Protein AF-A0A0F9BYH4-F1 (afdb_monomer)

Radius of gyration: 40.85 Å; Cα contacts (8 Å, |Δi|>4): 485; chains: 1; bounding box: 99×63×122 Å

Organism: NCBI:txid412755

Nearest PDB structures (foldseek):
  5xg2-assembly1_A  TM=4.219E-01  e=2.566E-02  Pyrococcus yayanosii CH1
  6djl-assembly1_C  TM=3.793E-01  e=4.440E-02  Homo sapiens
  6h2x-assembly1_A  TM=2.097E-01  e=2.419E-01  Escherichia coli K-12
  6suf-assembly1_E  TM=1.592E-01  e=2.672E-01  Photorhabdus luminescens
  5ayh-assembly1_A  TM=1.930E-01  e=8.841E-01  Mus musculus

InterPro domains:
  IPR027417 P-loop containing nucleoside triphosphate hydrolase [G3DSA:3.40.50.300] (85-338)
  IPR027417 P-loop containing nucleoside triphosphate hydrolase [SSF52540] (85-480)
  IPR038729 Rad50/SbcC-type AAA domain [PF13476] (89-306)

Secondary structure (DSSP, 8-state):
-EEEETTEEEEPP-------SSHHHHT-GGGPPEE--S-SSTTHHHHHHHHHHTHHHHEE-GGGPPPPPSSEEEEEEEEE-TTTSS-SEEEEEPPSS-------TTSSHHHHHHHHHHHTTTTTTHHHHS-HHHHHHHHHHHHHHSTTEEEEEEEE-TTS-EEEEEEE--SS-S---EEEETTSPBP--S-HHHHSSS------TTHHHHHHH-HHHHHHHHHTT-HHHHHHHHHHHHHHHHHHHHHHHHHHHHHHHHHHHHGGGTTTTTHHHHHHHHHHT--TTTHHHHHHHHHHHHHHHHHHHHHHHHHHHHHHHHHT-S--TTTTHHHHHSS-HHHHHHHHHS--TT--HHHHHHHHHHHHHHHHHHHHHHHHHHHHHHHHHHHHHHHHHHHHHHHHTTSTTSTTHHHHHHHHHHHHHHHHHHHHHHHHHHHHHHHHHHHHHHHHHHHHHHHHHHHHHHHHHHHHHHHHHHTTS-TT--------TT---HHHHHHHHHHHHTTT-S-HHHHHHHHHHH--HHHHHHHHHHGGG-

pLDDT: mean 80.67, std 9.91, range [27.75, 97.0]

Structure (mmCIF, N/CA/C/O backbone):
data_AF-A0A0F9BYH4-F1
#
_entry.id   AF-A0A0F9BYH4-F1
#
loop_
_atom_site.group_PDB
_atom_site.id
_atom_site.type_symbol
_atom_site.label_atom_id
_atom_site.label_alt_id
_atom_site.label_comp_id
_atom_site.label_asym_id
_atom_site.label_entity_id
_atom_site.label_seq_id
_atom_site.pdbx_PDB_ins_code
_atom_site.Cartn_x
_atom_site.Cartn_y
_atom_site.Cartn_z
_atom_site.occupancy
_atom_site.B_iso_or_equiv
_atom_site.auth_seq_id
_atom_site.auth_comp_id
_atom_site.auth_asym_id
_atom_site.auth_atom_id
_atom_site.pdbx_PDB_model_num
ATOM 1 N N . ARG A 1 1 ? -38.132 -12.814 37.134 1.00 60.59 1 ARG A N 1
ATOM 2 C CA . ARG A 1 1 ? -39.350 -13.074 36.309 1.00 60.59 1 ARG A CA 1
ATOM 3 C C . ARG A 1 1 ? -40.306 -11.882 36.427 1.00 60.59 1 ARG A C 1
ATOM 5 O O . ARG A 1 1 ? -40.169 -11.132 37.389 1.00 60.59 1 ARG A O 1
ATOM 12 N N . TRP A 1 2 ? -41.211 -11.673 35.466 1.00 63.59 2 TRP A N 1
ATOM 13 C CA . TRP A 1 2 ? -42.260 -10.646 35.563 1.00 63.59 2 TRP A CA 1
ATOM 14 C C . TRP A 1 2 ? -43.468 -11.210 36.307 1.00 63.59 2 TRP A C 1
ATOM 16 O O . TRP A 1 2 ? -43.873 -12.335 36.027 1.00 63.59 2 TRP A O 1
ATOM 26 N N . ILE A 1 3 ? -44.015 -10.442 37.243 1.00 66.12 3 ILE A N 1
ATOM 27 C CA . ILE A 1 3 ? -45.304 -10.725 37.873 1.00 66.12 3 ILE A CA 1
ATOM 28 C C . ILE A 1 3 ? -46.186 -9.501 37.644 1.00 66.12 3 ILE A C 1
ATOM 30 O O . ILE A 1 3 ? -45.742 -8.370 37.851 1.00 66.12 3 ILE A O 1
ATOM 34 N N . ASP A 1 4 ? -47.407 -9.721 37.165 1.00 55.25 4 ASP A N 1
ATOM 35 C CA . ASP A 1 4 ? -48.396 -8.656 37.056 1.00 55.25 4 ASP A CA 1
ATOM 36 C C . ASP A 1 4 ? -48.993 -8.390 38.438 1.00 55.25 4 ASP A C 1
ATOM 38 O O . ASP A 1 4 ? -49.612 -9.260 39.052 1.00 55.25 4 ASP A O 1
ATOM 42 N N . THR A 1 5 ? -48.761 -7.183 38.943 1.00 61.06 5 THR A N 1
ATOM 43 C CA . THR A 1 5 ? -49.375 -6.697 40.174 1.00 61.06 5 THR A CA 1
ATOM 44 C C . THR A 1 5 ? -50.268 -5.515 39.826 1.00 61.06 5 THR A C 1
ATOM 46 O O . THR A 1 5 ? -49.790 -4.383 39.712 1.00 61.06 5 THR A O 1
ATOM 49 N N . GLY A 1 6 ? -51.562 -5.787 39.638 1.00 59.19 6 GLY A N 1
ATOM 50 C CA . GLY A 1 6 ? -52.592 -4.761 39.466 1.00 59.19 6 GLY A CA 1
ATOM 51 C C . GLY A 1 6 ? -52.468 -3.935 38.182 1.00 59.19 6 GLY A C 1
ATOM 52 O O . GLY A 1 6 ? -52.666 -2.724 38.233 1.00 59.19 6 GLY A O 1
ATOM 53 N N . GLY A 1 7 ? -52.108 -4.553 37.052 1.00 67.56 7 GLY A N 1
ATOM 54 C CA . GLY A 1 7 ? -51.998 -3.879 35.752 1.00 67.56 7 GLY A CA 1
ATOM 55 C C . GLY A 1 7 ? -50.637 -3.227 35.499 1.00 67.56 7 GLY A C 1
ATOM 56 O O . GLY A 1 7 ? -50.453 -2.545 34.492 1.00 67.56 7 GLY A O 1
ATOM 57 N N . SER A 1 8 ? -49.668 -3.441 36.395 1.00 55.75 8 SER A N 1
ATOM 58 C CA . SER A 1 8 ? -48.268 -3.081 36.178 1.00 55.75 8 SER A CA 1
ATOM 59 C C . SER A 1 8 ? -47.401 -4.328 36.308 1.00 55.75 8 SER A C 1
ATOM 61 O O . SER A 1 8 ? -47.298 -4.930 37.381 1.00 55.75 8 SER A O 1
ATOM 63 N N . ALA A 1 9 ? -46.764 -4.720 35.204 1.00 66.38 9 ALA A N 1
ATOM 64 C CA . ALA A 1 9 ? -45.762 -5.771 35.222 1.00 66.38 9 ALA A CA 1
ATOM 65 C C . ALA A 1 9 ? -44.570 -5.286 36.058 1.00 66.38 9 ALA A C 1
ATOM 67 O O . ALA A 1 9 ? -43.921 -4.296 35.716 1.00 66.38 9 ALA A O 1
ATOM 68 N N . ARG A 1 10 ? -44.276 -5.975 37.163 1.00 64.88 10 ARG A N 1
ATOM 69 C CA . ARG A 1 10 ? -43.102 -5.710 37.998 1.00 64.88 10 ARG A CA 1
ATOM 70 C C . ARG A 1 10 ? -42.142 -6.884 37.917 1.00 64.88 10 ARG A C 1
ATOM 72 O O . ARG A 1 10 ? -42.539 -8.049 37.978 1.00 64.88 10 ARG A O 1
ATOM 79 N N . ARG A 1 11 ? -40.855 -6.586 37.760 1.00 69.06 11 ARG A N 1
ATOM 80 C CA . ARG A 1 11 ? -39.811 -7.610 37.752 1.00 69.06 11 ARG A CA 1
ATOM 81 C C . ARG A 1 11 ? -39.408 -7.913 39.188 1.00 69.06 11 ARG A C 1
ATOM 83 O O . ARG A 1 11 ? -39.025 -7.008 39.920 1.00 69.06 11 ARG A O 1
ATOM 90 N N . ILE A 1 12 ? -39.476 -9.182 39.574 1.00 82.00 12 ILE A N 1
ATOM 91 C CA . ILE A 1 12 ? -39.042 -9.633 40.900 1.00 82.00 12 ILE A CA 1
ATOM 92 C C . ILE A 1 12 ? -37.635 -10.235 40.786 1.00 82.00 12 ILE A C 1
ATOM 94 O O . ILE A 1 12 ? -37.401 -11.018 39.848 1.00 82.00 12 ILE A O 1
ATOM 98 N N . PRO A 1 13 ? -36.701 -9.886 41.696 1.00 84.69 13 PRO A N 1
ATOM 99 C CA . PRO A 1 13 ? -35.419 -10.568 41.806 1.00 84.69 13 PRO A CA 1
ATOM 100 C C . PRO A 1 13 ? -35.631 -12.054 42.092 1.00 84.69 13 PRO A C 1
ATOM 102 O O . PRO A 1 13 ? -36.359 -12.430 43.005 1.00 84.69 13 PRO A O 1
ATOM 105 N N . THR A 1 14 ? -34.992 -12.905 41.299 1.00 85.44 14 THR A N 1
ATOM 106 C CA . THR A 1 14 ? -35.067 -14.363 41.433 1.00 85.44 14 THR A CA 1
ATOM 107 C C . THR A 1 14 ? -33.658 -14.922 41.485 1.00 85.44 14 THR A C 1
ATOM 109 O O . THR A 1 14 ? -32.818 -14.479 40.708 1.00 85.44 14 THR A O 1
ATOM 112 N N . VAL A 1 15 ? -33.424 -15.899 42.354 1.00 85.50 15 VAL A N 1
ATOM 113 C CA . VAL A 1 15 ? -32.170 -16.656 42.458 1.00 85.50 15 VAL A CA 1
ATOM 114 C C . VAL A 1 15 ? -32.471 -18.141 42.252 1.00 85.50 15 VAL A C 1
ATOM 116 O O . VAL A 1 15 ? -33.601 -18.573 42.492 1.00 85.50 15 VAL A O 1
ATOM 119 N N . LEU A 1 16 ? -31.497 -18.911 41.771 1.00 84.19 16 LEU A N 1
ATOM 120 C CA . LEU A 1 16 ? -31.605 -20.369 41.721 1.00 84.19 16 LEU A CA 1
ATOM 121 C C . LEU A 1 16 ? -31.587 -20.916 43.148 1.00 84.19 16 LEU A C 1
ATOM 123 O O . LEU A 1 16 ? -30.785 -20.484 43.974 1.00 84.19 16 LEU A O 1
ATOM 127 N N . GLY A 1 17 ? -32.489 -21.853 43.431 1.00 79.88 17 GLY A N 1
ATOM 128 C CA . GLY A 1 17 ? -32.418 -22.636 44.656 1.00 79.88 17 GLY A CA 1
ATOM 129 C C . GLY A 1 17 ? -31.258 -23.623 44.564 1.00 79.88 17 GLY A C 1
ATOM 130 O O . GLY A 1 17 ? -31.084 -24.268 43.530 1.00 79.88 17 GLY A O 1
ATOM 131 N N . LEU A 1 18 ? -30.490 -23.739 45.642 1.00 75.06 18 LEU A N 1
ATOM 132 C CA . LEU A 1 18 ? -29.467 -24.762 45.810 1.00 75.06 18 LEU A CA 1
ATOM 133 C C . LEU A 1 18 ? -29.865 -25.613 47.019 1.00 75.06 18 LEU A C 1
ATOM 135 O O . LEU A 1 18 ? -29.768 -25.150 48.151 1.00 75.06 18 LEU A O 1
ATOM 139 N N . ASP A 1 19 ? -30.341 -26.827 46.761 1.00 77.75 19 ASP A N 1
ATOM 140 C CA . ASP A 1 19 ? -30.568 -27.857 47.780 1.00 77.75 19 ASP A CA 1
ATOM 141 C C . ASP A 1 19 ? -29.516 -28.949 47.563 1.00 77.75 19 ASP A C 1
ATOM 143 O O . ASP A 1 19 ? -29.720 -29.899 46.808 1.00 77.75 19 ASP A O 1
ATOM 147 N N . ALA A 1 20 ? -28.313 -28.690 48.075 1.00 78.69 20 ALA A N 1
ATOM 148 C CA . ALA A 1 20 ? -27.160 -29.570 47.923 1.00 78.69 20 ALA A CA 1
ATOM 149 C C . ALA A 1 20 ? -27.187 -30.649 49.015 1.00 78.69 20 ALA A C 1
ATOM 151 O O . ALA A 1 20 ? -27.279 -30.322 50.200 1.00 78.69 20 ALA A O 1
ATOM 152 N N . HIS A 1 21 ? -27.070 -31.923 48.634 1.00 82.44 21 HIS A N 1
ATOM 153 C CA . HIS A 1 21 ? -27.019 -33.044 49.584 1.00 82.44 21 HIS A CA 1
ATOM 154 C C . HIS A 1 21 ? -25.600 -33.603 49.765 1.00 82.44 21 HIS A C 1
ATOM 156 O O . HIS A 1 21 ? -25.363 -34.400 50.675 1.00 82.44 21 HIS A O 1
ATOM 162 N N . CYS A 1 22 ? -24.646 -33.153 48.946 1.00 84.00 22 CYS A N 1
ATOM 163 C CA . CYS A 1 22 ? -23.218 -33.414 49.101 1.00 84.00 22 CYS A CA 1
ATOM 164 C C . CYS A 1 22 ? -22.360 -32.202 48.681 1.00 84.00 22 CYS A C 1
ATOM 166 O O . CYS A 1 22 ? -22.868 -31.190 48.196 1.00 84.00 22 CYS A O 1
ATOM 168 N N . VAL A 1 23 ? -21.043 -32.273 48.902 1.00 81.69 23 VAL A N 1
ATOM 169 C CA . VAL A 1 23 ? -20.109 -31.166 48.602 1.00 81.69 23 VAL A CA 1
ATOM 170 C C . VAL A 1 23 ? -19.963 -30.963 47.093 1.00 81.69 23 VAL A C 1
ATOM 172 O O . VAL A 1 23 ? -19.801 -29.838 46.623 1.00 81.69 23 VAL A O 1
ATOM 175 N N . GLU A 1 24 ? -20.072 -32.041 46.328 1.00 80.62 24 GLU A N 1
ATOM 176 C CA . GLU A 1 24 ? -20.009 -32.037 44.871 1.00 80.62 24 GLU A CA 1
ATOM 177 C C . GLU A 1 24 ? -21.178 -31.244 44.259 1.00 80.62 24 GLU A C 1
ATOM 179 O O . GLU A 1 24 ? -20.991 -30.558 43.254 1.00 80.62 24 GLU A O 1
ATOM 184 N N . ASP A 1 25 ? -22.354 -31.244 44.903 1.00 77.00 25 ASP A N 1
ATOM 185 C CA . ASP A 1 25 ? -23.516 -30.449 44.481 1.00 77.00 25 ASP A CA 1
ATOM 186 C C . ASP A 1 25 ? -23.292 -28.936 44.640 1.00 77.00 25 ASP A C 1
ATOM 188 O O . ASP A 1 25 ? -23.893 -28.140 43.919 1.00 77.00 25 ASP A O 1
ATOM 192 N N . TYR A 1 26 ? -22.414 -28.519 45.559 1.00 75.69 26 TYR A N 1
ATOM 193 C CA . TYR A 1 26 ? -22.130 -27.103 45.818 1.00 75.69 26 TYR A CA 1
ATOM 194 C C . TYR A 1 26 ? -21.381 -26.427 44.659 1.00 75.69 26 TYR A C 1
ATOM 196 O O . TYR A 1 26 ? -21.497 -25.220 44.465 1.00 75.69 26 TYR A O 1
ATOM 204 N N . HIS A 1 27 ? -20.611 -27.195 43.883 1.00 70.38 27 HIS A N 1
ATOM 205 C CA . HIS A 1 27 ? -19.768 -26.678 42.802 1.00 70.38 27 HIS A CA 1
ATOM 206 C C . HIS A 1 27 ? -20.399 -26.788 41.407 1.00 70.38 27 HIS A C 1
ATOM 208 O O . HIS A 1 27 ? -19.711 -26.566 40.413 1.00 70.38 27 HIS A O 1
ATOM 214 N N . GLN A 1 28 ? -21.692 -27.112 41.314 1.00 75.50 28 GLN A N 1
ATOM 215 C CA . GLN A 1 28 ? -22.392 -27.265 40.038 1.00 75.50 28 GLN A CA 1
ATOM 216 C C . GLN A 1 28 ? -22.555 -25.907 39.315 1.00 75.50 28 GLN A C 1
ATOM 218 O O . GLN A 1 28 ? -23.325 -25.045 39.764 1.00 75.50 28 GLN A O 1
ATOM 223 N N . PRO A 1 29 ? -21.841 -25.670 38.193 1.00 73.19 29 PRO A N 1
ATOM 224 C CA . PRO A 1 29 ? -21.842 -24.372 37.515 1.00 73.19 29 PRO A CA 1
ATOM 225 C C . PRO A 1 29 ? -23.208 -24.026 36.904 1.00 73.19 29 PRO A C 1
ATOM 227 O O . PRO A 1 29 ? -23.553 -22.851 36.798 1.00 73.19 29 PRO A O 1
ATOM 230 N N . ASP A 1 30 ? -24.022 -25.028 36.574 1.00 77.06 30 ASP A N 1
ATOM 231 C CA . ASP A 1 30 ? -25.401 -24.904 36.089 1.00 77.06 30 ASP A CA 1
ATOM 232 C C . ASP A 1 30 ? -26.400 -24.479 37.183 1.00 77.06 30 ASP A C 1
ATOM 234 O O . ASP A 1 30 ? -27.493 -23.999 36.871 1.00 77.06 30 ASP A O 1
ATOM 238 N N . ARG A 1 31 ? -26.015 -24.567 38.464 1.00 77.94 31 ARG A N 1
ATOM 239 C CA . ARG A 1 31 ? -26.832 -24.166 39.625 1.00 77.94 31 ARG A CA 1
ATOM 240 C C . ARG A 1 31 ? -26.356 -22.882 40.305 1.00 77.94 31 ARG A C 1
ATOM 242 O O . ARG A 1 31 ? -26.754 -22.581 41.428 1.00 77.94 31 ARG A O 1
ATOM 249 N N . THR A 1 32 ? -25.539 -22.086 39.620 1.00 83.94 32 THR A N 1
ATOM 250 C CA . THR A 1 32 ? -24.973 -20.849 40.176 1.00 83.94 32 THR A CA 1
ATOM 251 C C . THR A 1 32 ? -25.753 -19.612 39.729 1.00 83.94 32 THR A C 1
ATOM 253 O O . THR A 1 32 ? -25.958 -19.386 38.541 1.00 83.94 32 THR A O 1
ATOM 256 N N . THR A 1 33 ? -26.159 -18.753 40.670 1.00 87.00 33 THR A N 1
ATOM 257 C CA . THR A 1 33 ? -26.683 -17.414 40.334 1.00 87.00 33 THR A CA 1
ATOM 258 C C . THR A 1 33 ? -25.563 -16.388 40.403 1.00 87.00 33 THR A C 1
ATOM 260 O O . THR A 1 33 ? -24.938 -16.220 41.447 1.00 87.00 33 THR A O 1
ATOM 263 N N . LEU A 1 34 ? -25.336 -15.658 39.314 1.00 87.50 34 LEU A N 1
ATOM 264 C CA . LEU A 1 34 ? -24.314 -14.618 39.249 1.00 87.50 34 LEU A CA 1
ATOM 265 C C . LEU A 1 34 ? -24.937 -13.256 39.555 1.00 87.50 34 LEU A C 1
ATOM 267 O O . LEU A 1 34 ? -25.880 -12.824 38.885 1.00 87.50 34 LEU A O 1
ATOM 271 N N . ILE A 1 35 ? -24.397 -12.577 40.570 1.00 88.25 35 ILE A N 1
ATOM 272 C CA . ILE A 1 35 ? -24.896 -11.285 41.052 1.00 88.25 35 ILE A CA 1
ATOM 273 C C . ILE A 1 35 ? -23.806 -10.221 40.893 1.00 88.25 35 ILE A C 1
ATOM 275 O O . ILE A 1 35 ? -22.755 -10.280 41.529 1.00 88.25 35 ILE A O 1
ATOM 279 N N . LYS A 1 36 ? -24.068 -9.204 40.066 1.00 86.75 36 LYS A N 1
ATOM 280 C CA . LYS A 1 36 ? -23.171 -8.060 39.867 1.00 86.75 36 LYS A CA 1
ATOM 281 C C . LYS A 1 36 ? -23.356 -7.023 40.976 1.00 86.75 36 LYS A C 1
ATOM 283 O O . LYS A 1 36 ? -24.280 -6.202 40.948 1.00 86.75 36 LYS A O 1
ATOM 288 N N . MET A 1 37 ? -22.435 -7.030 41.933 1.00 85.69 37 MET A N 1
ATOM 289 C CA . MET A 1 37 ? -22.463 -6.158 43.109 1.00 85.69 37 MET A CA 1
ATOM 290 C C . MET A 1 37 ? -21.592 -4.912 42.924 1.00 85.69 37 MET A C 1
ATOM 292 O O . MET A 1 37 ? -20.497 -4.989 42.376 1.00 85.69 37 MET A O 1
ATOM 296 N N . THR A 1 38 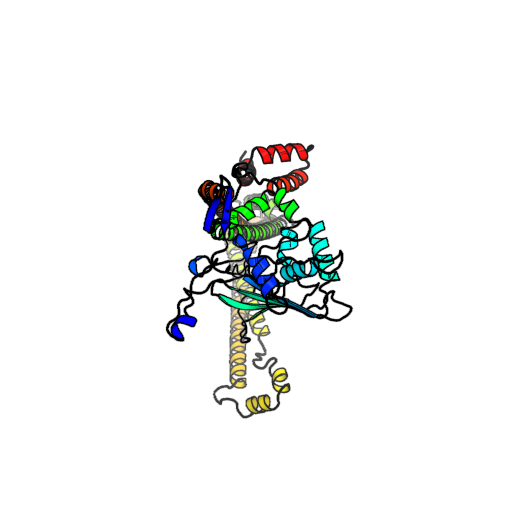? -22.071 -3.760 43.406 1.00 78.00 38 THR A N 1
ATOM 297 C CA . THR A 1 38 ? -21.299 -2.500 43.382 1.00 78.00 38 THR A CA 1
ATOM 298 C C . THR A 1 38 ? -20.167 -2.514 44.415 1.00 78.00 38 THR A C 1
ATOM 300 O O . THR A 1 38 ? -19.074 -2.037 44.137 1.00 78.00 38 THR A O 1
ATOM 303 N N . PHE A 1 39 ? -20.419 -3.103 45.589 1.00 78.69 39 PHE A N 1
ATOM 304 C CA . PHE A 1 39 ? -19.480 -3.153 46.714 1.00 78.69 39 PHE A CA 1
ATOM 305 C C . PHE A 1 39 ? -19.361 -4.591 47.242 1.00 78.69 39 PHE A C 1
ATOM 307 O O . PHE A 1 39 ? -19.993 -4.935 48.239 1.00 78.69 39 PHE A O 1
ATOM 314 N N . PRO A 1 40 ? -18.601 -5.469 46.565 1.00 71.56 40 PRO A N 1
ATOM 315 C CA . PRO A 1 40 ? -18.551 -6.891 46.907 1.00 71.56 40 PRO A CA 1
ATOM 316 C C . PRO A 1 40 ? -17.808 -7.207 48.212 1.00 71.56 40 PRO A C 1
ATOM 318 O O . PRO A 1 40 ? -18.008 -8.286 48.754 1.00 71.56 40 PRO A O 1
ATOM 321 N N . LYS A 1 41 ? -16.964 -6.296 48.718 1.00 75.12 41 LYS A N 1
ATOM 322 C CA . LYS A 1 41 ? -16.139 -6.530 49.914 1.00 75.12 41 LYS A CA 1
ATOM 323 C C . LYS A 1 41 ? -16.717 -5.845 51.151 1.00 75.12 41 LYS A C 1
ATOM 325 O O . LYS A 1 41 ? -17.334 -6.491 51.989 1.00 75.12 41 LYS A O 1
ATOM 330 N N . ASP A 1 42 ? -16.589 -4.527 51.226 1.00 79.00 42 ASP A N 1
ATOM 331 C CA . ASP A 1 42 ? -16.750 -3.804 52.498 1.00 79.00 42 ASP A CA 1
ATOM 332 C C . ASP A 1 42 ? -18.223 -3.542 52.865 1.00 79.00 42 ASP A C 1
ATOM 334 O O . ASP A 1 42 ? -18.550 -3.260 54.015 1.00 79.00 42 ASP A O 1
ATOM 338 N N . ARG A 1 43 ? -19.130 -3.637 51.881 1.00 81.94 43 ARG A N 1
ATOM 339 C CA . ARG A 1 43 ? -20.579 -3.413 52.030 1.00 81.94 43 ARG A CA 1
ATOM 340 C C . ARG A 1 43 ? -21.386 -4.444 51.244 1.00 81.94 43 ARG A C 1
ATOM 342 O O . ARG A 1 43 ? -22.313 -4.099 50.512 1.00 81.94 43 ARG A O 1
ATOM 349 N N . ALA A 1 44 ? -21.021 -5.718 51.388 1.00 84.44 44 ALA A N 1
ATOM 350 C CA . ALA A 1 44 ? -21.606 -6.810 50.613 1.00 84.44 44 ALA A CA 1
ATOM 351 C C . ALA A 1 44 ? -23.145 -6.862 50.713 1.00 84.44 44 ALA A C 1
ATOM 353 O O . ALA A 1 44 ? -23.818 -6.986 49.695 1.00 84.44 44 ALA A O 1
ATOM 354 N N . LEU A 1 45 ? -23.726 -6.684 51.904 1.00 87.31 45 LEU A N 1
ATOM 355 C CA . LEU A 1 45 ? -25.188 -6.681 52.066 1.00 87.31 45 LEU A CA 1
ATOM 356 C C . LEU A 1 45 ? -25.867 -5.523 51.318 1.00 87.31 45 LEU A C 1
ATOM 358 O O . LEU A 1 45 ? -26.874 -5.745 50.645 1.00 87.31 45 LEU A O 1
ATOM 362 N N . ASP A 1 46 ? -25.299 -4.314 51.370 1.00 87.56 46 ASP A N 1
ATOM 363 C CA . ASP A 1 46 ? -25.806 -3.169 50.603 1.00 87.56 46 ASP A CA 1
ATOM 364 C C . ASP A 1 46 ? -25.661 -3.421 49.094 1.00 87.56 46 ASP A C 1
ATOM 366 O O . ASP A 1 46 ? -26.587 -3.179 48.325 1.00 87.56 46 ASP A O 1
ATOM 370 N N . GLY A 1 47 ? -24.537 -4.006 48.669 1.00 87.56 47 GLY A N 1
ATOM 371 C CA . GLY A 1 47 ? -24.305 -4.394 47.279 1.00 87.56 47 GLY A CA 1
ATOM 372 C C . GLY A 1 47 ? -25.293 -5.446 46.762 1.00 87.56 47 GLY A C 1
ATOM 373 O O . GLY A 1 47 ? -25.701 -5.368 45.602 1.00 87.56 47 GLY A O 1
ATOM 374 N N . ILE A 1 48 ? -25.700 -6.405 47.603 1.00 89.06 48 ILE A N 1
ATOM 375 C CA . ILE A 1 48 ? -26.753 -7.381 47.283 1.00 89.06 48 ILE A CA 1
ATOM 376 C C . ILE A 1 48 ? -28.100 -6.667 47.198 1.00 89.06 48 ILE A C 1
ATOM 378 O O . ILE A 1 48 ? -28.833 -6.870 46.233 1.00 89.06 48 ILE A O 1
ATOM 382 N N . ARG A 1 49 ? -28.425 -5.800 48.164 1.00 88.25 49 ARG A N 1
ATOM 383 C CA . ARG A 1 49 ? -29.674 -5.025 48.168 1.00 88.25 49 ARG A CA 1
ATOM 384 C C . ARG A 1 49 ? -29.824 -4.190 46.893 1.00 88.25 49 ARG A C 1
ATOM 386 O O . ARG A 1 49 ? -30.878 -4.242 46.261 1.00 88.25 49 ARG A O 1
ATOM 393 N N . ASP A 1 50 ? -28.768 -3.494 46.484 1.00 87.44 50 ASP A N 1
ATOM 394 C CA . ASP A 1 50 ? -28.726 -2.739 45.228 1.00 87.44 50 ASP A CA 1
ATOM 395 C C . ASP A 1 50 ? -28.901 -3.657 44.012 1.00 87.44 50 ASP A C 1
ATOM 397 O O . ASP A 1 50 ? -29.624 -3.331 43.069 1.00 87.44 50 ASP A O 1
ATOM 401 N N . ALA A 1 51 ? -28.263 -4.831 44.027 1.00 88.75 51 ALA A N 1
ATOM 402 C CA . ALA A 1 51 ? -28.394 -5.802 42.948 1.00 88.75 51 ALA A CA 1
ATOM 403 C C . ALA A 1 51 ? -29.812 -6.368 42.814 1.00 88.75 51 ALA A C 1
ATOM 405 O O . ALA A 1 51 ? -30.295 -6.535 41.695 1.00 88.75 51 ALA A O 1
ATOM 406 N N . LEU A 1 52 ? -30.498 -6.607 43.932 1.00 87.38 52 LEU A N 1
ATOM 407 C CA . LEU A 1 52 ? -31.889 -7.061 43.955 1.00 87.38 52 LEU A CA 1
ATOM 408 C C . LEU A 1 52 ? -32.860 -5.962 43.494 1.00 87.38 52 LEU A C 1
ATOM 410 O O . LEU A 1 52 ? -33.849 -6.276 42.832 1.00 87.38 52 LEU A O 1
ATOM 414 N N . ALA A 1 53 ? -32.571 -4.689 43.789 1.00 87.00 53 ALA A N 1
ATOM 415 C CA . ALA A 1 53 ? -33.366 -3.552 43.316 1.00 87.00 53 ALA A CA 1
ATOM 416 C C . ALA A 1 53 ? -33.314 -3.392 41.783 1.00 87.00 53 ALA A C 1
ATOM 418 O O . ALA A 1 53 ? -34.315 -3.025 41.169 1.00 87.00 53 ALA A O 1
ATOM 419 N N . PHE A 1 54 ? -32.178 -3.733 41.165 1.00 85.44 54 PHE A N 1
ATOM 420 C CA . PHE A 1 54 ? -31.963 -3.711 39.711 1.00 85.44 54 PHE A CA 1
ATOM 421 C C . PHE A 1 54 ? -31.663 -5.113 39.165 1.00 85.44 54 PHE A C 1
ATOM 423 O O . PHE A 1 54 ? -30.678 -5.357 38.459 1.00 85.44 54 PHE A O 1
ATOM 430 N N . ALA A 1 55 ? -32.530 -6.066 39.516 1.00 83.56 55 ALA A N 1
ATOM 431 C CA . ALA A 1 55 ? -32.372 -7.478 39.173 1.00 83.56 55 ALA A CA 1
ATOM 432 C C . ALA A 1 55 ? -32.263 -7.746 37.663 1.00 83.56 55 ALA A C 1
ATOM 434 O O . ALA A 1 55 ? -31.724 -8.766 37.239 1.00 83.56 55 ALA A O 1
ATOM 435 N N . ASP A 1 56 ? -32.787 -6.843 36.838 1.00 78.69 56 ASP A N 1
ATOM 436 C CA . ASP A 1 56 ? -32.759 -6.932 35.386 1.00 78.69 56 ASP A CA 1
ATOM 437 C C . ASP A 1 56 ? -31.382 -6.842 34.756 1.00 78.69 56 ASP A C 1
ATOM 439 O O . ASP A 1 56 ? -31.102 -7.516 33.759 1.00 78.69 56 ASP A O 1
ATOM 443 N N . THR A 1 57 ? -30.526 -6.034 35.352 1.00 81.00 57 THR A N 1
ATOM 444 C CA . THR A 1 57 ? -29.187 -5.738 34.856 1.00 81.00 57 THR A CA 1
ATOM 445 C C . THR A 1 57 ? -28.108 -6.434 35.675 1.00 81.00 57 THR A C 1
ATOM 447 O O . THR A 1 57 ? -26.991 -6.590 35.183 1.00 81.00 57 THR A O 1
ATOM 450 N N . ARG A 1 58 ? -28.428 -6.881 36.898 1.00 86.81 58 ARG A N 1
ATOM 451 C CA . ARG A 1 58 ? -27.433 -7.374 37.862 1.00 86.81 58 ARG A CA 1
ATOM 452 C C . ARG A 1 58 ? -27.538 -8.846 38.233 1.00 86.81 58 ARG A C 1
ATOM 454 O O . ARG A 1 58 ? -26.571 -9.355 38.786 1.00 86.81 58 ARG A O 1
ATOM 461 N N . ILE A 1 59 ? -28.642 -9.528 37.929 1.00 87.69 59 ILE A N 1
ATOM 462 C CA . ILE A 1 59 ? -28.784 -10.968 38.187 1.00 87.69 59 ILE A CA 1
ATOM 463 C C . ILE A 1 59 ? -28.785 -11.722 36.857 1.00 87.69 59 ILE A C 1
ATOM 465 O O . ILE A 1 59 ? -29.536 -11.382 35.933 1.00 87.69 59 ILE A O 1
ATOM 469 N N . ARG A 1 60 ? -27.921 -12.733 36.751 1.00 86.44 60 ARG A N 1
ATOM 470 C CA . ARG A 1 60 ? -27.809 -13.625 35.593 1.00 86.44 60 ARG A CA 1
ATOM 471 C C . ARG A 1 60 ? -27.748 -15.077 36.046 1.00 86.44 60 ARG A C 1
ATOM 473 O O . ARG A 1 60 ? -27.213 -15.390 37.108 1.00 86.44 60 ARG A O 1
ATOM 480 N N . PHE A 1 61 ? -28.300 -15.943 35.212 1.00 86.75 61 PHE A N 1
ATOM 481 C CA . PHE A 1 61 ? -28.209 -17.391 35.347 1.00 86.75 61 PHE A CA 1
ATOM 482 C C . PHE A 1 61 ? -27.202 -17.927 34.328 1.00 86.75 61 PHE A C 1
ATOM 484 O O . PHE A 1 61 ? -26.926 -17.223 33.354 1.00 86.75 61 PHE A O 1
ATOM 491 N N . PRO A 1 62 ? -26.674 -19.149 34.502 1.00 82.12 62 PRO A N 1
ATOM 492 C CA . PRO A 1 62 ? -25.639 -19.690 33.622 1.00 82.12 62 PRO A CA 1
ATOM 493 C C . PRO A 1 62 ? -26.084 -19.718 32.154 1.00 82.12 62 PRO A C 1
ATOM 495 O O . PRO A 1 62 ? -25.331 -19.324 31.271 1.00 82.12 62 PRO A O 1
ATOM 498 N N . ASN A 1 63 ? -27.356 -20.051 31.912 1.00 79.69 63 ASN A N 1
ATOM 499 C CA . ASN A 1 63 ? -27.955 -20.093 30.573 1.00 79.69 63 ASN A CA 1
ATOM 500 C C . ASN A 1 63 ? -28.271 -18.703 29.984 1.00 79.69 63 ASN A C 1
ATOM 502 O O . ASN A 1 63 ? -28.527 -18.593 28.790 1.00 79.69 63 ASN A O 1
ATOM 506 N N . ASP A 1 64 ? -28.256 -17.654 30.813 1.00 77.12 64 ASP A N 1
ATOM 507 C CA . ASP A 1 64 ? -28.590 -16.274 30.434 1.00 77.12 64 ASP A CA 1
ATOM 508 C C . ASP A 1 64 ? -27.339 -15.381 30.330 1.00 77.12 64 ASP A C 1
ATOM 510 O O . ASP A 1 64 ? -27.446 -14.161 30.146 1.00 77.12 64 ASP A O 1
ATOM 514 N N . LEU A 1 65 ? -26.144 -15.950 30.514 1.00 76.81 65 LEU A N 1
ATOM 515 C CA . LEU A 1 65 ? -24.899 -15.210 30.376 1.00 76.81 65 LEU A CA 1
ATOM 516 C C . LEU A 1 65 ? -24.657 -14.876 28.903 1.00 76.81 65 LEU A C 1
ATOM 518 O O . LEU A 1 65 ? -24.665 -15.776 28.063 1.00 76.81 65 LEU A O 1
ATOM 522 N N . PRO A 1 66 ? -24.407 -13.600 28.566 1.00 74.56 66 PRO A N 1
ATOM 523 C CA . PRO A 1 66 ? -23.927 -13.282 27.236 1.00 74.56 66 PRO A CA 1
ATOM 524 C C . PRO A 1 66 ? -22.551 -13.924 27.051 1.00 74.56 66 PRO A C 1
ATOM 526 O O . PRO A 1 66 ? -21.704 -13.843 27.944 1.00 74.56 66 PRO A O 1
ATOM 529 N N . SER A 1 67 ? -22.316 -14.532 25.889 1.00 75.25 67 SER A N 1
ATOM 530 C CA . SER A 1 67 ? -20.961 -14.908 25.497 1.00 75.25 67 SER A CA 1
ATOM 531 C C . SER A 1 67 ? -20.083 -13.651 25.499 1.00 75.25 67 SER A C 1
ATOM 533 O O . SER A 1 67 ? -20.533 -12.607 25.006 1.00 75.25 67 SER A O 1
ATOM 535 N N . PRO A 1 68 ? -18.867 -13.710 26.069 1.00 73.69 68 PRO A N 1
ATOM 536 C CA . PRO A 1 68 ? -17.965 -12.572 26.039 1.00 73.69 68 PRO A CA 1
ATOM 537 C C . PRO A 1 68 ? -17.679 -12.195 24.579 1.00 73.69 68 PRO A C 1
ATOM 539 O O . PRO A 1 68 ? -17.553 -13.084 23.731 1.00 73.69 68 PRO A O 1
ATOM 542 N N . PRO A 1 69 ? -17.604 -10.894 24.255 1.00 79.00 69 PRO A N 1
ATOM 543 C CA . PRO A 1 69 ? -17.267 -10.480 22.907 1.00 79.00 69 PRO A CA 1
ATOM 544 C C . PRO A 1 69 ? -15.860 -10.973 22.559 1.00 79.00 69 PRO A C 1
ATOM 546 O O . PRO A 1 69 ? -14.924 -10.865 23.356 1.00 79.00 69 PRO A O 1
ATOM 549 N N . SER A 1 70 ? -15.723 -11.521 21.360 1.00 80.31 70 SER A N 1
ATOM 550 C CA . SER A 1 70 ? -14.450 -11.967 20.815 1.00 80.31 70 SER A CA 1
ATOM 551 C C . SER A 1 70 ? -14.369 -11.535 19.350 1.00 80.31 70 SER A C 1
ATOM 553 O O . SER A 1 70 ? -15.368 -11.682 18.635 1.00 80.31 70 SER A O 1
ATOM 555 N N . PRO A 1 71 ? -13.245 -10.954 18.900 1.00 89.69 71 PRO A N 1
ATOM 556 C CA . PRO A 1 71 ? -12.055 -10.591 19.685 1.00 89.69 71 PRO A CA 1
ATOM 557 C C . PRO A 1 71 ? -12.261 -9.341 20.580 1.00 89.69 71 PRO A C 1
ATOM 559 O O . PRO A 1 71 ? -13.260 -8.627 20.440 1.00 89.69 71 PRO A O 1
ATOM 562 N N . ARG A 1 72 ? -11.346 -9.066 21.532 1.00 91.50 72 ARG A N 1
ATOM 563 C CA . ARG A 1 72 ? -11.472 -7.937 22.492 1.00 91.50 72 ARG A CA 1
ATOM 564 C C . ARG A 1 72 ? -10.154 -7.377 23.043 1.00 91.50 72 ARG A C 1
ATOM 566 O O . ARG A 1 72 ? -9.156 -8.078 23.163 1.00 91.50 72 ARG A O 1
ATOM 573 N N . LEU A 1 73 ? -10.195 -6.118 23.490 1.00 94.06 73 LEU A N 1
ATOM 574 C CA . LEU A 1 73 ? -9.135 -5.484 24.286 1.00 94.06 73 LEU A CA 1
ATOM 575 C C . LEU A 1 73 ? -9.205 -5.950 25.748 1.00 94.06 73 LEU A C 1
ATOM 577 O O . LEU A 1 73 ? -10.248 -5.818 26.386 1.00 94.06 73 LEU A O 1
ATOM 581 N N . VAL A 1 74 ? -8.090 -6.436 26.293 1.00 94.69 74 VAL A N 1
ATOM 582 C CA . VAL A 1 74 ? -7.970 -6.860 27.701 1.00 94.69 74 VAL A CA 1
ATOM 583 C C . VAL A 1 74 ? -7.467 -5.713 28.575 1.00 94.69 74 VAL A C 1
ATOM 585 O O . VAL A 1 74 ? -7.956 -5.495 29.683 1.00 94.69 74 VAL A O 1
ATOM 588 N N . GLY A 1 75 ? -6.502 -4.944 28.080 1.00 95.62 75 GLY A N 1
ATOM 589 C CA . GLY A 1 75 ? -5.919 -3.837 28.827 1.00 95.62 75 GLY A CA 1
ATOM 590 C C . GLY A 1 75 ? -4.827 -3.116 28.053 1.00 95.62 75 GLY A C 1
ATOM 591 O O . GLY A 1 75 ? -4.410 -3.556 26.983 1.00 95.62 75 GLY A O 1
ATOM 592 N N . ILE A 1 76 ? -4.366 -2.007 28.616 1.00 97.00 76 ILE A N 1
ATOM 593 C CA . ILE A 1 76 ? -3.296 -1.175 28.069 1.00 97.00 76 ILE A CA 1
ATOM 594 C C . ILE A 1 76 ? -2.349 -0.749 29.190 1.00 97.00 76 ILE A C 1
ATOM 596 O O . ILE A 1 76 ? -2.774 -0.418 30.298 1.00 97.00 76 ILE A O 1
ATOM 600 N N . VAL A 1 77 ? -1.059 -0.758 28.886 1.00 97.00 77 VAL A N 1
ATOM 601 C CA . VAL A 1 77 ? 0.024 -0.253 29.722 1.00 97.00 77 VAL A CA 1
ATOM 602 C C . VAL A 1 77 ? 0.737 0.832 28.928 1.00 97.00 77 VAL A C 1
ATOM 604 O O . VAL A 1 77 ? 1.109 0.604 27.781 1.00 97.00 77 VAL A O 1
ATOM 607 N N . ILE A 1 78 ? 0.924 2.006 29.519 1.00 96.00 78 ILE A N 1
ATOM 608 C CA . ILE A 1 78 ? 1.730 3.082 28.936 1.00 96.00 78 ILE A CA 1
ATOM 609 C C . ILE A 1 78 ? 2.827 3.411 29.932 1.00 96.00 78 ILE A C 1
ATOM 611 O O . ILE A 1 78 ? 2.537 3.713 31.088 1.00 96.00 78 ILE A O 1
ATOM 615 N N . LYS A 1 79 ? 4.071 3.354 29.468 1.00 95.00 79 LYS A N 1
ATOM 616 C CA . LYS A 1 79 ? 5.253 3.759 30.224 1.00 95.00 79 LYS A CA 1
ATOM 617 C C . LYS A 1 79 ? 5.999 4.814 29.441 1.00 95.00 79 LYS A C 1
ATOM 619 O O . LYS A 1 79 ? 6.200 4.637 28.247 1.00 95.00 79 LYS A O 1
ATOM 624 N N . GLY A 1 80 ? 6.461 5.866 30.089 1.00 89.50 80 GLY A N 1
ATOM 625 C CA . GLY A 1 80 ? 7.352 6.819 29.447 1.00 89.50 80 GLY A CA 1
ATOM 626 C C . GLY A 1 80 ? 8.110 7.667 30.449 1.00 89.50 80 GLY A C 1
ATOM 627 O O . GLY A 1 80 ? 7.986 7.513 31.662 1.00 89.50 80 GLY A O 1
ATOM 628 N N . THR A 1 81 ? 8.933 8.562 29.924 1.00 82.94 81 THR A N 1
ATOM 629 C CA . THR A 1 81 ? 9.834 9.380 30.735 1.00 82.94 81 THR A CA 1
ATOM 630 C C . THR A 1 81 ? 9.094 10.562 31.361 1.00 82.94 81 THR A C 1
ATOM 632 O O . THR A 1 81 ? 8.401 11.315 30.666 1.00 82.94 81 THR A O 1
ATOM 635 N N . GLU A 1 82 ? 9.266 10.760 32.671 1.00 76.81 82 GLU A N 1
ATOM 636 C CA . GLU A 1 82 ? 8.713 11.916 33.382 1.00 76.81 82 GLU A CA 1
ATOM 637 C C . GLU A 1 82 ? 9.091 13.235 32.687 1.00 76.81 82 GLU A C 1
ATOM 639 O O . GLU A 1 82 ? 10.239 13.464 32.306 1.00 76.81 82 GLU A O 1
ATOM 644 N N . GLY A 1 83 ? 8.099 14.108 32.496 1.00 77.00 83 GLY A N 1
ATOM 645 C CA . GLY A 1 83 ? 8.271 15.405 31.835 1.00 77.00 83 GLY A CA 1
ATOM 646 C C . GLY A 1 83 ? 8.260 15.375 30.300 1.00 77.00 83 GLY A C 1
ATOM 647 O O . GLY A 1 83 ? 8.208 16.446 29.699 1.00 77.00 83 GLY A O 1
ATOM 648 N N . GLN A 1 84 ? 8.264 14.197 29.662 1.00 80.56 84 GLN A N 1
ATOM 649 C CA . GLN A 1 84 ? 8.154 14.056 28.199 1.00 80.56 84 GLN A CA 1
ATOM 650 C C . GLN A 1 84 ? 6.813 13.462 27.754 1.00 80.56 84 GLN A C 1
ATOM 652 O O . GLN A 1 84 ? 6.224 13.939 26.785 1.00 80.56 84 GLN A O 1
ATOM 657 N N . THR A 1 85 ? 6.309 12.461 28.477 1.00 85.56 85 THR A N 1
ATOM 658 C CA . THR A 1 85 ? 4.986 11.875 28.231 1.00 85.56 85 THR A CA 1
ATOM 659 C C . THR A 1 85 ? 3.947 12.398 29.222 1.00 85.56 85 THR A C 1
ATOM 661 O O . THR A 1 85 ? 4.272 12.820 30.333 1.00 85.56 85 THR A O 1
ATOM 664 N N . PHE A 1 86 ? 2.671 12.343 28.837 1.00 89.31 86 PHE A N 1
ATOM 665 C CA . PHE A 1 86 ? 1.563 12.657 29.734 1.00 89.31 86 PHE A CA 1
ATOM 666 C C . PHE A 1 86 ? 1.399 11.604 30.845 1.00 89.31 86 PHE A C 1
ATOM 668 O O . PHE A 1 86 ? 1.063 11.956 31.975 1.00 89.31 86 PHE A O 1
ATOM 675 N N . PHE A 1 87 ? 1.627 10.322 30.534 1.00 89.75 87 PHE A N 1
ATOM 676 C CA . PHE A 1 87 ? 1.499 9.216 31.487 1.00 89.75 87 PHE A CA 1
ATOM 677 C C . PHE A 1 87 ? 2.869 8.578 31.754 1.00 89.75 87 PHE A C 1
ATOM 679 O O . PHE A 1 87 ? 3.325 7.807 30.912 1.00 89.75 87 PHE A O 1
ATOM 686 N N . PRO A 1 88 ? 3.525 8.857 32.898 1.00 87.25 88 PRO A N 1
ATOM 687 C CA . PRO A 1 88 ? 4.827 8.258 33.202 1.00 87.25 88 PRO A CA 1
ATOM 688 C C . PRO A 1 88 ? 4.728 6.735 33.383 1.00 87.25 88 PRO A C 1
ATOM 690 O O . PRO A 1 88 ? 5.522 5.989 32.818 1.00 87.25 88 PRO A O 1
ATOM 693 N N . ASP A 1 89 ? 3.708 6.265 34.103 1.00 93.69 89 ASP A N 1
ATOM 694 C CA . ASP A 1 89 ? 3.337 4.852 34.184 1.00 93.69 89 ASP A CA 1
ATOM 695 C C . ASP A 1 89 ? 1.833 4.748 34.469 1.00 93.69 89 ASP A C 1
ATOM 697 O O . ASP A 1 89 ? 1.333 5.284 35.462 1.00 93.69 89 ASP A O 1
ATOM 701 N N . ILE A 1 90 ? 1.087 4.099 33.578 1.00 94.25 90 ILE A N 1
ATOM 702 C CA . ILE A 1 90 ? -0.321 3.775 33.792 1.00 94.25 90 ILE A CA 1
ATOM 703 C C . ILE A 1 90 ? -0.618 2.375 33.269 1.00 94.25 90 ILE A C 1
ATOM 705 O O . ILE A 1 90 ? -0.246 2.003 32.159 1.00 94.25 90 ILE A O 1
ATOM 709 N N . THR A 1 91 ? -1.353 1.609 34.069 1.00 96.00 91 THR A N 1
ATOM 710 C CA . THR A 1 91 ? -1.892 0.303 33.690 1.00 96.00 91 THR A CA 1
ATOM 711 C C . THR A 1 91 ? -3.405 0.333 33.839 1.00 96.00 91 THR A C 1
ATOM 713 O O . THR A 1 91 ? -3.926 0.618 34.918 1.00 96.00 91 THR A O 1
ATOM 716 N N . VAL A 1 92 ? -4.117 0.041 32.752 1.00 94.62 92 VAL A N 1
ATOM 717 C CA . VAL A 1 92 ? -5.580 0.026 32.700 1.00 94.62 92 VAL A CA 1
ATOM 718 C C . VAL A 1 92 ? -6.046 -1.354 32.256 1.00 94.62 92 VAL A C 1
ATOM 720 O O . VAL A 1 92 ? -5.765 -1.782 31.139 1.00 94.62 92 VAL A O 1
ATOM 723 N N . ALA A 1 93 ? -6.790 -2.037 33.122 1.00 94.25 93 ALA A N 1
ATOM 724 C CA . ALA A 1 93 ? -7.526 -3.242 32.761 1.00 94.25 93 ALA A CA 1
ATOM 725 C C . ALA A 1 93 ? -8.922 -2.856 32.256 1.00 94.25 93 ALA A C 1
ATOM 727 O O . ALA A 1 93 ? -9.623 -2.072 32.904 1.00 94.25 93 ALA A O 1
ATOM 728 N N . PHE A 1 94 ? -9.329 -3.404 31.114 1.00 93.06 94 PHE A N 1
ATOM 729 C CA . PHE A 1 94 ? -10.647 -3.162 30.544 1.00 93.06 94 PHE A CA 1
ATOM 730 C C . PHE A 1 94 ? -11.641 -4.239 30.979 1.00 93.06 94 PHE A C 1
ATOM 732 O O . PHE A 1 94 ? -11.337 -5.427 31.052 1.00 93.06 94 PHE A O 1
ATOM 739 N N . SER A 1 95 ? -12.870 -3.814 31.255 1.00 87.62 95 SER A N 1
ATOM 740 C CA . SER A 1 95 ? -14.018 -4.711 31.318 1.00 87.62 95 SER A CA 1
ATOM 741 C C . SER A 1 95 ? -14.375 -5.185 29.909 1.00 87.62 95 SER A C 1
ATOM 743 O O . SER A 1 95 ? -14.276 -4.418 28.956 1.00 87.62 95 SER A O 1
ATOM 745 N N . GLU A 1 96 ? -14.876 -6.412 29.781 1.00 84.50 96 GLU A N 1
ATOM 746 C CA . GLU A 1 96 ? -15.254 -7.004 28.488 1.00 84.50 96 GLU A CA 1
ATOM 747 C C . GLU A 1 96 ? -16.425 -6.288 27.791 1.00 84.50 96 GLU A C 1
ATOM 749 O O . GLU A 1 96 ? -16.666 -6.516 26.613 1.00 84.50 96 GLU A O 1
ATOM 754 N N . ASN A 1 97 ? -17.158 -5.424 28.502 1.00 81.75 97 ASN A N 1
ATOM 755 C CA . ASN A 1 97 ? -18.333 -4.730 27.978 1.00 81.75 97 ASN A CA 1
ATOM 756 C C . ASN A 1 97 ? -18.075 -3.221 27.821 1.00 81.75 97 ASN A C 1
ATOM 758 O O . ASN A 1 97 ? -17.369 -2.778 26.920 1.00 81.75 97 ASN A O 1
ATOM 762 N N . LEU A 1 98 ? -18.675 -2.406 28.694 1.00 85.69 98 LEU A N 1
ATOM 763 C CA . LEU A 1 98 ? -18.596 -0.952 28.637 1.00 85.69 98 LEU A CA 1
ATOM 764 C C . LEU A 1 98 ? -17.529 -0.435 29.603 1.00 85.69 98 LEU A C 1
ATOM 766 O O . LEU A 1 98 ? -17.627 -0.646 30.812 1.00 85.69 98 LEU A O 1
ATOM 770 N N . ASN A 1 99 ? -16.569 0.310 29.060 1.00 89.94 99 ASN A N 1
ATOM 771 C CA . ASN A 1 99 ? -15.567 1.047 29.821 1.00 89.94 99 ASN A CA 1
ATOM 772 C C . ASN A 1 99 ? -15.849 2.548 29.703 1.00 89.94 99 ASN A C 1
ATOM 774 O O . ASN A 1 99 ? -15.988 3.071 28.598 1.00 89.94 99 ASN A O 1
ATOM 778 N N . CYS A 1 100 ? -15.932 3.249 30.836 1.00 92.25 100 CYS A N 1
ATOM 779 C CA . CYS A 1 100 ? -16.151 4.694 30.876 1.00 92.25 100 CYS A CA 1
ATOM 780 C C . CYS A 1 100 ? -14.947 5.385 31.517 1.00 92.25 100 CYS A C 1
ATOM 782 O O . CYS A 1 100 ? -14.686 5.201 32.703 1.00 92.25 100 CYS A O 1
ATOM 784 N N . ILE A 1 101 ? -14.241 6.213 30.745 1.00 91.25 101 ILE A N 1
ATOM 785 C CA . ILE A 1 101 ? -13.093 6.991 31.222 1.00 91.25 101 ILE A CA 1
ATOM 786 C C . ILE A 1 101 ? -13.560 8.425 31.467 1.00 91.25 101 ILE A C 1
ATOM 788 O O . ILE A 1 101 ? -13.876 9.160 30.529 1.00 91.25 101 ILE A O 1
ATOM 792 N N . ILE A 1 102 ? -13.626 8.825 32.736 1.00 91.94 102 ILE A N 1
ATOM 793 C CA . ILE A 1 102 ? -14.198 10.105 33.171 1.00 91.94 102 ILE A CA 1
ATOM 794 C C . ILE A 1 102 ? -13.119 10.924 33.882 1.00 91.94 102 ILE A C 1
ATOM 796 O O . ILE A 1 102 ? -12.299 10.388 34.617 1.00 91.94 102 ILE A O 1
ATOM 800 N N . GLY A 1 103 ? -13.112 12.237 33.659 1.00 91.38 103 GLY A N 1
ATOM 801 C CA . GLY A 1 103 ? -12.165 13.150 34.296 1.00 91.38 103 GLY A CA 1
ATOM 802 C C . GLY A 1 103 ? -12.233 14.563 33.712 1.00 91.38 103 GLY A C 1
ATOM 803 O O . GLY A 1 103 ? -12.837 14.753 32.646 1.00 91.38 103 GLY A O 1
ATOM 804 N N . PRO A 1 104 ? -11.599 15.558 34.356 1.00 93.12 104 PRO A N 1
ATOM 805 C CA . PRO A 1 104 ? -11.614 16.946 33.898 1.00 93.12 104 PRO A CA 1
ATOM 806 C C . PRO A 1 104 ? -10.942 17.115 32.526 1.00 93.12 104 PRO A C 1
ATOM 808 O O . PRO A 1 104 ? -10.269 16.216 32.005 1.00 93.12 104 PRO A O 1
ATOM 811 N N . ARG A 1 105 ? -11.154 18.268 31.881 1.00 88.69 105 ARG A N 1
ATOM 812 C CA . ARG A 1 105 ? -10.454 18.605 30.630 1.00 88.69 105 ARG A CA 1
ATOM 813 C C . ARG A 1 105 ? -8.942 18.598 30.883 1.00 88.69 105 ARG A C 1
ATOM 815 O O . ARG A 1 105 ? -8.495 19.092 31.907 1.00 88.69 105 ARG A O 1
ATOM 822 N N . GLY A 1 106 ? -8.178 18.019 29.958 1.00 85.75 106 GLY A N 1
ATOM 823 C CA . GLY A 1 106 ? -6.724 17.896 30.095 1.00 85.75 106 GLY A CA 1
ATOM 824 C C . GLY A 1 106 ? -6.243 16.693 30.913 1.00 85.75 106 GLY A C 1
ATOM 825 O O . GLY A 1 106 ? -5.047 16.479 30.974 1.00 85.75 106 GLY A O 1
ATOM 826 N N . ALA A 1 107 ? -7.128 15.856 31.467 1.00 89.50 107 ALA A N 1
ATOM 827 C CA . ALA A 1 107 ? -6.739 14.667 32.244 1.00 89.50 107 ALA A CA 1
ATOM 828 C C . ALA A 1 107 ? -6.206 13.471 31.412 1.00 89.50 107 ALA A C 1
ATOM 830 O O . ALA A 1 107 ? -6.224 12.347 31.894 1.00 89.50 107 ALA A O 1
ATOM 831 N N . GLY A 1 108 ? -5.829 13.662 30.141 1.00 88.44 108 GLY A N 1
ATOM 832 C CA . GLY A 1 108 ? -5.268 12.583 29.304 1.00 88.44 108 GLY A CA 1
ATOM 833 C C . GLY A 1 108 ? -6.258 11.548 28.755 1.00 88.44 108 GLY A C 1
ATOM 834 O O . GLY A 1 108 ? -5.846 10.536 28.201 1.00 88.44 108 GLY A O 1
ATOM 835 N N . LYS A 1 109 ? -7.576 11.779 28.850 1.00 92.38 109 LYS A N 1
ATOM 836 C CA . LYS A 1 109 ? -8.595 10.837 28.331 1.00 92.38 109 LYS A CA 1
ATOM 837 C C . LYS A 1 109 ? -8.407 10.513 26.844 1.00 92.38 109 LYS A C 1
ATOM 839 O O . LYS A 1 109 ? -8.443 9.354 26.452 1.00 92.38 109 LYS A O 1
ATOM 844 N N . SER A 1 110 ? -8.199 11.545 26.027 1.00 91.56 110 SER A N 1
ATOM 845 C CA . SER A 1 110 ? -7.963 11.388 24.588 1.00 91.56 110 SER A CA 1
ATOM 846 C C . SER A 1 110 ? -6.601 10.761 24.302 1.00 91.56 110 SER A C 1
ATOM 848 O O . SER A 1 110 ? -6.491 10.009 23.348 1.00 91.56 110 SER A O 1
ATOM 850 N N . THR A 1 111 ? -5.596 10.988 25.154 1.00 92.81 111 THR A N 1
ATOM 851 C CA . THR A 1 111 ? -4.271 10.363 25.026 1.00 92.81 111 THR A CA 1
ATOM 852 C C . THR A 1 111 ? -4.358 8.840 25.061 1.00 92.81 111 THR A C 1
ATOM 854 O O . THR A 1 111 ? -3.685 8.192 24.272 1.00 92.81 111 THR A O 1
ATOM 857 N N . LEU A 1 112 ? -5.231 8.258 25.894 1.00 93.06 112 LEU A N 1
ATOM 858 C CA . LEU A 1 112 ? -5.429 6.803 25.905 1.00 93.06 112 LEU A CA 1
ATOM 859 C C . LEU A 1 112 ? -6.017 6.283 24.582 1.00 93.06 112 LEU A C 1
ATOM 861 O O . LEU A 1 112 ? -5.613 5.233 24.093 1.00 93.06 112 LEU A O 1
ATOM 865 N N . VAL A 1 113 ? -6.960 7.027 23.994 1.00 92.81 113 VAL A N 1
ATOM 866 C CA . VAL A 1 113 ? -7.556 6.683 22.693 1.00 92.81 113 VAL A CA 1
ATOM 867 C C . VAL A 1 113 ? -6.510 6.795 21.587 1.00 92.81 113 VAL A C 1
ATOM 869 O O . VAL A 1 113 ? -6.386 5.890 20.772 1.00 92.81 113 VAL A O 1
ATOM 872 N N . GLU A 1 114 ? -5.709 7.857 21.583 1.00 93.06 114 GLU A N 1
ATOM 873 C CA . GLU A 1 114 ? -4.658 8.027 20.579 1.00 93.06 114 GLU A CA 1
ATOM 874 C C . GLU A 1 114 ? -3.492 7.042 20.749 1.00 93.06 114 GLU A C 1
ATOM 876 O O . GLU A 1 114 ? -2.882 6.652 19.758 1.00 93.06 114 GLU A O 1
ATOM 881 N N . ALA A 1 115 ? -3.222 6.566 21.969 1.00 94.31 115 ALA A N 1
ATOM 882 C CA . ALA A 1 115 ? -2.270 5.482 22.202 1.00 94.31 115 ALA A CA 1
ATOM 883 C C . ALA A 1 115 ? -2.732 4.176 21.534 1.00 94.31 115 ALA A C 1
ATOM 885 O O . ALA A 1 115 ? -1.941 3.506 20.873 1.00 94.31 115 ALA A O 1
ATOM 886 N N . LEU A 1 116 ? -4.027 3.847 21.645 1.00 94.44 116 LEU A N 1
ATOM 887 C CA . LEU A 1 116 ? -4.617 2.722 20.913 1.00 94.44 116 LEU A CA 1
ATOM 888 C C . LEU A 1 116 ? -4.538 2.941 19.397 1.00 94.44 116 LEU A C 1
ATOM 890 O O . LEU A 1 116 ? -4.223 2.003 18.673 1.00 94.44 116 LEU A O 1
ATOM 894 N N . ARG A 1 117 ? -4.775 4.165 18.908 1.00 92.94 117 ARG A N 1
ATOM 895 C CA . ARG A 1 117 ? -4.659 4.474 17.473 1.00 92.94 117 ARG A CA 1
ATOM 896 C C . ARG A 1 117 ? -3.264 4.158 16.941 1.00 92.94 117 ARG A C 1
ATOM 898 O O . ARG A 1 117 ? -3.151 3.485 15.922 1.00 92.94 117 ARG A O 1
ATOM 905 N N . TYR A 1 118 ? -2.235 4.617 17.648 1.00 93.06 118 TYR A N 1
ATOM 906 C CA . TYR A 1 118 ? -0.847 4.424 17.244 1.00 93.06 118 TYR A CA 1
ATOM 907 C C . TYR A 1 118 ? -0.453 2.940 17.230 1.00 93.06 118 TYR A C 1
ATOM 909 O O . TYR A 1 118 ? 0.026 2.445 16.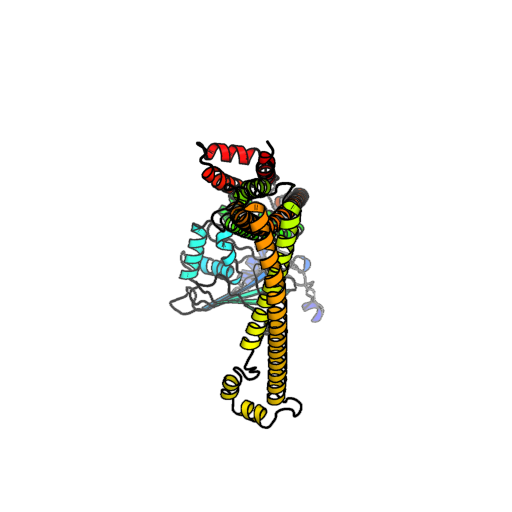214 1.00 93.06 118 TYR A O 1
ATOM 917 N N . VAL A 1 119 ? -0.733 2.198 18.312 1.00 94.62 119 VAL A N 1
ATOM 918 C CA . VAL A 1 119 ? -0.379 0.766 18.413 1.00 94.62 119 VAL A CA 1
ATOM 919 C C . VAL A 1 119 ? -1.052 -0.075 17.330 1.00 94.62 119 VAL A C 1
ATOM 921 O O . VAL A 1 119 ? -0.458 -1.021 16.826 1.00 94.62 119 VAL A O 1
ATOM 924 N N . PHE A 1 120 ? -2.275 0.260 16.931 1.00 92.50 120 PHE A N 1
ATOM 925 C CA . PHE A 1 120 ? -2.974 -0.494 15.890 1.00 92.50 120 PHE A CA 1
ATOM 926 C C . PHE A 1 120 ? -2.631 -0.040 14.463 1.00 92.50 120 PHE A C 1
ATOM 928 O O . PHE A 1 120 ? -3.194 -0.584 13.524 1.00 92.50 120 PHE A O 1
ATOM 935 N N . GLY A 1 121 ? -1.727 0.929 14.279 1.00 89.25 121 GLY A N 1
ATOM 936 C CA . GLY A 1 121 ? -1.231 1.339 12.960 1.00 89.25 121 GLY A CA 1
ATOM 937 C C . GLY A 1 121 ? -2.100 2.314 12.172 1.00 89.25 121 GLY A C 1
ATOM 938 O O . GLY A 1 121 ? -1.628 2.838 11.166 1.00 89.25 121 GLY A O 1
ATOM 939 N N . TYR A 1 122 ? -3.268 2.695 12.699 1.00 88.12 122 TYR A N 1
ATOM 940 C CA . TYR A 1 122 ? -4.197 3.662 12.090 1.00 88.12 122 TYR A CA 1
ATOM 941 C C . TYR A 1 122 ? -3.604 5.056 11.832 1.00 88.12 122 TYR A C 1
ATOM 943 O O . TYR A 1 122 ? -4.272 5.919 11.268 1.00 88.12 122 TYR A O 1
ATOM 951 N N . ASN A 1 123 ? -2.371 5.322 12.268 1.00 88.38 123 ASN A N 1
ATOM 952 C CA . ASN A 1 123 ? -1.652 6.536 11.911 1.00 88.38 123 ASN A CA 1
ATOM 953 C C . ASN A 1 123 ? -1.255 6.585 10.429 1.00 88.38 123 ASN A C 1
ATOM 955 O O . ASN A 1 123 ? -1.196 7.671 9.857 1.00 88.38 123 ASN A O 1
ATOM 959 N N . ARG A 1 124 ? -1.038 5.429 9.794 1.00 83.38 124 ARG A N 1
ATOM 960 C CA . ARG A 1 124 ? -0.632 5.330 8.384 1.00 83.38 124 ARG A CA 1
ATOM 961 C C . ARG A 1 124 ? -1.735 5.759 7.425 1.00 83.38 124 ARG A C 1
ATOM 963 O O . ARG A 1 124 ? -1.452 6.304 6.365 1.00 83.38 124 ARG A O 1
ATOM 970 N N . THR A 1 125 ? -2.984 5.524 7.812 1.00 78.56 125 THR A N 1
ATOM 971 C CA . THR A 1 125 ? -4.186 5.844 7.037 1.00 78.56 125 THR A CA 1
ATOM 972 C C . THR A 1 125 ? -4.819 7.178 7.449 1.00 78.56 125 THR A C 1
ATOM 974 O O . THR A 1 125 ? -5.792 7.608 6.833 1.00 78.56 125 THR A O 1
ATOM 977 N N . LEU A 1 126 ? -4.250 7.899 8.433 1.00 81.94 126 LEU A N 1
ATOM 978 C CA . LEU A 1 126 ? -4.786 9.175 8.941 1.00 81.94 126 LEU A CA 1
ATOM 979 C C . LEU A 1 126 ? -5.034 10.210 7.842 1.00 81.94 126 LEU A C 1
ATOM 981 O O . LEU A 1 126 ? -6.077 10.861 7.852 1.00 81.94 126 LEU A O 1
ATOM 985 N N . ASP A 1 127 ? -4.073 10.388 6.936 1.00 79.19 127 ASP A N 1
ATOM 986 C CA . ASP A 1 127 ? -4.136 11.432 5.907 1.00 79.19 127 ASP A CA 1
ATOM 987 C C . ASP A 1 127 ? -5.094 11.066 4.760 1.00 79.19 127 ASP A C 1
ATOM 989 O O . ASP A 1 127 ? -5.616 11.954 4.081 1.00 79.19 127 ASP A O 1
ATOM 993 N N . ASP A 1 128 ? -5.367 9.771 4.576 1.00 72.00 128 ASP A N 1
ATOM 994 C CA . ASP A 1 128 ? -6.349 9.266 3.615 1.00 72.00 128 ASP A CA 1
ATOM 995 C C . ASP A 1 128 ? -7.771 9.289 4.193 1.00 72.00 128 ASP A C 1
ATOM 997 O O . ASP A 1 128 ? -8.745 9.544 3.475 1.00 72.00 128 ASP A O 1
ATOM 1001 N N . GLU A 1 129 ? -7.905 9.023 5.496 1.00 71.38 129 GLU A N 1
ATOM 1002 C CA . GLU A 1 129 ? -9.195 8.904 6.165 1.00 71.38 129 GLU A CA 1
ATOM 1003 C C . GLU A 1 129 ? -9.726 10.233 6.699 1.00 71.38 129 GLU A C 1
ATOM 1005 O O . GLU A 1 129 ? -10.939 10.450 6.646 1.00 71.38 129 GLU A O 1
ATOM 1010 N N . LEU A 1 130 ? -8.874 11.121 7.222 1.00 75.25 130 LEU A N 1
ATOM 1011 C CA . LEU A 1 130 ? -9.276 12.360 7.894 1.00 75.25 130 LEU A CA 1
ATOM 1012 C C . LEU A 1 130 ? -9.009 13.616 7.058 1.00 75.25 130 LEU A C 1
ATOM 1014 O O . LEU A 1 130 ? -8.153 13.661 6.183 1.00 75.25 130 LEU A O 1
ATOM 1018 N N . ASP A 1 131 ? -9.746 14.686 7.372 1.00 80.50 131 ASP A N 1
ATOM 1019 C CA . ASP A 1 131 ? -9.413 16.014 6.859 1.00 80.50 131 ASP A CA 1
ATOM 1020 C C . ASP A 1 131 ? -7.988 16.414 7.306 1.00 80.50 131 ASP A C 1
ATOM 1022 O O . ASP A 1 131 ? -7.646 16.175 8.473 1.00 80.50 131 ASP A O 1
ATOM 1026 N N . PRO A 1 132 ? -7.174 17.055 6.442 1.00 83.81 132 PRO A N 1
ATOM 1027 C CA . PRO A 1 132 ? -5.797 17.422 6.768 1.00 83.81 132 PRO A CA 1
ATOM 1028 C C . PRO A 1 132 ? -5.640 18.226 8.064 1.00 83.81 132 PRO A C 1
ATOM 1030 O O . PRO A 1 132 ? -4.646 18.065 8.777 1.00 83.81 132 PRO A O 1
ATOM 1033 N N . GLU A 1 133 ? -6.606 19.082 8.422 1.00 85.19 133 GLU A N 1
ATOM 1034 C CA . GLU A 1 133 ? -6.544 19.800 9.697 1.00 85.19 133 GLU A CA 1
ATOM 1035 C C . GLU A 1 133 ? -6.725 18.871 10.897 1.00 85.19 133 GLU A C 1
ATOM 1037 O O . GLU A 1 133 ? -6.065 19.048 11.924 1.00 85.19 133 GLU A O 1
ATOM 1042 N N . LEU A 1 134 ? -7.630 17.899 10.793 1.00 84.44 134 LEU A N 1
ATOM 1043 C CA . LEU A 1 134 ? -7.904 16.948 11.866 1.00 84.44 134 LEU A CA 1
ATOM 1044 C C . LEU A 1 134 ? -6.759 15.950 12.014 1.00 84.44 134 LEU A C 1
ATOM 1046 O O . LEU A 1 134 ? -6.306 15.745 13.139 1.00 84.44 134 LEU A O 1
ATOM 1050 N N . ALA A 1 135 ? -6.225 15.433 10.905 1.00 88.25 135 ALA A N 1
ATOM 1051 C CA . ALA A 1 135 ? -5.030 14.591 10.903 1.00 88.25 135 ALA A CA 1
ATOM 1052 C C . ALA A 1 135 ? -3.849 15.305 11.583 1.00 88.25 135 ALA A C 1
ATOM 1054 O O . ALA A 1 135 ? -3.227 14.771 12.505 1.00 88.25 135 ALA A O 1
ATOM 1055 N N . LYS A 1 136 ? -3.608 16.578 11.235 1.00 89.19 136 LYS A N 1
ATOM 1056 C CA . LYS A 1 136 ? -2.575 17.401 11.882 1.00 89.19 136 LYS A CA 1
ATOM 1057 C C . LYS A 1 136 ? -2.823 17.582 13.381 1.00 89.19 136 LYS A C 1
ATOM 1059 O O . LYS A 1 136 ? -1.873 17.541 14.163 1.00 89.19 136 LYS A O 1
ATOM 1064 N N . ARG A 1 137 ? -4.077 17.779 13.804 1.00 88.50 137 ARG A N 1
ATOM 1065 C CA . ARG A 1 137 ? -4.431 17.890 15.231 1.00 88.50 137 ARG A CA 1
ATOM 1066 C C . ARG A 1 137 ? -4.171 16.583 15.976 1.00 88.50 137 ARG A C 1
ATOM 1068 O O . ARG A 1 137 ? -3.575 16.642 17.050 1.00 88.50 137 ARG A O 1
ATOM 1075 N N . VAL A 1 138 ? -4.543 15.436 15.407 1.00 90.19 138 VAL A N 1
ATOM 1076 C CA . VAL A 1 138 ? -4.268 14.108 15.981 1.00 90.19 138 VAL A CA 1
ATOM 1077 C C . VAL A 1 138 ? -2.762 13.897 16.151 1.00 90.19 138 VAL A C 1
ATOM 1079 O O . VAL A 1 138 ? -2.309 13.692 17.277 1.00 90.19 138 VAL A O 1
ATOM 1082 N N . ARG A 1 139 ? -1.972 14.086 15.084 1.00 91.44 139 ARG A N 1
ATOM 1083 C CA . ARG A 1 139 ? -0.500 13.991 15.132 1.00 91.44 139 ARG A CA 1
ATOM 1084 C C . ARG A 1 139 ? 0.100 14.956 16.169 1.00 91.44 139 ARG A C 1
ATOM 1086 O O . ARG A 1 139 ? 1.000 14.593 16.922 1.00 91.44 139 ARG A O 1
ATOM 1093 N N . SER A 1 140 ? -0.422 16.184 16.271 1.00 91.06 140 SER A N 1
ATOM 1094 C CA . SER A 1 140 ? 0.046 17.160 17.269 1.00 91.06 140 SER A CA 1
ATOM 1095 C C . SER A 1 140 ? -0.263 16.747 18.713 1.00 91.06 140 SER A C 1
ATOM 1097 O O . SER A 1 140 ? 0.562 16.966 19.599 1.00 91.06 140 SER A O 1
ATOM 1099 N N . LEU A 1 141 ? -1.421 16.122 18.952 1.00 90.88 141 LEU A N 1
ATOM 1100 C CA . LEU A 1 141 ? -1.819 15.621 20.265 1.00 90.88 141 LEU A CA 1
ATOM 1101 C C . LEU A 1 141 ? -0.953 14.430 20.679 1.00 90.88 141 LEU A C 1
ATOM 1103 O O . LEU A 1 141 ? -0.480 14.386 21.814 1.00 90.88 141 LEU A O 1
ATOM 1107 N N . GLN A 1 142 ? -0.719 13.495 19.760 1.00 92.94 142 GLN A N 1
ATOM 1108 C CA . GLN A 1 142 ? 0.163 12.352 19.979 1.00 92.94 142 GLN A CA 1
ATOM 1109 C C . GLN A 1 142 ? 1.585 12.820 20.293 1.00 92.94 142 GLN A C 1
ATOM 1111 O O . GLN A 1 142 ? 2.114 12.479 21.346 1.00 92.94 142 GLN A O 1
ATOM 1116 N N . LYS A 1 143 ? 2.145 13.729 19.485 1.00 92.44 143 LYS A N 1
ATOM 1117 C CA . LYS A 1 143 ? 3.465 14.323 19.741 1.00 92.44 143 LYS A CA 1
ATOM 1118 C C . LYS A 1 143 ? 3.556 14.998 21.110 1.00 92.44 143 LYS A C 1
ATOM 1120 O O . LYS A 1 143 ? 4.582 14.908 21.767 1.00 92.44 143 LYS A O 1
ATOM 1125 N N . ALA A 1 144 ? 2.502 15.681 21.550 1.00 90.44 144 ALA A N 1
ATOM 1126 C CA . ALA A 1 144 ? 2.507 16.375 22.834 1.00 90.44 144 ALA A CA 1
ATOM 1127 C C . ALA A 1 144 ? 2.310 15.449 24.048 1.00 90.44 144 ALA A C 1
ATOM 1129 O O . ALA A 1 144 ? 2.598 15.867 25.165 1.00 90.44 144 ALA A O 1
ATOM 1130 N N . THR A 1 145 ? 1.767 14.238 23.867 1.00 91.50 145 THR A N 1
ATOM 1131 C CA . THR A 1 145 ? 1.320 13.398 24.997 1.00 91.50 145 THR A CA 1
ATOM 1132 C C . THR A 1 145 ? 1.940 12.006 25.048 1.00 91.50 145 THR A C 1
ATOM 1134 O O . THR A 1 145 ? 2.016 11.429 26.131 1.00 91.50 145 THR A O 1
ATOM 1137 N N . LEU A 1 146 ? 2.419 11.481 23.922 1.00 92.69 146 LEU A N 1
ATOM 1138 C CA . LEU A 1 146 ? 3.001 10.145 23.787 1.00 92.69 146 LEU A CA 1
ATOM 1139 C C . LEU A 1 146 ? 4.511 10.176 23.513 1.00 92.69 146 LEU A C 1
ATOM 1141 O O . LEU A 1 146 ? 5.108 9.117 23.383 1.00 92.69 146 LEU A O 1
ATOM 1145 N N . GLN A 1 147 ? 5.152 11.349 23.449 1.00 90.88 147 GLN A N 1
ATOM 1146 C CA . GLN A 1 147 ? 6.594 11.438 23.196 1.00 90.88 147 GLN A CA 1
ATOM 1147 C C . GLN A 1 147 ? 7.393 10.581 24.190 1.00 90.88 147 GLN A C 1
ATOM 1149 O O . GLN A 1 147 ? 7.280 10.766 25.402 1.00 90.88 147 GLN A O 1
ATOM 1154 N N . GLY A 1 148 ? 8.202 9.653 23.666 1.00 86.94 148 GLY A N 1
ATOM 1155 C CA . GLY A 1 148 ? 9.016 8.748 24.481 1.00 86.94 148 GLY A CA 1
ATOM 1156 C C . GLY A 1 148 ? 8.211 7.712 25.274 1.00 86.94 148 GLY A C 1
ATOM 1157 O O . GLY A 1 148 ? 8.735 7.154 26.235 1.00 86.94 148 GLY A O 1
ATOM 1158 N N . ALA A 1 149 ? 6.943 7.476 24.917 1.00 93.12 149 ALA A N 1
ATOM 1159 C CA . ALA A 1 149 ? 6.109 6.466 25.549 1.00 93.12 149 ALA A CA 1
ATOM 1160 C C . ALA A 1 149 ? 6.207 5.120 24.819 1.00 93.12 149 ALA A C 1
ATOM 1162 O O . ALA A 1 149 ? 6.029 5.043 23.604 1.00 93.12 149 ALA A O 1
ATOM 1163 N N . THR A 1 150 ? 6.408 4.051 25.580 1.00 95.31 150 THR A N 1
ATOM 1164 C CA . THR A 1 150 ? 6.173 2.670 25.163 1.00 95.31 150 THR A CA 1
ATOM 1165 C C . THR A 1 150 ? 4.769 2.261 25.584 1.00 95.31 150 THR A C 1
ATOM 1167 O O . THR A 1 150 ? 4.410 2.285 26.765 1.00 95.31 150 THR A O 1
ATOM 1170 N N . ILE A 1 151 ? 3.963 1.889 24.599 1.00 96.12 151 ILE A N 1
ATOM 1171 C CA . ILE A 1 151 ? 2.568 1.508 24.755 1.00 96.12 151 ILE A CA 1
ATOM 1172 C C . ILE A 1 151 ? 2.473 0.009 24.503 1.00 96.12 151 ILE A C 1
ATOM 1174 O O . ILE A 1 151 ? 2.902 -0.475 23.460 1.00 96.12 151 ILE A O 1
ATOM 1178 N N . ARG A 1 152 ? 1.881 -0.725 25.443 1.00 96.50 152 ARG A N 1
ATOM 1179 C CA . ARG A 1 152 ? 1.618 -2.158 25.328 1.00 96.50 152 ARG A CA 1
ATOM 1180 C C . ARG A 1 152 ? 0.136 -2.428 25.506 1.00 96.50 152 ARG A C 1
ATOM 1182 O O . ARG A 1 152 ? -0.445 -2.066 26.525 1.00 96.50 152 ARG A O 1
ATOM 1189 N N . VAL A 1 153 ? -0.476 -3.087 24.537 1.00 96.88 153 VAL A N 1
ATOM 1190 C CA . VAL A 1 153 ? -1.888 -3.463 24.547 1.00 96.88 153 VAL A CA 1
ATOM 1191 C C . VAL A 1 153 ? -1.994 -4.978 24.592 1.00 96.88 153 VAL A C 1
ATOM 1193 O O . VAL A 1 153 ? -1.386 -5.670 23.783 1.00 96.88 153 VAL A O 1
ATOM 1196 N N . TYR A 1 154 ? -2.795 -5.492 25.519 1.00 95.56 154 TYR A N 1
ATOM 1197 C CA . TYR A 1 154 ? -3.146 -6.907 25.559 1.00 95.56 154 TYR A CA 1
ATOM 1198 C C . TYR A 1 154 ? -4.463 -7.109 24.816 1.00 95.56 154 TYR A C 1
ATOM 1200 O O . TYR A 1 154 ? -5.487 -6.517 25.175 1.00 95.56 154 TYR A O 1
ATOM 1208 N N . TYR A 1 155 ? -4.430 -7.937 23.778 1.00 94.31 155 TYR A N 1
ATOM 1209 C CA . TYR A 1 155 ? -5.558 -8.217 22.902 1.00 94.31 155 TYR A CA 1
ATOM 1210 C C . TYR A 1 155 ? -5.868 -9.707 22.909 1.00 94.31 155 TYR A C 1
ATOM 1212 O O . TYR A 1 155 ? -4.959 -10.533 22.867 1.00 94.31 155 TYR A O 1
ATOM 1220 N N . LYS A 1 156 ? -7.153 -10.051 22.956 1.00 92.75 156 LYS A N 1
ATOM 1221 C CA . LYS A 1 156 ? -7.618 -11.429 22.860 1.00 92.75 156 LYS A CA 1
ATOM 1222 C C . LYS A 1 156 ? -8.231 -11.663 21.485 1.00 92.75 156 LYS A C 1
ATOM 1224 O O . LYS A 1 156 ? -9.189 -10.971 21.134 1.00 92.75 156 LYS A O 1
ATOM 1229 N N . THR A 1 157 ? -7.654 -12.585 20.720 1.00 89.69 157 THR A N 1
ATOM 1230 C CA . THR A 1 157 ? -8.062 -12.905 19.345 1.00 89.69 157 THR A CA 1
ATOM 1231 C C . THR A 1 157 ? -9.344 -13.741 19.319 1.00 89.69 157 THR A C 1
ATOM 1233 O O . THR A 1 157 ? -9.832 -14.186 20.361 1.00 89.69 157 THR A O 1
ATOM 1236 N N . THR A 1 158 ? -9.892 -13.960 18.120 1.00 85.50 158 THR A N 1
ATOM 1237 C CA . THR A 1 158 ? -11.075 -14.810 17.895 1.00 85.50 158 THR A CA 1
ATOM 1238 C C . THR A 1 158 ? -10.857 -16.248 18.379 1.00 85.50 158 THR A C 1
ATOM 1240 O O . THR A 1 158 ? -11.793 -16.876 18.866 1.00 85.50 158 THR A O 1
ATOM 1243 N N . ASP A 1 159 ? -9.613 -16.732 18.329 1.00 85.44 159 ASP A N 1
ATOM 1244 C CA . ASP A 1 159 ? -9.205 -18.057 18.818 1.00 85.44 159 ASP A CA 1
ATOM 1245 C C . ASP A 1 159 ? -8.997 -18.098 20.346 1.00 85.44 159 ASP A C 1
ATOM 1247 O O . ASP A 1 159 ? -8.491 -19.074 20.895 1.00 85.44 159 ASP A O 1
ATOM 1251 N N . GLU A 1 160 ? -9.377 -17.026 21.051 1.00 85.88 160 GLU A N 1
ATOM 1252 C CA . GLU A 1 160 ? -9.197 -16.826 22.493 1.00 85.88 160 GLU A CA 1
ATOM 1253 C C . GLU A 1 160 ? -7.724 -16.855 22.965 1.00 85.88 160 GLU A C 1
ATOM 1255 O O . GLU A 1 160 ? -7.455 -16.914 24.171 1.00 85.88 160 GLU A O 1
ATOM 1260 N N . GLU A 1 161 ? -6.765 -16.718 22.048 1.00 89.31 161 GLU A N 1
ATOM 1261 C CA . GLU A 1 161 ? -5.350 -16.504 22.359 1.00 89.31 161 GLU A CA 1
ATOM 1262 C C . GLU A 1 161 ? -5.109 -15.047 22.786 1.00 89.31 161 GLU A C 1
ATOM 1264 O O . GLU A 1 161 ? -5.732 -14.116 22.275 1.00 89.31 161 GLU A O 1
ATOM 1269 N N . THR A 1 162 ? -4.218 -14.827 23.760 1.00 91.06 162 THR A N 1
ATOM 1270 C CA . THR A 1 162 ? -3.859 -13.475 24.222 1.00 91.06 162 THR A CA 1
ATOM 1271 C C . THR A 1 162 ? -2.511 -13.055 23.651 1.00 91.06 162 THR A C 1
ATOM 1273 O O . THR A 1 162 ? -1.487 -13.667 23.953 1.00 91.06 162 THR A O 1
ATOM 1276 N N . LEU A 1 163 ? -2.522 -11.977 22.873 1.00 93.56 163 LEU A N 1
ATOM 1277 C CA . LEU A 1 163 ? -1.355 -11.373 22.240 1.00 93.56 163 LEU A CA 1
ATOM 1278 C C . LEU A 1 163 ? -1.043 -10.012 22.871 1.00 93.56 163 LEU A C 1
ATOM 1280 O O . LEU A 1 163 ? -1.942 -9.287 23.308 1.00 93.56 163 LEU A O 1
ATOM 1284 N N . ALA A 1 164 ? 0.239 -9.668 22.918 1.00 94.44 164 ALA A N 1
ATOM 1285 C CA . ALA A 1 164 ? 0.729 -8.366 23.338 1.00 94.44 164 ALA A CA 1
ATOM 1286 C C . ALA A 1 164 ? 1.202 -7.580 22.111 1.00 94.44 164 ALA A C 1
ATOM 1288 O O . ALA A 1 164 ? 2.103 -8.011 21.395 1.00 94.44 164 ALA A O 1
ATOM 1289 N N . LEU A 1 165 ? 0.585 -6.422 21.885 1.00 95.25 165 LEU A N 1
ATOM 1290 C CA . LEU A 1 165 ? 0.975 -5.458 20.864 1.00 95.25 165 LEU A CA 1
ATOM 1291 C C . LEU A 1 165 ? 1.758 -4.345 21.551 1.00 95.25 165 LEU A C 1
ATOM 1293 O O . LEU A 1 165 ? 1.216 -3.662 22.419 1.00 95.25 165 LEU A O 1
ATOM 1297 N N . GLU A 1 166 ? 3.018 -4.158 21.189 1.00 94.75 166 GLU A N 1
ATOM 1298 C CA . GLU A 1 166 ? 3.896 -3.161 21.792 1.00 94.75 166 GLU A CA 1
ATOM 1299 C C . GLU A 1 166 ? 4.440 -2.205 20.740 1.00 94.75 166 GLU A C 1
ATOM 1301 O O . GLU A 1 166 ? 4.976 -2.644 19.729 1.00 94.75 166 GLU A O 1
ATOM 1306 N N . ALA A 1 167 ? 4.333 -0.903 20.989 1.00 94.50 167 ALA A N 1
ATOM 1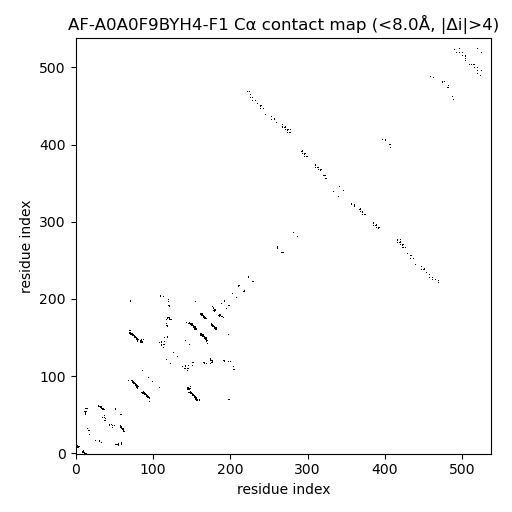307 C CA . ALA A 1 167 ? 4.911 0.124 20.135 1.00 94.50 167 ALA A CA 1
ATOM 1308 C C . ALA A 1 167 ? 5.534 1.228 20.989 1.00 94.50 167 ALA A C 1
ATOM 1310 O O . ALA A 1 167 ? 4.937 1.683 21.969 1.00 94.50 167 ALA A O 1
ATOM 1311 N N . THR A 1 168 ? 6.713 1.696 20.590 1.00 92.88 168 THR A N 1
ATOM 1312 C CA . THR A 1 168 ? 7.289 2.936 21.121 1.00 92.88 168 THR A CA 1
ATOM 1313 C C . THR A 1 168 ? 6.920 4.071 20.183 1.00 92.88 168 THR A C 1
ATOM 1315 O O . THR A 1 168 ? 7.068 3.955 18.968 1.00 92.88 168 THR A O 1
ATOM 1318 N N . TYR A 1 169 ? 6.373 5.148 20.738 1.00 92.19 169 TYR A N 1
ATOM 1319 C CA . TYR A 1 169 ? 5.957 6.291 19.942 1.00 92.19 169 TYR A CA 1
ATOM 1320 C C . TYR A 1 169 ? 7.168 7.066 19.418 1.00 92.19 169 TYR A C 1
ATOM 1322 O O . TYR A 1 169 ? 7.957 7.601 20.204 1.00 92.19 169 TYR A O 1
ATOM 1330 N N . ASP A 1 170 ? 7.257 7.173 18.094 1.00 89.19 170 ASP A N 1
ATOM 1331 C CA . ASP A 1 170 ? 8.194 8.030 17.379 1.00 89.19 170 ASP A CA 1
ATOM 1332 C C . ASP A 1 170 ? 7.408 9.039 16.527 1.00 89.19 170 ASP A C 1
ATOM 1334 O O . ASP A 1 170 ? 6.334 8.760 16.008 1.00 89.19 170 ASP A O 1
ATOM 1338 N N . VAL A 1 171 ? 7.929 10.256 16.406 1.00 87.31 171 VAL A N 1
ATOM 1339 C CA . VAL A 1 171 ? 7.371 11.297 15.534 1.00 87.31 171 VAL A CA 1
ATOM 1340 C C . VAL A 1 171 ? 7.769 11.064 14.075 1.00 87.31 171 VAL A C 1
ATOM 1342 O O . VAL A 1 171 ? 7.080 11.555 13.182 1.00 87.31 171 VAL A O 1
ATOM 1345 N N . ALA A 1 172 ? 8.893 10.384 13.833 1.00 87.00 172 ALA A N 1
ATOM 1346 C CA . ALA A 1 172 ? 9.398 10.094 12.495 1.00 87.00 172 ALA A CA 1
ATOM 1347 C C . ALA A 1 172 ? 8.739 8.863 11.853 1.00 87.00 172 ALA A C 1
ATOM 1349 O O . ALA A 1 172 ? 8.764 8.743 10.629 1.00 87.00 172 ALA A O 1
ATOM 1350 N N . GLU A 1 173 ? 8.136 7.982 12.655 1.00 85.81 173 GLU A N 1
ATOM 1351 C CA . GLU A 1 173 ? 7.511 6.744 12.191 1.00 85.81 173 GLU A CA 1
ATOM 1352 C C . GLU A 1 173 ? 6.010 6.744 12.494 1.00 85.81 173 GLU A C 1
ATOM 1354 O O . GLU A 1 173 ? 5.579 7.002 13.614 1.00 85.81 173 GLU A O 1
ATOM 1359 N N . ASP A 1 174 ? 5.193 6.421 11.491 1.00 82.75 174 ASP A N 1
ATOM 1360 C CA . ASP A 1 174 ? 3.737 6.317 11.660 1.00 82.75 174 ASP A CA 1
ATOM 1361 C C . ASP A 1 174 ? 3.309 4.947 12.226 1.00 82.75 174 ASP A C 1
ATOM 1363 O O . ASP A 1 174 ? 2.143 4.763 12.578 1.00 82.75 174 ASP A O 1
ATOM 1367 N N . TYR A 1 175 ? 4.230 3.977 12.309 1.00 84.88 175 TYR A N 1
ATOM 1368 C CA . TYR A 1 175 ? 3.975 2.627 12.810 1.00 84.88 175 TYR A CA 1
ATOM 1369 C C . TYR A 1 175 ? 5.275 1.899 13.171 1.00 84.88 175 TYR A C 1
ATOM 1371 O O . TYR A 1 175 ? 6.212 1.882 12.380 1.00 84.88 175 TYR A O 1
ATOM 1379 N N . GLY A 1 176 ? 5.277 1.230 14.324 1.00 83.62 176 GLY A N 1
ATOM 1380 C CA . GLY A 1 176 ? 6.405 0.435 14.819 1.00 83.62 176 GLY A CA 1
ATOM 1381 C C . GLY A 1 176 ? 5.958 -0.659 15.789 1.00 83.62 176 GLY A C 1
ATOM 1382 O O . GLY A 1 176 ? 6.629 -0.921 16.787 1.00 83.62 176 GLY A O 1
ATOM 1383 N N . THR A 1 177 ? 4.773 -1.233 15.563 1.00 90.81 177 THR A N 1
ATOM 1384 C CA . THR A 1 177 ? 4.174 -2.196 16.493 1.00 90.81 177 THR A CA 1
ATOM 1385 C C . THR A 1 177 ? 4.763 -3.586 16.307 1.00 90.81 177 THR A C 1
ATOM 1387 O O . THR A 1 177 ? 4.740 -4.146 15.214 1.00 90.81 177 THR A O 1
ATOM 1390 N N . ARG A 1 178 ? 5.228 -4.170 17.410 1.00 91.62 178 ARG A N 1
ATOM 1391 C CA . ARG A 1 178 ? 5.644 -5.566 17.524 1.00 91.62 178 ARG A CA 1
ATOM 1392 C C . ARG A 1 178 ? 4.543 -6.383 18.190 1.00 91.62 178 ARG A C 1
ATOM 1394 O O . ARG A 1 178 ? 3.998 -5.954 19.209 1.00 91.62 178 ARG A O 1
ATOM 1401 N N . VAL A 1 179 ? 4.249 -7.568 17.659 1.00 91.56 179 VAL A N 1
ATOM 1402 C CA . VAL A 1 179 ? 3.221 -8.465 18.203 1.00 91.56 179 VAL A CA 1
ATOM 1403 C C . VAL A 1 179 ? 3.858 -9.762 18.682 1.00 91.56 179 VAL A C 1
ATOM 1405 O O . VAL A 1 179 ? 4.440 -10.501 17.895 1.00 91.56 179 VAL A O 1
ATOM 1408 N N . TYR A 1 180 ? 3.712 -10.074 19.965 1.00 91.81 180 TYR A N 1
ATOM 1409 C CA . TYR A 1 180 ? 4.265 -11.289 20.559 1.00 91.81 180 TYR A CA 1
ATOM 1410 C C . TYR A 1 180 ? 3.260 -11.967 21.488 1.00 91.81 180 TYR A C 1
ATOM 1412 O O . TYR A 1 180 ? 2.335 -11.346 22.020 1.00 91.81 180 TYR A O 1
ATOM 1420 N N . ARG A 1 181 ? 3.435 -13.272 21.687 1.00 89.62 181 ARG A N 1
ATOM 1421 C CA . ARG A 1 181 ? 2.661 -14.050 22.659 1.00 89.62 181 ARG A CA 1
ATOM 1422 C C . ARG A 1 181 ? 3.149 -13.791 24.078 1.00 89.62 181 ARG A C 1
ATOM 1424 O O . ARG A 1 181 ? 4.277 -13.361 24.300 1.00 89.62 181 ARG A O 1
ATOM 1431 N N . LEU A 1 182 ? 2.331 -14.131 25.072 1.00 85.44 182 LEU A N 1
ATOM 1432 C CA . LEU A 1 182 ? 2.717 -14.003 26.485 1.00 85.44 182 LEU A CA 1
ATOM 1433 C C . LEU A 1 182 ? 3.935 -14.862 26.884 1.00 85.44 182 LEU A C 1
ATOM 1435 O O . LEU A 1 182 ? 4.557 -14.574 27.903 1.00 85.44 182 LEU A O 1
ATOM 1439 N N . ASP A 1 183 ? 4.291 -15.880 26.094 1.00 82.44 183 ASP A N 1
ATOM 14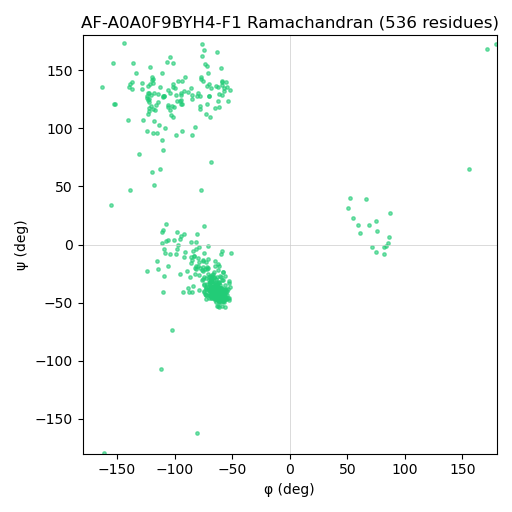40 C CA . ASP A 1 183 ? 5.507 -16.687 26.275 1.00 82.44 183 ASP A CA 1
ATOM 1441 C C . ASP A 1 183 ? 6.782 -16.027 25.706 1.00 82.44 183 ASP A C 1
ATOM 1443 O O . ASP A 1 183 ? 7.880 -16.554 25.874 1.00 82.44 183 ASP A O 1
ATOM 1447 N N . GLY A 1 184 ? 6.648 -14.864 25.059 1.00 76.19 184 GLY A N 1
ATOM 1448 C CA . GLY A 1 184 ? 7.740 -14.126 24.429 1.00 76.19 184 GLY A CA 1
ATOM 1449 C C . GLY A 1 184 ? 8.062 -14.564 22.998 1.00 76.19 184 GLY A C 1
ATOM 1450 O O . GLY A 1 184 ? 8.971 -13.992 22.396 1.00 76.19 184 GLY A O 1
ATOM 1451 N N . SER A 1 185 ? 7.339 -15.537 22.431 1.00 82.81 185 SER A N 1
ATOM 1452 C CA . SER A 1 185 ? 7.477 -15.889 21.017 1.00 82.81 185 SER A CA 1
ATOM 1453 C C . SER A 1 185 ? 6.909 -14.780 20.131 1.00 82.81 185 SER A C 1
ATOM 1455 O O . SER A 1 185 ? 5.779 -14.315 20.312 1.00 82.81 185 SER A O 1
ATOM 1457 N N . ASP A 1 186 ? 7.724 -14.330 19.180 1.00 79.56 186 ASP A N 1
ATOM 1458 C CA . ASP A 1 186 ? 7.340 -13.287 18.235 1.00 79.56 186 ASP A CA 1
ATOM 1459 C C . ASP A 1 186 ? 6.389 -13.852 17.177 1.00 79.56 186 ASP A C 1
ATOM 1461 O O . ASP A 1 186 ? 6.570 -14.978 16.699 1.00 79.56 186 ASP A O 1
ATOM 1465 N N . THR A 1 187 ? 5.385 -13.071 16.794 1.00 76.44 187 THR A N 1
ATOM 1466 C CA . THR A 1 187 ? 4.500 -13.421 15.679 1.00 76.44 187 THR A CA 1
ATOM 1467 C C . THR A 1 187 ? 4.921 -12.628 14.447 1.00 76.44 187 THR A C 1
ATOM 1469 O O . THR A 1 187 ? 5.247 -11.449 14.542 1.00 76.44 187 THR A O 1
ATOM 1472 N N . GLN A 1 188 ? 4.936 -13.257 13.267 1.00 73.12 188 GLN A N 1
ATOM 1473 C CA . GLN A 1 188 ? 5.337 -12.601 12.011 1.00 73.12 188 GLN A CA 1
ATOM 1474 C C . GLN A 1 188 ? 4.235 -11.682 11.451 1.00 73.12 188 GLN A C 1
ATOM 1476 O O . GLN A 1 188 ? 3.907 -11.731 10.268 1.00 73.12 188 GLN A O 1
ATOM 1481 N N . ILE A 1 189 ? 3.639 -10.847 12.299 1.00 77.44 189 ILE A N 1
ATOM 1482 C CA . ILE A 1 189 ? 2.620 -9.879 11.898 1.00 77.44 189 ILE A CA 1
ATOM 1483 C C . ILE A 1 189 ? 3.338 -8.565 11.624 1.00 77.44 189 ILE A C 1
ATOM 1485 O O . ILE A 1 189 ? 3.662 -7.811 12.538 1.00 77.44 189 ILE A O 1
ATOM 1489 N N . GLN A 1 190 ? 3.623 -8.314 10.347 1.00 68.25 190 GLN A N 1
ATOM 1490 C CA . GLN A 1 190 ? 4.294 -7.082 9.929 1.00 68.25 190 GLN A CA 1
ATOM 1491 C C . GLN A 1 190 ? 3.370 -5.864 10.021 1.00 68.25 190 GLN A C 1
ATOM 1493 O O . GLN A 1 190 ? 3.853 -4.762 10.248 1.00 68.25 190 GLN A O 1
ATOM 1498 N N . ASP A 1 191 ? 2.055 -6.046 9.864 1.00 78.25 191 ASP A N 1
ATOM 1499 C CA . ASP A 1 191 ? 1.081 -4.953 9.822 1.00 78.25 191 ASP A CA 1
ATOM 1500 C C . ASP A 1 191 ? -0.207 -5.315 10.575 1.00 78.25 191 ASP A C 1
ATOM 1502 O O . ASP A 1 191 ? -1.017 -6.124 10.118 1.00 78.25 191 ASP A O 1
ATOM 1506 N N . VAL A 1 192 ? -0.397 -4.709 11.747 1.00 82.38 192 VAL A N 1
ATOM 1507 C CA . VAL A 1 192 ? -1.578 -4.933 12.593 1.00 82.38 192 VAL A CA 1
ATOM 1508 C C . VAL A 1 192 ? -2.858 -4.411 11.935 1.00 82.38 192 VAL A C 1
ATOM 1510 O O . VAL A 1 192 ? -3.896 -5.057 12.058 1.00 82.38 192 VAL A O 1
ATOM 1513 N N . GLU A 1 193 ? -2.805 -3.287 11.215 1.00 79.12 193 GLU A N 1
ATOM 1514 C CA . GLU A 1 193 ? -3.990 -2.693 10.583 1.00 79.12 193 GLU A CA 1
ATOM 1515 C C . GLU A 1 193 ? -4.434 -3.528 9.377 1.00 79.12 193 GLU A C 1
ATOM 1517 O O . GLU A 1 193 ? -5.611 -3.865 9.243 1.00 79.12 193 GLU A O 1
ATOM 1522 N N . GLN A 1 194 ? -3.483 -3.899 8.512 1.00 73.81 194 GLN A N 1
ATOM 1523 C CA . GLN A 1 194 ? -3.776 -4.601 7.258 1.00 73.81 194 GLN A CA 1
ATOM 1524 C C . GLN A 1 194 ? -3.976 -6.110 7.422 1.00 73.81 194 GLN A C 1
ATOM 1526 O O . GLN A 1 194 ? -4.613 -6.719 6.564 1.00 73.81 194 GLN A O 1
ATOM 1531 N N . SER A 1 195 ? -3.468 -6.719 8.501 1.00 76.81 195 SER A N 1
ATOM 1532 C CA . SER A 1 195 ? -3.662 -8.158 8.761 1.00 76.81 195 SER A CA 1
ATOM 1533 C C . SER A 1 195 ? -5.134 -8.536 8.927 1.00 76.81 195 SER A C 1
ATOM 1535 O O . SER A 1 195 ? -5.530 -9.637 8.563 1.00 76.81 195 SER A O 1
ATOM 1537 N N . GLY A 1 196 ? -5.960 -7.631 9.462 1.00 73.62 196 GLY A N 1
ATOM 1538 C CA . GLY A 1 196 ? -7.369 -7.902 9.760 1.00 73.62 196 GLY A CA 1
ATOM 1539 C C . GLY A 1 196 ? -7.603 -8.776 11.000 1.00 73.62 196 GLY A C 1
ATOM 1540 O O . GLY A 1 196 ? -8.747 -8.887 11.442 1.00 73.62 196 GLY A O 1
ATOM 1541 N N . ASP A 1 197 ? -6.544 -9.315 11.611 1.00 79.19 197 ASP A N 1
ATOM 1542 C CA . ASP A 1 197 ? -6.598 -10.182 12.799 1.00 79.19 197 ASP A CA 1
ATOM 1543 C C . ASP A 1 197 ? -6.979 -9.417 14.079 1.00 79.19 197 ASP A C 1
ATOM 1545 O O . ASP A 1 197 ? -7.467 -9.993 15.056 1.00 79.19 197 ASP A O 1
ATOM 1549 N N . PHE A 1 198 ? -6.794 -8.093 14.065 1.00 86.88 198 PHE A N 1
ATOM 1550 C CA . PHE A 1 198 ? -7.012 -7.197 15.201 1.00 86.88 198 PHE A CA 1
ATOM 1551 C C . PHE A 1 198 ? -8.079 -6.137 14.898 1.00 86.88 198 PHE A C 1
ATOM 1553 O O . PHE A 1 198 ? -7.786 -4.935 14.907 1.00 86.88 198 PHE A O 1
ATOM 1560 N N . PRO A 1 199 ? -9.341 -6.524 14.635 1.00 84.62 199 PRO A N 1
ATOM 1561 C CA . PRO A 1 199 ? -10.377 -5.556 14.321 1.00 84.62 199 PRO A CA 1
ATOM 1562 C C . PRO A 1 199 ? -10.585 -4.603 15.506 1.00 84.62 199 PRO A C 1
ATOM 1564 O O . PRO A 1 199 ? -10.989 -5.002 16.603 1.00 84.62 199 PRO A O 1
ATOM 1567 N N . LEU A 1 200 ? -10.339 -3.314 15.268 1.00 86.56 200 LEU A N 1
ATOM 1568 C CA . LEU A 1 200 ? -10.569 -2.236 16.224 1.00 86.56 200 LEU A CA 1
ATOM 1569 C C . LEU A 1 200 ? -11.406 -1.142 15.563 1.00 86.56 200 LEU A C 1
ATOM 1571 O O . LEU A 1 200 ? -11.161 -0.724 14.439 1.00 86.56 200 LEU A O 1
ATOM 1575 N N . ARG A 1 201 ? -12.431 -0.663 16.269 1.00 83.94 201 ARG A N 1
ATOM 1576 C CA . ARG A 1 201 ? -13.244 0.471 15.817 1.00 83.94 201 ARG A CA 1
ATOM 1577 C C . ARG A 1 201 ? -12.912 1.667 16.677 1.00 83.94 201 ARG A C 1
ATOM 1579 O O . ARG A 1 201 ? -13.400 1.777 17.801 1.00 83.94 201 ARG A O 1
ATOM 1586 N N . LEU A 1 202 ? -12.075 2.539 16.138 1.00 87.19 202 LEU A N 1
ATOM 1587 C CA . LEU A 1 202 ? -11.598 3.715 16.836 1.00 87.19 202 LEU A CA 1
ATOM 1588 C C . LEU A 1 202 ? -12.223 4.965 16.217 1.00 87.19 202 LEU A C 1
ATOM 1590 O O . LEU A 1 202 ? -12.200 5.148 15.005 1.00 87.19 202 LEU A O 1
ATOM 1594 N N . TYR A 1 203 ? -12.818 5.799 17.068 1.00 86.62 203 TYR A N 1
ATOM 1595 C CA . TYR A 1 203 ? -13.381 7.088 16.681 1.00 86.62 203 TYR A CA 1
ATOM 1596 C C . TYR A 1 203 ? -12.806 8.155 17.604 1.00 86.62 203 TYR A C 1
ATOM 1598 O O . TYR A 1 203 ? -13.143 8.219 18.789 1.00 86.62 203 TYR A O 1
ATOM 1606 N N . GLY A 1 204 ? -11.908 8.959 17.051 1.00 83.88 204 GLY A N 1
ATOM 1607 C CA . GLY A 1 204 ? -11.239 10.048 17.742 1.00 83.88 204 GLY A CA 1
ATOM 1608 C C . GLY A 1 204 ? -12.084 11.313 17.845 1.00 83.88 204 GLY A C 1
ATOM 1609 O O . GLY A 1 204 ? -13.312 11.331 17.699 1.00 83.88 204 GLY A O 1
ATOM 1610 N N . TRP A 1 205 ? -11.396 12.416 18.117 1.00 80.19 205 TRP A N 1
ATOM 1611 C CA . TRP A 1 205 ? -12.023 13.717 18.315 1.00 80.19 205 TRP A CA 1
ATOM 1612 C C . TRP A 1 205 ? -12.767 14.194 17.055 1.00 80.19 205 TRP A C 1
ATOM 1614 O O . TRP A 1 205 ? -12.181 14.315 15.984 1.00 80.19 205 TRP A O 1
ATOM 1624 N N . SER A 1 206 ? -14.066 14.486 17.194 1.00 78.62 206 SER A N 1
ATOM 1625 C CA . SER A 1 206 ? -14.958 14.964 16.117 1.00 78.62 206 SER A CA 1
ATOM 1626 C C . SER A 1 206 ? -15.134 14.006 14.922 1.00 78.62 206 SER A C 1
ATOM 1628 O O . SER A 1 206 ? -15.760 14.361 13.923 1.00 78.62 206 SER A O 1
ATOM 1630 N N . GLU A 1 207 ? -14.653 12.763 15.009 1.00 82.31 207 GLU A N 1
ATOM 1631 C CA . GLU A 1 207 ? -14.732 11.796 13.903 1.00 82.31 207 GLU A CA 1
ATOM 1632 C C . GLU A 1 207 ? -16.125 11.192 13.717 1.00 82.31 207 GLU A C 1
ATOM 1634 O O . GLU A 1 207 ? -16.536 10.906 12.591 1.00 82.31 207 GLU A O 1
ATOM 1639 N N . ILE A 1 208 ? -16.892 11.059 14.802 1.00 82.31 208 ILE A N 1
ATOM 1640 C CA . ILE A 1 208 ? -18.285 10.590 14.746 1.00 82.31 208 ILE A CA 1
ATOM 1641 C C . ILE A 1 208 ? -19.164 11.587 13.977 1.00 82.31 208 ILE A C 1
ATOM 1643 O O . ILE A 1 208 ? -20.055 11.187 13.230 1.00 82.31 208 ILE A O 1
ATOM 1647 N N . GLU A 1 209 ? -18.895 12.888 14.096 1.00 81.44 209 GLU A N 1
ATOM 1648 C CA . GLU A 1 209 ? -19.627 13.904 13.334 1.00 81.44 209 GLU A CA 1
ATOM 1649 C C . GLU A 1 209 ? -19.358 13.778 11.830 1.00 81.44 209 GLU A C 1
ATOM 1651 O O . GLU A 1 209 ? -20.277 13.926 11.021 1.00 81.44 209 GLU A O 1
ATOM 1656 N N . MET A 1 210 ? -18.120 13.441 11.448 1.00 74.94 210 MET A N 1
ATOM 1657 C CA . MET A 1 210 ? -17.761 13.165 10.054 1.00 74.94 210 MET A CA 1
ATOM 1658 C C . MET A 1 210 ? -18.437 11.901 9.529 1.00 74.94 210 MET A C 1
ATOM 1660 O O . MET A 1 210 ? -18.922 11.907 8.399 1.00 74.94 210 MET A O 1
ATOM 1664 N N . LEU A 1 211 ? -18.569 10.854 10.351 1.00 79.31 211 LEU A N 1
ATOM 1665 C CA . LEU A 1 211 ? -19.357 9.670 9.991 1.00 79.31 211 LEU A CA 1
ATOM 1666 C C . LEU A 1 211 ? -20.809 10.043 9.640 1.00 79.31 211 LEU A C 1
ATOM 1668 O O . LEU A 1 211 ? -21.396 9.466 8.731 1.00 79.31 211 LEU A O 1
ATOM 1672 N N . GLY A 1 212 ? -21.386 11.051 10.300 1.00 78.88 212 GLY A N 1
ATOM 1673 C CA . GLY A 1 212 ? -22.718 11.566 9.973 1.00 78.88 212 GLY A CA 1
ATOM 1674 C C . GLY A 1 212 ? -22.805 12.361 8.661 1.00 78.88 212 GLY A C 1
ATOM 1675 O O . GLY A 1 212 ? -23.895 12.490 8.108 1.00 78.88 212 GLY A O 1
ATOM 1676 N N . ARG A 1 213 ? -21.686 12.886 8.145 1.00 80.12 213 ARG A N 1
ATOM 1677 C CA . ARG A 1 213 ? -21.653 13.804 6.988 1.00 80.12 213 ARG A CA 1
ATOM 1678 C C . ARG A 1 213 ? -21.065 13.186 5.719 1.00 80.12 213 ARG A C 1
ATOM 1680 O O . ARG A 1 213 ? -21.403 13.622 4.620 1.00 80.12 213 ARG A O 1
ATOM 1687 N N . GLU A 1 214 ? -20.187 12.196 5.845 1.00 78.31 214 GLU A N 1
ATOM 1688 C CA . GLU A 1 214 ? -19.440 11.631 4.722 1.00 78.31 214 GLU A CA 1
ATOM 1689 C C . GLU A 1 214 ? -19.994 10.281 4.261 1.00 78.31 214 GLU A C 1
ATOM 1691 O O . GLU A 1 214 ? -19.830 9.253 4.921 1.00 78.31 214 GLU A O 1
ATOM 1696 N N . GLY A 1 215 ? -20.572 10.256 3.056 1.00 79.38 215 GLY A N 1
ATOM 1697 C CA . GLY A 1 215 ? -21.151 9.037 2.478 1.00 79.38 215 GLY A CA 1
ATOM 1698 C C . GLY A 1 215 ? -20.154 7.883 2.300 1.00 79.38 215 GLY A C 1
ATOM 1699 O O . GLY A 1 215 ? -20.543 6.720 2.377 1.00 79.38 215 GLY A O 1
ATOM 1700 N N . GLY A 1 216 ? -18.862 8.177 2.107 1.00 79.50 216 GLY A N 1
ATOM 1701 C CA . GLY A 1 216 ? -17.808 7.158 2.040 1.00 79.50 216 GLY A CA 1
ATOM 1702 C C . GLY A 1 216 ? -17.650 6.385 3.349 1.00 79.50 216 GLY A C 1
ATOM 1703 O O . GLY A 1 216 ? -17.642 5.156 3.338 1.00 79.50 216 GLY A O 1
ATOM 1704 N N . ARG A 1 217 ? -17.621 7.096 4.483 1.00 78.00 217 ARG A N 1
ATOM 1705 C CA . ARG A 1 217 ? -17.494 6.486 5.814 1.00 78.00 217 ARG A CA 1
ATOM 1706 C C . ARG A 1 217 ? -18.771 5.775 6.250 1.00 78.00 217 ARG A C 1
ATOM 1708 O O . ARG A 1 217 ? -18.697 4.711 6.856 1.00 78.00 217 ARG A O 1
ATOM 1715 N N . GLN A 1 218 ? -19.936 6.324 5.904 1.00 84.62 218 GLN A N 1
ATOM 1716 C CA . GLN A 1 218 ? -21.225 5.657 6.127 1.00 84.62 218 GLN A CA 1
ATOM 1717 C C . GLN A 1 218 ? -21.279 4.317 5.399 1.00 84.62 218 GLN A C 1
ATOM 1719 O O . GLN A 1 218 ? -21.630 3.299 5.988 1.00 84.62 218 GLN A O 1
ATOM 1724 N N . ARG A 1 219 ? -20.858 4.303 4.131 1.00 85.50 219 ARG A N 1
ATOM 1725 C CA . ARG A 1 219 ? -20.745 3.078 3.341 1.00 85.50 219 ARG A CA 1
ATOM 1726 C C . ARG A 1 219 ? -19.745 2.103 3.952 1.00 85.50 219 ARG A C 1
ATOM 1728 O O . ARG A 1 219 ? -20.112 0.955 4.129 1.00 85.50 219 ARG A O 1
ATOM 1735 N N . ALA A 1 220 ? -18.558 2.550 4.364 1.00 81.00 220 ALA A N 1
ATOM 1736 C CA . ALA A 1 220 ? -17.593 1.683 5.045 1.00 81.00 220 ALA A CA 1
ATOM 1737 C C . ALA A 1 220 ? -18.157 1.075 6.347 1.00 81.00 220 ALA A C 1
ATOM 1739 O O . ALA A 1 220 ? -17.907 -0.087 6.652 1.00 81.00 220 ALA A O 1
ATOM 1740 N N . ALA A 1 221 ? -18.961 1.827 7.109 1.00 83.31 221 ALA A N 1
ATOM 1741 C CA . ALA A 1 221 ? -19.624 1.310 8.307 1.00 83.31 221 ALA A CA 1
ATOM 1742 C C . ALA A 1 221 ? -20.656 0.212 7.991 1.00 83.31 221 ALA A C 1
ATOM 1744 O O . ALA A 1 221 ? -20.756 -0.754 8.747 1.00 83.31 221 ALA A O 1
ATOM 1745 N N . LEU A 1 222 ? -21.385 0.344 6.879 1.00 85.69 222 LEU A N 1
ATOM 1746 C CA . LEU A 1 222 ? -22.341 -0.661 6.403 1.00 85.69 222 LEU A CA 1
ATOM 1747 C C . LEU A 1 222 ? -21.637 -1.874 5.783 1.00 85.69 222 LEU A C 1
ATOM 1749 O O . LEU A 1 222 ? -22.016 -3.003 6.069 1.00 85.69 222 LEU A O 1
ATOM 1753 N N . ASP A 1 223 ? -20.582 -1.647 5.003 1.00 85.94 223 ASP A N 1
ATOM 1754 C CA . ASP A 1 223 ? -19.761 -2.686 4.374 1.00 85.94 223 ASP A CA 1
ATOM 1755 C C . ASP A 1 223 ? -19.193 -3.654 5.418 1.00 85.94 223 ASP A C 1
ATOM 1757 O O . ASP A 1 223 ? -19.213 -4.861 5.218 1.00 85.94 223 ASP A O 1
ATOM 1761 N N . ARG A 1 224 ? -18.788 -3.150 6.591 1.00 79.00 224 ARG A N 1
ATOM 1762 C CA . ARG A 1 224 ? -18.323 -3.976 7.723 1.00 79.00 224 ARG A CA 1
ATOM 1763 C C . ARG A 1 224 ? -19.379 -4.936 8.279 1.00 79.00 224 ARG A C 1
ATOM 1765 O O . ARG A 1 224 ? -19.035 -5.828 9.048 1.00 79.00 224 ARG A O 1
ATOM 1772 N N . MET A 1 225 ? -20.660 -4.732 7.977 1.00 81.81 225 MET A N 1
ATOM 1773 C CA . MET A 1 225 ? -21.729 -5.656 8.369 1.00 81.81 225 MET A CA 1
ATOM 1774 C C . MET A 1 225 ? -21.884 -6.822 7.384 1.00 81.81 225 MET A C 1
ATOM 1776 O O . MET A 1 225 ? -22.682 -7.718 7.668 1.00 81.81 225 MET A O 1
ATOM 1780 N N . ILE A 1 226 ? -21.144 -6.800 6.267 1.00 84.94 226 ILE A N 1
ATOM 1781 C CA . ILE A 1 226 ? -21.236 -7.724 5.136 1.00 84.94 226 ILE A CA 1
ATOM 1782 C C . ILE A 1 226 ? -19.849 -8.360 4.908 1.00 84.94 226 ILE A C 1
ATOM 1784 O O . ILE A 1 226 ? -18.988 -7.733 4.287 1.00 84.94 226 ILE A O 1
ATOM 1788 N N . PRO A 1 227 ? -19.593 -9.579 5.411 1.00 78.44 227 PRO A N 1
ATOM 1789 C CA . PRO A 1 227 ? -18.294 -10.243 5.265 1.00 78.44 227 PRO A CA 1
ATOM 1790 C C . PRO A 1 227 ? -17.804 -10.330 3.810 1.00 78.44 227 PRO A C 1
ATOM 1792 O O . PRO A 1 227 ? -16.633 -10.081 3.533 1.00 78.44 227 PRO A O 1
ATOM 1795 N N . GLU A 1 228 ? -18.715 -10.578 2.866 1.00 81.75 228 GLU A N 1
ATOM 1796 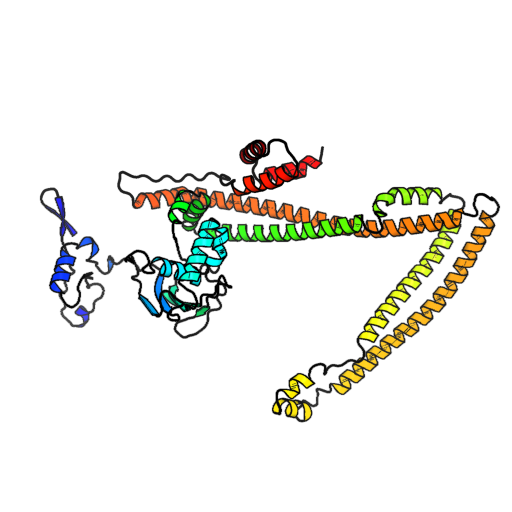C CA . GLU A 1 228 ? -18.429 -10.750 1.436 1.00 81.75 228 GLU A CA 1
ATOM 1797 C C . GLU A 1 228 ? -17.890 -9.472 0.765 1.00 81.75 228 GLU A C 1
ATOM 1799 O O . GLU A 1 228 ? -17.290 -9.519 -0.312 1.00 81.75 228 GLU A O 1
ATOM 1804 N N . VAL A 1 229 ? -18.087 -8.301 1.385 1.00 85.50 229 VAL A N 1
ATOM 1805 C CA . VAL A 1 229 ? -17.581 -7.028 0.855 1.00 85.50 229 VAL A CA 1
ATOM 1806 C C . VAL A 1 229 ? -16.071 -6.896 1.044 1.00 85.50 229 VAL A C 1
ATOM 1808 O O . VAL A 1 229 ? -15.435 -6.216 0.235 1.00 85.50 229 VAL A O 1
ATOM 1811 N N . LEU A 1 230 ? -15.484 -7.534 2.062 1.00 79.25 230 LEU A N 1
ATOM 1812 C CA . LEU A 1 230 ? -14.053 -7.415 2.353 1.00 79.25 230 LEU A CA 1
ATOM 1813 C C . LEU A 1 230 ? -13.202 -7.945 1.193 1.00 79.25 230 LEU A C 1
ATOM 1815 O O . LEU A 1 230 ? -12.389 -7.197 0.655 1.00 79.25 230 LEU A O 1
ATOM 1819 N N . GLU A 1 231 ? -13.454 -9.177 0.744 1.00 81.38 231 GLU A N 1
ATOM 1820 C CA . GLU A 1 231 ? -12.731 -9.805 -0.374 1.00 81.38 231 GLU A CA 1
ATOM 1821 C C . GLU A 1 231 ? -12.826 -8.960 -1.652 1.00 81.38 231 GLU A C 1
ATOM 1823 O O . GLU A 1 231 ? -11.817 -8.606 -2.261 1.00 81.38 231 GLU A O 1
ATOM 1828 N N . CYS A 1 232 ? -14.039 -8.522 -2.005 1.00 85.50 232 CYS A N 1
ATOM 1829 C CA . CYS A 1 232 ? -14.256 -7.674 -3.179 1.00 85.50 232 CYS A CA 1
ATOM 1830 C C . CYS A 1 232 ? -13.570 -6.301 -3.063 1.00 85.50 232 CYS A C 1
ATOM 1832 O O . CYS A 1 232 ? -13.215 -5.688 -4.073 1.00 85.50 232 CYS A O 1
ATOM 1834 N N . THR A 1 233 ? -13.422 -5.779 -1.845 1.00 83.31 233 THR A N 1
ATOM 1835 C CA . THR A 1 233 ? -12.744 -4.504 -1.581 1.00 83.31 233 THR A CA 1
ATOM 1836 C C . THR A 1 233 ? -11.233 -4.654 -1.739 1.00 83.31 233 THR A C 1
ATOM 1838 O O . THR A 1 233 ? -10.626 -3.815 -2.402 1.00 83.31 233 THR A O 1
ATOM 1841 N N . LEU A 1 234 ? -10.655 -5.743 -1.225 1.00 82.75 234 LEU A N 1
ATOM 1842 C CA . LEU A 1 234 ? -9.240 -6.075 -1.408 1.00 82.75 234 LEU A CA 1
ATOM 1843 C C . LEU A 1 234 ? -8.896 -6.270 -2.889 1.00 82.75 234 LEU A C 1
ATOM 1845 O O . LEU A 1 234 ? -7.943 -5.666 -3.380 1.00 82.75 234 LEU A O 1
ATOM 1849 N N . ASP A 1 235 ? -9.715 -7.020 -3.631 1.00 85.62 235 ASP A N 1
ATOM 1850 C CA . ASP A 1 235 ? -9.535 -7.199 -5.077 1.00 85.62 235 ASP A CA 1
ATOM 1851 C C . ASP A 1 235 ? -9.602 -5.864 -5.834 1.00 85.62 235 ASP A C 1
ATOM 1853 O O . ASP A 1 235 ? -8.767 -5.580 -6.696 1.00 85.62 235 ASP A O 1
ATOM 1857 N N . ARG A 1 236 ? -10.566 -4.998 -5.490 1.00 88.38 236 ARG A N 1
ATOM 1858 C CA . ARG A 1 236 ? -10.680 -3.652 -6.075 1.00 88.38 236 ARG A CA 1
ATOM 1859 C C . ARG A 1 236 ? -9.412 -2.832 -5.837 1.00 88.38 236 ARG A C 1
ATOM 1861 O O . ARG A 1 236 ? -8.961 -2.137 -6.749 1.00 88.38 236 ARG A O 1
ATOM 1868 N N . ASP A 1 237 ? -8.883 -2.856 -4.620 1.00 84.94 237 ASP A N 1
ATOM 1869 C CA . ASP A 1 237 ? -7.731 -2.039 -4.243 1.00 84.94 237 ASP A CA 1
ATOM 1870 C C . ASP A 1 237 ? -6.427 -2.594 -4.841 1.00 84.94 237 ASP A C 1
ATOM 1872 O O . ASP A 1 237 ? -5.607 -1.808 -5.324 1.00 84.94 237 ASP A O 1
ATOM 1876 N N . ARG A 1 238 ? -6.302 -3.923 -4.981 1.00 89.62 238 ARG A N 1
ATOM 1877 C CA . ARG A 1 238 ? -5.241 -4.572 -5.772 1.00 89.62 238 ARG A CA 1
ATOM 1878 C C . ARG A 1 238 ? -5.242 -4.077 -7.219 1.00 89.62 238 ARG A C 1
ATOM 1880 O O . ARG A 1 238 ? -4.230 -3.559 -7.687 1.00 89.62 238 ARG A O 1
ATOM 1887 N N . ILE A 1 239 ? -6.385 -4.154 -7.908 1.00 89.25 239 ILE A N 1
ATOM 1888 C CA . ILE A 1 239 ? -6.504 -3.718 -9.312 1.00 89.25 239 ILE A CA 1
ATOM 1889 C C . ILE A 1 239 ? -6.188 -2.221 -9.451 1.00 89.25 239 ILE A C 1
ATOM 1891 O O . ILE A 1 239 ? -5.533 -1.806 -10.407 1.00 89.25 239 ILE A O 1
ATOM 1895 N N . ARG A 1 240 ? -6.609 -1.385 -8.492 1.00 87.06 240 ARG A N 1
ATOM 1896 C CA . ARG A 1 240 ? -6.269 0.049 -8.483 1.00 87.06 240 ARG A CA 1
ATOM 1897 C C . ARG A 1 240 ? -4.767 0.298 -8.357 1.00 87.06 240 ARG A C 1
ATOM 1899 O O . ARG A 1 240 ? -4.255 1.165 -9.062 1.00 87.06 240 ARG A O 1
ATOM 1906 N N . SER A 1 241 ? -4.081 -0.444 -7.490 1.00 87.44 241 SER A N 1
ATOM 1907 C CA . SER A 1 241 ? -2.624 -0.362 -7.342 1.00 87.44 241 SER A CA 1
ATOM 1908 C C . SER A 1 241 ? -1.914 -0.762 -8.637 1.00 87.44 241 SER A C 1
ATOM 1910 O O . SER A 1 241 ? -1.054 -0.038 -9.139 1.00 87.44 241 SER A O 1
ATOM 1912 N N . GLU A 1 242 ? -2.352 -1.858 -9.256 1.00 89.38 242 GLU A N 1
ATOM 1913 C CA . GLU A 1 242 ? -1.816 -2.321 -10.534 1.00 89.38 242 GLU A CA 1
ATOM 1914 C C . GLU A 1 242 ? -2.029 -1.309 -11.673 1.00 89.38 242 GLU A C 1
ATOM 1916 O O . GLU A 1 242 ? -1.114 -1.071 -12.463 1.00 89.38 242 GLU A O 1
ATOM 1921 N N . LEU A 1 243 ? -3.207 -0.680 -11.749 1.00 88.44 243 LEU A N 1
ATOM 1922 C CA . LEU A 1 243 ? -3.488 0.390 -12.713 1.00 88.44 243 LEU A CA 1
ATOM 1923 C C . LEU A 1 243 ? -2.574 1.603 -12.493 1.00 88.44 243 LEU A C 1
ATOM 1925 O O . LEU A 1 243 ? -2.056 2.165 -13.457 1.00 88.44 243 LEU A O 1
ATOM 1929 N N . ALA A 1 244 ? -2.331 1.992 -11.237 1.00 86.94 244 ALA A N 1
ATOM 1930 C CA . ALA A 1 244 ? -1.424 3.093 -10.915 1.00 86.94 244 ALA A CA 1
ATOM 1931 C C . ALA A 1 244 ? 0.023 2.791 -11.350 1.00 86.94 244 ALA A C 1
ATOM 1933 O O . ALA A 1 244 ? 0.687 3.653 -11.930 1.00 86.94 244 ALA A O 1
ATOM 1934 N N . GLN A 1 245 ? 0.491 1.557 -11.141 1.00 90.12 245 GLN A N 1
ATOM 1935 C CA . GLN A 1 245 ? 1.807 1.109 -11.606 1.00 90.12 245 GLN A CA 1
ATOM 1936 C C . GLN A 1 245 ? 1.907 1.112 -13.138 1.00 90.12 245 GLN A C 1
ATOM 1938 O O . GLN A 1 245 ? 2.885 1.618 -13.690 1.00 90.12 245 GLN A O 1
ATOM 1943 N N . GLN A 1 246 ? 0.889 0.603 -13.839 1.00 90.25 246 GLN A N 1
ATOM 1944 C CA . GLN A 1 246 ? 0.842 0.632 -15.305 1.00 90.25 246 GLN A CA 1
ATOM 1945 C C . GLN A 1 246 ? 0.842 2.063 -15.849 1.00 90.25 246 GLN A C 1
ATOM 1947 O O . GLN A 1 246 ? 1.535 2.350 -16.823 1.00 90.25 246 GLN A O 1
ATOM 1952 N N . LEU A 1 247 ? 0.120 2.983 -15.206 1.00 87.75 247 LEU A N 1
ATOM 1953 C CA . LEU A 1 247 ? 0.102 4.390 -15.599 1.00 87.75 247 LEU A CA 1
ATOM 1954 C C . LEU A 1 247 ? 1.489 5.040 -15.465 1.00 87.75 247 LEU A C 1
ATOM 1956 O O . LEU A 1 247 ? 1.906 5.768 -16.367 1.00 87.75 247 LEU A O 1
ATOM 1960 N N . ALA A 1 248 ? 2.235 4.731 -14.401 1.00 89.62 248 ALA A N 1
ATOM 1961 C CA . ALA A 1 248 ? 3.616 5.189 -14.245 1.00 89.62 248 ALA A CA 1
ATOM 1962 C C . ALA A 1 248 ? 4.538 4.633 -15.349 1.00 89.62 248 ALA A C 1
ATOM 1964 O O . ALA A 1 248 ? 5.343 5.372 -15.921 1.00 89.62 248 ALA A O 1
ATOM 1965 N N . GLN A 1 249 ? 4.383 3.355 -15.715 1.00 91.56 249 GLN A N 1
ATOM 1966 C CA . GLN A 1 249 ? 5.130 2.745 -16.823 1.00 91.56 249 GLN A CA 1
ATOM 1967 C C . GLN A 1 249 ? 4.801 3.402 -18.170 1.00 91.56 249 GLN A C 1
ATOM 1969 O O . GLN A 1 249 ? 5.709 3.726 -18.935 1.00 91.56 249 GLN A O 1
ATOM 1974 N N . ILE A 1 250 ? 3.517 3.656 -18.441 1.00 90.25 250 ILE A N 1
ATOM 1975 C CA . ILE A 1 250 ? 3.045 4.349 -19.647 1.00 90.25 250 ILE A CA 1
ATOM 1976 C C . ILE A 1 250 ? 3.657 5.751 -19.736 1.00 90.25 250 ILE A C 1
ATOM 1978 O O . ILE A 1 250 ? 4.189 6.124 -20.779 1.00 90.25 250 ILE A O 1
ATOM 1982 N N . GLN A 1 251 ? 3.649 6.521 -18.645 1.00 89.81 251 GLN A N 1
ATOM 1983 C CA . GLN A 1 251 ? 4.268 7.851 -18.605 1.00 89.81 251 GLN A CA 1
ATOM 1984 C C . GLN A 1 251 ? 5.782 7.799 -18.863 1.00 89.81 251 GLN A C 1
ATOM 1986 O O . GLN A 1 251 ? 6.309 8.622 -19.621 1.00 89.81 251 GLN A O 1
ATOM 1991 N N . GLY A 1 252 ? 6.474 6.804 -18.299 1.00 91.06 252 GLY A N 1
ATOM 1992 C CA . GLY A 1 252 ? 7.890 6.558 -18.574 1.00 91.06 252 GLY A CA 1
ATOM 1993 C C . GLY A 1 252 ? 8.145 6.277 -20.057 1.00 91.06 252 GLY A C 1
ATOM 1994 O O . GLY A 1 252 ? 9.010 6.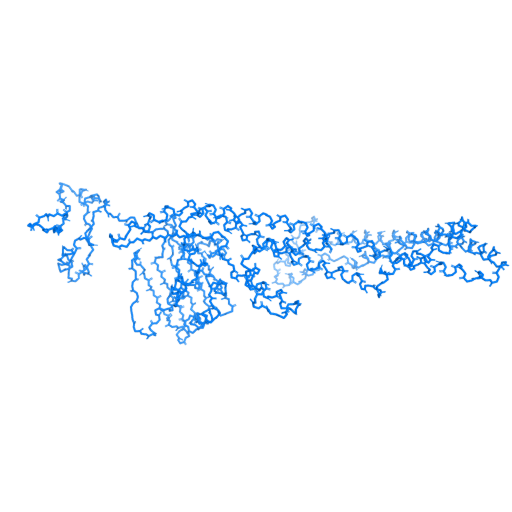905 -20.668 1.00 91.06 252 GLY A O 1
ATOM 1995 N N . LYS A 1 253 ? 7.332 5.409 -20.669 1.00 90.50 253 LYS A N 1
ATOM 1996 C CA . LYS A 1 253 ? 7.423 5.054 -22.095 1.00 90.50 253 LYS A CA 1
ATOM 1997 C C . LYS A 1 253 ? 7.107 6.221 -23.024 1.00 90.50 253 LYS A C 1
ATOM 1999 O O . LYS A 1 253 ? 7.786 6.395 -24.031 1.00 90.50 253 LYS A O 1
ATOM 2004 N N . ILE A 1 254 ? 6.127 7.058 -22.684 1.00 89.06 254 ILE A N 1
ATOM 2005 C CA . ILE A 1 254 ? 5.831 8.291 -23.429 1.00 89.06 254 ILE A CA 1
ATOM 2006 C C . ILE A 1 254 ? 7.043 9.227 -23.409 1.00 89.06 254 ILE A C 1
ATOM 2008 O O . ILE A 1 254 ? 7.412 9.774 -24.448 1.00 89.06 254 ILE A O 1
ATOM 2012 N N . THR A 1 255 ? 7.683 9.386 -22.251 1.00 90.31 255 THR A N 1
ATOM 2013 C CA . THR A 1 255 ? 8.889 10.216 -22.115 1.00 90.31 255 THR A CA 1
ATOM 2014 C C . THR A 1 255 ? 10.056 9.649 -22.938 1.00 90.31 255 THR A C 1
ATOM 2016 O O . THR A 1 255 ? 10.735 10.403 -23.635 1.00 90.31 255 THR A O 1
ATOM 2019 N N . GLU A 1 256 ? 10.242 8.324 -22.936 1.00 89.44 256 GLU A N 1
ATOM 2020 C CA . GLU A 1 256 ? 11.226 7.616 -23.775 1.00 89.44 256 GLU A CA 1
ATOM 2021 C C . GLU A 1 256 ? 10.943 7.823 -25.277 1.00 89.44 256 GLU A C 1
ATOM 2023 O O . GLU A 1 256 ? 11.834 8.143 -26.058 1.00 89.44 256 GLU A O 1
ATOM 2028 N N . LEU A 1 257 ? 9.685 7.727 -25.706 1.00 87.94 257 LEU A N 1
ATOM 2029 C CA . LEU A 1 257 ? 9.310 7.971 -27.101 1.00 87.94 257 LEU A CA 1
ATOM 2030 C C . LEU A 1 257 ? 9.523 9.430 -27.515 1.00 87.94 257 LEU A C 1
ATOM 2032 O O . LEU A 1 257 ? 9.958 9.694 -28.636 1.00 87.94 257 LEU A O 1
ATOM 2036 N N . GLN A 1 258 ? 9.242 10.384 -26.623 1.00 86.19 258 GLN A N 1
ATOM 2037 C CA . GLN A 1 258 ? 9.504 11.802 -26.867 1.00 86.19 258 GLN A CA 1
ATOM 2038 C C . GLN A 1 258 ? 11.000 12.100 -26.996 1.00 86.19 258 GLN A C 1
ATOM 2040 O O . GLN A 1 258 ? 11.365 12.950 -27.810 1.00 86.19 258 GLN A O 1
ATOM 2045 N N . SER A 1 259 ? 11.863 11.419 -26.236 1.00 86.88 259 SER A N 1
ATOM 2046 C CA . SER A 1 259 ? 13.312 11.585 -26.374 1.00 86.88 259 SER A CA 1
ATOM 2047 C C . SER A 1 259 ? 13.810 11.020 -27.705 1.00 86.88 259 SER A C 1
ATOM 2049 O O . SER A 1 259 ? 14.516 11.732 -28.413 1.00 86.88 259 SER A O 1
ATOM 2051 N N . ILE A 1 260 ? 13.346 9.833 -28.117 1.00 84.56 260 ILE A N 1
ATOM 2052 C CA . ILE A 1 260 ? 13.665 9.241 -29.431 1.00 84.56 260 ILE A CA 1
ATOM 2053 C C . ILE A 1 260 ? 13.187 10.147 -30.578 1.00 84.56 260 ILE A C 1
ATOM 2055 O O . ILE A 1 260 ? 13.872 10.299 -31.586 1.00 84.56 260 ILE A O 1
ATOM 2059 N N . LEU A 1 261 ? 12.023 10.791 -30.434 1.00 82.00 261 LEU A N 1
ATOM 2060 C CA . LEU A 1 261 ? 11.495 11.710 -31.449 1.00 82.00 261 LEU A CA 1
ATOM 2061 C C . LEU A 1 261 ? 12.333 12.996 -31.586 1.00 82.00 261 LEU A C 1
ATOM 2063 O O . LEU A 1 261 ? 12.369 13.594 -32.661 1.00 82.00 261 LEU A O 1
ATOM 2067 N N . ARG A 1 262 ? 12.964 13.444 -30.493 1.00 81.25 262 ARG A N 1
ATOM 2068 C CA . ARG A 1 262 ? 13.814 14.648 -30.439 1.00 81.25 262 ARG A CA 1
ATOM 2069 C C . ARG A 1 262 ? 15.294 14.353 -30.695 1.00 81.25 262 ARG A C 1
ATOM 2071 O O . ARG A 1 262 ? 16.065 15.297 -30.873 1.00 81.25 262 ARG A O 1
ATOM 2078 N N . GLU A 1 263 ? 15.682 13.080 -30.707 1.00 81.00 263 GLU A N 1
ATOM 2079 C CA . GLU A 1 263 ? 17.042 12.625 -30.995 1.00 81.00 263 GLU A CA 1
ATOM 2080 C C . GLU A 1 263 ? 17.511 13.175 -32.353 1.00 81.00 263 GLU A C 1
ATOM 2082 O O . GLU A 1 263 ? 16.731 13.288 -33.306 1.00 81.00 263 GLU A O 1
ATOM 2087 N N . ASP A 1 264 ? 18.780 13.585 -32.410 1.00 65.75 264 ASP A N 1
ATOM 2088 C CA . ASP A 1 264 ? 19.434 14.152 -33.594 1.00 65.75 264 ASP A CA 1
ATOM 2089 C C . ASP A 1 264 ? 18.668 15.310 -34.269 1.00 65.75 264 ASP A C 1
ATOM 2091 O O . ASP A 1 264 ? 18.738 15.505 -35.478 1.00 65.75 264 ASP A O 1
ATOM 2095 N N . GLY A 1 265 ? 17.919 16.109 -33.499 1.00 69.31 265 GLY A N 1
ATOM 2096 C CA . GLY A 1 265 ? 17.203 17.278 -34.025 1.00 69.31 265 GLY A CA 1
ATOM 2097 C C . GLY A 1 265 ? 15.949 16.939 -34.838 1.00 69.31 265 GLY A C 1
ATOM 2098 O O . GLY A 1 265 ? 15.486 17.773 -35.619 1.00 69.31 265 GLY A O 1
ATOM 2099 N N . GLY A 1 266 ? 15.386 15.737 -34.662 1.00 72.06 266 GLY A N 1
ATOM 2100 C CA . GLY A 1 266 ? 14.142 15.326 -35.318 1.00 72.06 266 GLY A CA 1
ATOM 2101 C C . GLY A 1 266 ? 14.332 14.714 -36.709 1.00 72.06 266 GLY A C 1
ATOM 2102 O O . GLY A 1 266 ? 13.417 14.765 -37.530 1.00 72.06 266 GLY A O 1
ATOM 2103 N N . GLU A 1 267 ? 15.486 14.100 -36.986 1.00 70.19 267 GLU A N 1
ATOM 2104 C CA . GLU A 1 267 ? 15.782 13.400 -38.254 1.00 70.19 267 GLU A CA 1
ATOM 2105 C C . GLU A 1 267 ? 14.714 12.346 -38.624 1.00 70.19 267 GLU A C 1
ATOM 2107 O O . GLU A 1 267 ? 14.393 12.158 -39.799 1.00 70.19 267 GLU A O 1
ATOM 2112 N N . VAL A 1 268 ? 14.072 11.711 -37.632 1.00 73.25 268 VAL A N 1
ATOM 2113 C CA . VAL A 1 268 ? 12.940 10.786 -37.854 1.00 73.25 268 VAL A CA 1
ATOM 2114 C C . VAL A 1 268 ? 11.735 11.479 -38.485 1.00 73.25 268 VAL A C 1
ATOM 2116 O O . VAL A 1 268 ? 11.075 10.889 -39.340 1.00 73.25 268 VAL A O 1
ATOM 2119 N N . GLN A 1 269 ? 11.449 12.730 -38.112 1.00 72.62 269 GLN A N 1
ATOM 2120 C CA . GLN A 1 269 ? 10.320 13.486 -38.667 1.00 72.62 269 GLN A CA 1
ATOM 2121 C C . GLN A 1 269 ? 10.523 13.774 -40.160 1.00 72.62 269 GLN A C 1
ATOM 2123 O O . GLN A 1 269 ? 9.562 13.813 -40.923 1.00 72.62 269 GLN A O 1
ATOM 2128 N N . ARG A 1 270 ? 11.784 13.889 -40.596 1.00 74.81 270 ARG A N 1
ATOM 2129 C CA . ARG A 1 270 ? 12.177 14.109 -41.996 1.00 74.81 270 ARG A CA 1
ATOM 2130 C C . ARG A 1 270 ? 12.442 12.813 -42.765 1.00 74.81 270 ARG A C 1
ATOM 2132 O O . ARG A 1 270 ? 12.891 12.860 -43.908 1.00 74.81 270 ARG A O 1
ATOM 2139 N N . TRP A 1 271 ? 12.138 11.641 -42.198 1.00 77.50 271 TRP A N 1
ATOM 2140 C CA . TRP A 1 271 ? 12.381 10.347 -42.852 1.00 77.50 271 TRP A CA 1
ATOM 2141 C C . TRP A 1 271 ? 11.745 10.253 -44.250 1.00 77.50 271 TRP A C 1
ATOM 2143 O O . TRP A 1 271 ? 12.373 9.744 -45.179 1.00 77.50 271 TRP A O 1
ATOM 2153 N N . ALA A 1 272 ? 10.527 10.781 -44.422 1.00 72.06 272 ALA A N 1
ATOM 2154 C CA . ALA A 1 272 ? 9.842 10.802 -45.716 1.00 72.06 272 ALA A CA 1
ATOM 2155 C C . ALA A 1 272 ? 10.601 11.644 -46.758 1.00 72.06 272 ALA A C 1
ATOM 2157 O O . ALA A 1 272 ? 10.752 11.218 -47.903 1.00 72.06 272 ALA A O 1
ATOM 2158 N N . GLU A 1 273 ? 11.157 12.787 -46.346 1.00 75.81 273 GLU A N 1
ATOM 2159 C CA . GLU A 1 273 ? 11.987 13.639 -47.201 1.00 75.81 273 GLU A CA 1
ATOM 2160 C C . GLU A 1 273 ? 13.316 12.964 -47.556 1.00 75.81 273 GLU A C 1
ATOM 2162 O O . GLU A 1 273 ? 13.756 13.026 -48.702 1.00 75.81 273 GLU A O 1
ATOM 2167 N N . HIS A 1 274 ? 13.956 12.286 -46.596 1.00 74.31 274 HIS A N 1
ATOM 2168 C CA . HIS A 1 274 ? 15.194 11.539 -46.839 1.00 74.31 274 HIS A CA 1
ATOM 2169 C C . HIS A 1 274 ? 14.978 10.360 -47.790 1.00 74.31 274 HIS A C 1
ATOM 2171 O O . HIS A 1 274 ? 15.835 10.096 -48.632 1.00 74.31 274 HIS A O 1
ATOM 2177 N N . LYS A 1 275 ? 13.827 9.683 -47.702 1.00 74.75 275 LYS A N 1
ATOM 2178 C CA . LYS A 1 275 ? 13.456 8.600 -48.620 1.00 74.75 275 LYS A CA 1
ATOM 2179 C C . LYS A 1 275 ? 13.202 9.121 -50.037 1.00 74.75 275 LYS A C 1
ATOM 2181 O O . LYS A 1 275 ? 13.691 8.516 -50.986 1.00 74.75 275 LYS A O 1
ATOM 2186 N N . ALA A 1 276 ? 12.485 10.237 -50.176 1.00 72.81 276 ALA A N 1
ATOM 2187 C CA . ALA A 1 276 ? 12.221 10.859 -51.474 1.00 72.81 276 ALA A CA 1
ATOM 2188 C C . ALA A 1 276 ? 13.515 11.348 -52.146 1.00 72.81 276 ALA A C 1
ATOM 2190 O O . ALA A 1 276 ? 13.772 11.010 -53.296 1.00 72.81 276 ALA A O 1
ATOM 2191 N N . LYS A 1 277 ? 14.381 12.045 -51.396 1.00 70.00 277 LYS A N 1
ATOM 2192 C CA . LYS A 1 277 ? 15.686 12.511 -51.892 1.00 70.00 277 LYS A CA 1
ATOM 2193 C C . LYS A 1 277 ? 16.611 11.358 -52.273 1.00 70.00 277 LYS A C 1
ATOM 2195 O O . LYS A 1 277 ? 17.363 11.490 -53.222 1.00 70.00 277 LYS A O 1
ATOM 2200 N N . PHE A 1 278 ? 16.582 10.232 -51.558 1.00 69.88 278 PHE A N 1
ATOM 2201 C CA . PHE A 1 278 ? 17.373 9.056 -51.937 1.00 69.88 278 PHE A CA 1
ATOM 2202 C C . PHE A 1 278 ? 16.884 8.426 -53.252 1.00 69.88 278 PHE A C 1
ATOM 2204 O O . PHE A 1 278 ? 17.711 8.055 -54.076 1.00 69.88 278 PHE A O 1
ATOM 2211 N N . ALA A 1 279 ? 15.565 8.361 -53.472 1.00 68.88 279 ALA A N 1
ATOM 2212 C CA . ALA A 1 279 ? 14.980 7.824 -54.703 1.00 68.88 279 ALA A CA 1
ATOM 2213 C C . ALA A 1 279 ? 15.265 8.693 -55.944 1.00 68.88 279 ALA A C 1
ATOM 2215 O O . ALA A 1 279 ? 15.380 8.165 -57.043 1.00 68.88 279 ALA A O 1
ATOM 2216 N N . GLU A 1 280 ? 15.424 10.008 -55.771 1.00 71.62 280 GLU A N 1
ATOM 2217 C CA . GLU A 1 280 ? 15.776 10.948 -56.848 1.00 71.62 280 GLU A CA 1
ATOM 2218 C C . GLU A 1 280 ? 17.187 10.705 -57.421 1.00 71.62 280 GLU A C 1
ATOM 2220 O O . GLU A 1 280 ? 17.432 10.965 -58.595 1.00 71.62 280 GLU A O 1
ATOM 2225 N N . TYR A 1 281 ? 18.106 10.159 -56.616 1.00 65.56 281 TYR A N 1
ATOM 2226 C CA . TYR A 1 281 ? 19.486 9.859 -57.025 1.00 65.56 281 TYR A CA 1
ATOM 2227 C C . TYR A 1 281 ? 19.701 8.403 -57.489 1.00 65.56 281 TYR A C 1
ATOM 2229 O O . TYR A 1 281 ? 20.843 8.019 -57.737 1.00 65.56 281 TYR A O 1
ATOM 2237 N N . ASP A 1 282 ? 18.647 7.581 -57.576 1.00 62.00 282 ASP A N 1
ATOM 2238 C CA . ASP A 1 282 ? 18.721 6.143 -57.896 1.00 62.00 282 ASP A CA 1
ATOM 2239 C C . ASP A 1 282 ? 18.084 5.848 -59.277 1.00 62.00 282 ASP A C 1
ATOM 2241 O O . ASP A 1 282 ? 17.047 5.189 -59.393 1.00 62.00 282 ASP A O 1
ATOM 2245 N N . THR A 1 283 ? 18.687 6.386 -60.346 1.00 65.88 283 THR A N 1
ATOM 2246 C CA . THR A 1 283 ? 18.257 6.197 -61.748 1.00 65.88 283 THR A CA 1
ATOM 2247 C C . THR A 1 283 ? 18.554 4.782 -62.278 1.00 65.88 283 THR A C 1
ATOM 2249 O O . THR A 1 283 ? 19.473 4.109 -61.808 1.00 65.88 283 THR A O 1
ATOM 2252 N N . ASP A 1 284 ? 17.776 4.311 -63.267 1.00 58.28 284 ASP A N 1
ATOM 2253 C CA . ASP A 1 284 ? 17.822 2.927 -63.786 1.00 58.28 284 ASP A CA 1
ATOM 2254 C C . ASP A 1 284 ? 19.188 2.514 -64.387 1.00 58.28 284 ASP A C 1
ATOM 2256 O O . ASP A 1 284 ? 19.536 1.339 -64.340 1.00 58.28 284 ASP A O 1
ATOM 2260 N N . GLU A 1 285 ? 19.987 3.457 -64.899 1.00 59.22 285 GLU A N 1
ATOM 2261 C CA . GLU A 1 285 ? 21.234 3.182 -65.642 1.00 59.22 285 GLU A CA 1
ATOM 2262 C C . GLU A 1 285 ? 22.467 2.925 -64.753 1.00 59.22 285 GLU A C 1
ATOM 2264 O O . GLU A 1 285 ? 23.400 2.238 -65.167 1.00 59.22 285 GLU A O 1
ATOM 2269 N N . VAL A 1 286 ? 22.485 3.444 -63.518 1.00 62.72 286 VAL A N 1
ATOM 2270 C CA . VAL A 1 286 ? 23.636 3.333 -62.589 1.00 62.72 286 VAL A CA 1
ATOM 2271 C C . VAL A 1 286 ? 23.330 2.392 -61.412 1.00 62.72 286 VAL A C 1
ATOM 2273 O O . VAL A 1 286 ? 24.198 2.094 -60.588 1.00 62.72 286 VAL A O 1
ATOM 2276 N N . ARG A 1 287 ? 22.096 1.877 -61.343 1.00 65.12 287 ARG A N 1
ATOM 2277 C CA . ARG A 1 287 ? 21.579 1.060 -60.239 1.00 65.12 287 ARG A CA 1
ATOM 2278 C C . ARG A 1 287 ? 22.426 -0.183 -59.958 1.00 65.12 287 ARG A C 1
ATOM 2280 O O . ARG A 1 287 ? 22.723 -0.446 -58.796 1.00 65.12 287 ARG A O 1
ATOM 2287 N N . ASP A 1 288 ? 22.857 -0.914 -60.982 1.00 68.25 288 ASP A N 1
ATOM 2288 C CA . ASP A 1 288 ? 23.586 -2.182 -60.808 1.00 68.25 288 ASP A CA 1
ATOM 2289 C C . ASP A 1 288 ? 25.014 -1.971 -60.272 1.00 68.25 288 ASP A C 1
ATOM 2291 O O . ASP A 1 288 ? 25.477 -2.683 -59.376 1.00 68.25 288 ASP A O 1
ATOM 2295 N N . LEU A 1 289 ? 25.701 -0.930 -60.751 1.00 66.06 289 LEU A N 1
ATOM 2296 C CA . LEU A 1 289 ? 27.024 -0.544 -60.249 1.00 66.06 289 LEU A CA 1
ATOM 2297 C C . LEU A 1 289 ? 26.935 -0.011 -58.822 1.00 66.06 289 LEU A C 1
ATOM 2299 O O . LEU A 1 289 ? 27.729 -0.394 -57.961 1.00 66.06 289 LEU A O 1
ATOM 2303 N N . PHE A 1 290 ? 25.919 0.797 -58.532 1.00 66.75 290 PHE A N 1
ATOM 2304 C CA . PHE A 1 290 ? 25.653 1.244 -57.177 1.00 66.75 290 PHE A CA 1
ATOM 2305 C C . PHE A 1 290 ? 25.295 0.098 -56.229 1.00 66.75 290 PHE A C 1
ATOM 2307 O O . PHE A 1 290 ? 25.792 0.096 -55.109 1.00 66.75 290 PHE A O 1
ATOM 2314 N N . GLN A 1 291 ? 24.519 -0.902 -56.653 1.00 74.19 291 GLN A N 1
ATOM 2315 C CA . GLN A 1 291 ? 24.253 -2.104 -55.855 1.00 74.19 291 GLN A CA 1
ATOM 2316 C C . GLN A 1 291 ? 25.540 -2.872 -55.531 1.00 74.19 291 GLN A C 1
ATOM 2318 O O . GLN A 1 291 ? 25.715 -3.324 -54.399 1.00 74.19 291 GLN A O 1
ATOM 2323 N N . SER A 1 292 ? 26.460 -2.987 -56.493 1.00 74.38 292 SER A N 1
ATOM 2324 C CA . SER A 1 292 ? 27.748 -3.657 -56.281 1.00 74.38 292 SER A CA 1
ATOM 2325 C C . SER A 1 292 ? 28.658 -2.900 -55.300 1.00 74.38 292 SER A C 1
ATOM 2327 O O . SER A 1 292 ? 29.218 -3.512 -54.386 1.00 74.38 292 SER A O 1
ATOM 2329 N N . LEU A 1 293 ? 28.721 -1.566 -55.402 1.00 74.06 293 LEU A N 1
ATOM 2330 C CA . LEU A 1 293 ? 29.435 -0.702 -54.457 1.00 74.06 293 LEU A CA 1
ATOM 2331 C C . LEU A 1 293 ? 28.782 -0.752 -53.068 1.00 74.06 293 LEU A C 1
ATOM 2333 O O . LEU A 1 293 ? 29.460 -0.876 -52.050 1.00 74.06 293 LEU A O 1
ATOM 2337 N N . ASP A 1 294 ? 27.453 -0.708 -53.019 1.00 71.25 294 ASP A N 1
ATOM 2338 C CA . ASP A 1 294 ? 26.667 -0.766 -51.792 1.00 71.25 294 ASP A CA 1
ATOM 2339 C C . ASP A 1 294 ? 26.854 -2.113 -51.074 1.00 71.25 294 ASP A C 1
ATOM 2341 O O . ASP A 1 294 ? 26.920 -2.147 -49.841 1.00 71.25 294 ASP A O 1
ATOM 2345 N N . LEU A 1 295 ? 26.984 -3.211 -51.826 1.00 80.19 295 LEU A N 1
ATOM 2346 C CA . LEU A 1 295 ? 27.304 -4.540 -51.310 1.00 80.19 295 LEU A CA 1
ATOM 2347 C C . LEU A 1 295 ? 28.732 -4.594 -50.753 1.00 80.19 295 LEU A C 1
ATOM 2349 O O . LEU A 1 295 ? 28.928 -5.117 -49.656 1.00 80.19 295 LEU A O 1
ATOM 2353 N N . ALA A 1 296 ? 29.716 -4.035 -51.462 1.00 76.81 296 ALA A N 1
ATOM 2354 C CA . ALA A 1 296 ? 31.098 -3.954 -50.987 1.00 76.81 296 ALA A CA 1
ATOM 2355 C C . ALA A 1 296 ? 31.203 -3.124 -49.693 1.00 76.81 296 ALA A C 1
ATOM 2357 O O . ALA A 1 296 ? 31.738 -3.600 -48.694 1.00 76.81 296 ALA A O 1
ATOM 2358 N N . GLN A 1 297 ? 30.576 -1.945 -49.647 1.00 77.00 297 GLN A N 1
ATOM 2359 C CA . GLN A 1 297 ? 30.510 -1.105 -48.444 1.00 77.00 297 GLN A CA 1
ATOM 2360 C C . GLN A 1 297 ? 29.749 -1.780 -47.290 1.00 77.00 297 GLN A C 1
ATOM 2362 O O . GLN A 1 297 ? 30.104 -1.613 -46.124 1.00 77.00 297 GLN A O 1
ATOM 2367 N N . SER A 1 298 ? 28.714 -2.572 -47.588 1.00 76.81 298 SER A N 1
ATOM 2368 C CA . SER A 1 298 ? 27.988 -3.341 -46.568 1.00 76.81 298 SER A CA 1
ATOM 2369 C C . SER A 1 298 ? 28.836 -4.479 -45.997 1.00 76.81 298 SER A C 1
ATOM 2371 O O . SER A 1 298 ? 28.795 -4.701 -44.790 1.00 76.81 298 SER A O 1
ATOM 2373 N N . LYS A 1 299 ? 29.643 -5.161 -46.824 1.00 80.19 299 LYS A N 1
ATOM 2374 C CA . LYS A 1 299 ? 30.621 -6.161 -46.362 1.00 80.19 299 LYS A CA 1
ATOM 2375 C C . LYS A 1 299 ? 31.647 -5.532 -45.413 1.00 80.19 299 LYS A C 1
ATOM 2377 O O . LYS A 1 299 ? 31.895 -6.102 -44.355 1.00 80.19 299 LYS A O 1
ATOM 2382 N N . VAL A 1 300 ? 32.168 -4.343 -45.739 1.00 80.88 300 VAL A N 1
ATOM 2383 C CA . VAL A 1 300 ? 33.056 -3.579 -44.837 1.00 80.88 300 VAL A CA 1
ATOM 2384 C C . VAL A 1 300 ? 32.342 -3.253 -43.525 1.00 80.88 300 VAL A C 1
ATOM 2386 O O . VAL A 1 300 ? 32.866 -3.561 -42.463 1.00 80.88 300 VAL A O 1
ATOM 2389 N N . GLY A 1 301 ? 31.107 -2.747 -43.581 1.00 80.56 301 GLY A N 1
ATOM 2390 C CA . GLY A 1 301 ? 30.336 -2.425 -42.376 1.00 80.56 301 GLY A CA 1
ATOM 2391 C C . GLY A 1 301 ? 30.017 -3.632 -41.479 1.00 80.56 301 GLY A C 1
ATOM 2392 O O . GLY A 1 301 ? 29.947 -3.486 -40.261 1.00 80.56 301 GLY A O 1
ATOM 2393 N N . VAL A 1 302 ? 29.834 -4.830 -42.050 1.00 82.75 302 VAL A N 1
ATOM 2394 C CA . VAL A 1 302 ? 29.697 -6.074 -41.270 1.00 82.75 302 VAL A CA 1
ATOM 2395 C C . VAL A 1 302 ? 31.014 -6.413 -40.575 1.00 82.75 302 VAL A C 1
ATOM 2397 O O . VAL A 1 302 ? 31.003 -6.710 -39.383 1.00 82.75 302 VAL A O 1
ATOM 2400 N N . LEU A 1 303 ? 32.140 -6.336 -41.290 1.00 85.12 303 LEU A N 1
ATOM 2401 C CA . LEU A 1 303 ? 33.464 -6.590 -40.718 1.00 85.12 303 LEU A CA 1
ATOM 2402 C C . LEU A 1 303 ? 33.801 -5.588 -39.603 1.00 85.12 303 LEU A C 1
ATOM 2404 O O . LEU A 1 303 ? 34.274 -6.015 -38.554 1.00 85.12 303 LEU A O 1
ATOM 2408 N N . ASP A 1 304 ? 33.463 -4.306 -39.777 1.00 82.31 304 ASP A N 1
ATOM 2409 C CA . ASP A 1 304 ? 33.615 -3.260 -38.754 1.00 82.31 304 ASP A CA 1
ATOM 2410 C C . ASP A 1 304 ? 32.802 -3.574 -37.496 1.00 82.31 304 ASP A C 1
ATOM 2412 O O . ASP A 1 304 ? 33.305 -3.467 -36.381 1.00 82.31 304 ASP A O 1
ATOM 2416 N N . LYS A 1 305 ? 31.546 -4.013 -37.650 1.00 83.00 305 LYS A N 1
ATOM 2417 C CA . LYS A 1 305 ? 30.702 -4.342 -36.495 1.00 83.00 305 LYS A CA 1
ATOM 2418 C C . LYS A 1 305 ? 31.211 -5.567 -35.736 1.00 83.00 305 LYS A C 1
ATOM 2420 O O . LYS A 1 305 ? 31.136 -5.601 -34.508 1.00 83.00 305 LYS A O 1
ATOM 2425 N N . VAL A 1 306 ? 31.715 -6.575 -36.448 1.00 86.62 306 VAL A N 1
ATOM 2426 C CA . VAL A 1 306 ? 32.326 -7.758 -35.824 1.00 86.62 306 VAL A CA 1
ATOM 2427 C C . VAL A 1 306 ? 33.638 -7.378 -35.128 1.00 86.62 306 VAL A C 1
ATOM 2429 O O . VAL A 1 306 ? 33.889 -7.862 -34.028 1.00 86.62 306 VAL A O 1
ATOM 2432 N N . GLU A 1 307 ? 34.429 -6.473 -35.711 1.00 86.19 307 GLU A N 1
ATOM 2433 C CA . GLU A 1 307 ? 35.639 -5.912 -35.098 1.00 86.19 307 GLU A CA 1
ATOM 2434 C C . GLU A 1 307 ? 35.315 -5.131 -33.812 1.00 86.19 307 GLU A C 1
ATOM 2436 O O . GLU A 1 307 ? 35.919 -5.396 -32.772 1.00 86.19 307 GLU A O 1
ATOM 2441 N N . GLU A 1 308 ? 34.314 -4.243 -33.838 1.00 85.44 308 GLU A N 1
ATOM 2442 C CA . GLU A 1 308 ? 33.825 -3.516 -32.656 1.00 85.44 308 GLU A CA 1
ATOM 2443 C C . GLU A 1 308 ? 33.368 -4.468 -31.545 1.00 85.44 308 GLU A C 1
ATOM 2445 O O . GLU A 1 308 ? 33.735 -4.289 -30.384 1.00 85.44 308 GLU A O 1
ATOM 2450 N N . ASN A 1 309 ? 32.578 -5.492 -31.884 1.00 86.94 309 ASN A N 1
ATOM 2451 C CA . ASN A 1 309 ? 32.080 -6.459 -30.907 1.00 86.94 309 ASN A CA 1
ATOM 2452 C C . ASN A 1 309 ? 33.218 -7.303 -30.312 1.00 86.94 309 ASN A C 1
ATOM 2454 O O . ASN A 1 309 ? 33.223 -7.555 -29.109 1.00 86.94 309 ASN A O 1
ATOM 2458 N N . ALA A 1 310 ? 34.190 -7.719 -31.132 1.00 84.75 310 ALA A N 1
ATOM 2459 C CA . ALA A 1 310 ? 35.374 -8.438 -30.665 1.00 84.75 310 ALA A CA 1
ATOM 2460 C C . ALA A 1 310 ? 36.234 -7.563 -29.736 1.00 84.75 310 ALA A C 1
ATOM 2462 O O . ALA A 1 310 ? 3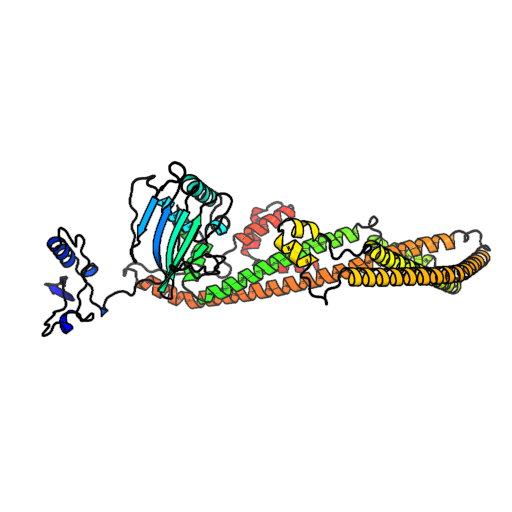6.730 -8.044 -28.718 1.00 84.75 310 ALA A O 1
ATOM 2463 N N . GLN A 1 311 ? 36.362 -6.268 -30.041 1.00 87.25 311 GLN A N 1
ATOM 2464 C CA . GLN A 1 311 ? 37.077 -5.311 -29.199 1.00 87.25 311 GLN A CA 1
ATOM 2465 C C . GLN A 1 311 ? 36.347 -5.050 -27.875 1.00 87.25 311 GLN A C 1
ATOM 2467 O O . GLN A 1 311 ? 36.993 -5.033 -26.832 1.00 87.25 311 GLN A O 1
ATOM 2472 N N . ALA A 1 312 ? 35.021 -4.898 -27.897 1.00 86.12 312 ALA A N 1
ATOM 2473 C CA . ALA A 1 312 ? 34.218 -4.745 -26.686 1.00 86.12 312 ALA A CA 1
ATOM 2474 C C . ALA A 1 312 ? 34.323 -5.984 -25.783 1.00 86.12 312 ALA A C 1
ATOM 2476 O O . ALA A 1 312 ? 34.598 -5.850 -24.594 1.00 86.12 312 ALA A O 1
ATOM 2477 N N . ALA A 1 313 ? 34.197 -7.187 -26.357 1.00 85.50 313 ALA A N 1
ATOM 2478 C CA . ALA A 1 313 ? 34.371 -8.443 -25.628 1.00 85.50 313 ALA A CA 1
ATOM 2479 C C . ALA A 1 313 ? 35.780 -8.566 -25.025 1.00 85.50 313 ALA A C 1
ATOM 2481 O O . ALA A 1 313 ? 35.922 -8.963 -23.870 1.00 85.50 313 ALA A O 1
ATOM 2482 N N . LYS A 1 314 ? 36.820 -8.173 -25.772 1.00 88.06 314 LYS A N 1
ATOM 2483 C CA . LYS A 1 314 ? 38.193 -8.112 -25.261 1.00 88.06 314 LYS A CA 1
ATOM 2484 C C . LYS A 1 314 ? 38.321 -7.153 -24.078 1.00 88.06 314 LYS A C 1
ATOM 2486 O O . LYS A 1 314 ? 38.916 -7.538 -23.081 1.00 88.06 314 LYS A O 1
ATOM 2491 N N . THR A 1 315 ? 37.783 -5.937 -24.173 1.00 87.69 315 THR A N 1
ATOM 2492 C CA . THR A 1 315 ? 37.840 -4.957 -23.077 1.00 87.69 315 THR A CA 1
ATOM 2493 C C . THR A 1 315 ? 37.150 -5.494 -21.825 1.00 87.69 315 THR A C 1
ATOM 2495 O O . THR A 1 315 ? 37.752 -5.475 -20.761 1.00 87.69 315 THR A O 1
ATOM 2498 N N . THR A 1 316 ? 35.968 -6.104 -21.957 1.00 86.25 316 THR A N 1
ATOM 2499 C CA . THR A 1 316 ? 35.292 -6.757 -20.826 1.00 86.25 316 THR A CA 1
ATOM 2500 C C . THR A 1 316 ? 36.146 -7.860 -20.190 1.00 86.25 316 THR A C 1
ATOM 2502 O O . THR A 1 316 ? 36.214 -7.950 -18.970 1.00 86.25 316 THR A O 1
ATOM 2505 N N . LEU A 1 317 ? 36.836 -8.679 -20.991 1.00 86.31 317 LEU A N 1
ATOM 2506 C CA . LEU A 1 317 ? 37.749 -9.711 -20.479 1.00 86.31 317 LEU A CA 1
ATOM 2507 C C . LEU A 1 317 ? 39.010 -9.117 -19.822 1.00 86.31 317 LEU A C 1
ATOM 2509 O O . LEU A 1 317 ? 39.542 -9.687 -18.871 1.00 86.31 317 LEU A O 1
ATOM 2513 N N . GLN A 1 318 ? 39.497 -7.974 -20.303 1.00 87.00 318 GLN A N 1
ATOM 2514 C CA . GLN A 1 318 ? 40.628 -7.268 -19.697 1.00 87.00 318 GLN A CA 1
ATOM 2515 C C . GLN A 1 318 ? 40.256 -6.651 -18.348 1.00 87.00 318 GLN A C 1
ATOM 2517 O O . GLN A 1 318 ? 41.048 -6.746 -17.418 1.00 87.00 318 GLN A O 1
ATOM 2522 N N . ASP A 1 319 ? 39.050 -6.097 -18.225 1.00 85.94 319 ASP A N 1
ATOM 2523 C CA . ASP A 1 319 ? 38.550 -5.517 -16.974 1.00 85.94 319 ASP A CA 1
ATOM 2524 C C . ASP A 1 319 ? 38.356 -6.583 -15.880 1.00 85.94 319 ASP A C 1
ATOM 2526 O O . ASP A 1 319 ? 38.419 -6.278 -14.693 1.00 85.94 319 ASP A O 1
ATOM 2530 N N . THR A 1 320 ? 38.168 -7.852 -16.267 1.00 81.19 320 THR A N 1
ATOM 2531 C CA . THR A 1 320 ? 38.111 -8.987 -15.327 1.00 81.19 320 THR A CA 1
ATOM 2532 C C . THR A 1 320 ? 39.480 -9.468 -14.825 1.00 81.19 320 THR A C 1
ATOM 2534 O O . THR A 1 320 ? 39.535 -10.391 -14.014 1.00 81.19 320 THR A O 1
ATOM 2537 N N . LEU A 1 321 ? 40.589 -8.879 -15.292 1.00 81.88 321 LEU A N 1
ATOM 2538 C CA . LEU A 1 321 ? 41.947 -9.184 -14.833 1.00 81.88 321 LEU A CA 1
ATOM 2539 C C . LEU A 1 321 ? 42.487 -8.048 -13.939 1.00 81.88 321 LEU A C 1
ATOM 2541 O O . LEU A 1 321 ? 42.456 -6.891 -14.354 1.00 81.88 321 LEU A O 1
ATOM 2545 N N . PRO A 1 322 ? 43.084 -8.353 -12.770 1.00 76.50 322 PRO A N 1
ATOM 2546 C CA . PRO A 1 322 ? 43.336 -9.686 -12.214 1.00 76.50 322 PRO A CA 1
ATOM 2547 C C . PRO A 1 322 ? 42.079 -10.329 -11.600 1.00 76.50 322 PRO A C 1
ATOM 2549 O O . PRO A 1 322 ? 41.270 -9.649 -10.977 1.00 76.50 322 PRO A O 1
ATOM 2552 N N . VAL A 1 323 ? 41.945 -11.654 -11.733 1.00 79.94 323 VAL A N 1
ATOM 2553 C CA . VAL A 1 323 ? 40.908 -12.415 -11.019 1.00 79.94 323 VAL A CA 1
ATOM 2554 C C . VAL A 1 323 ? 41.307 -12.483 -9.548 1.00 79.94 323 VAL A C 1
ATOM 2556 O O . VAL A 1 323 ? 42.307 -13.118 -9.229 1.00 79.94 323 VAL A O 1
ATOM 2559 N N . ASN A 1 324 ? 40.543 -11.826 -8.677 1.00 78.38 324 ASN A N 1
ATOM 2560 C CA . ASN A 1 324 ? 40.770 -11.820 -7.234 1.00 78.38 324 ASN A CA 1
ATOM 2561 C C . ASN A 1 324 ? 39.554 -12.431 -6.523 1.00 78.38 324 ASN A C 1
ATOM 2563 O O . ASN A 1 324 ? 38.546 -11.761 -6.306 1.00 78.38 324 ASN A O 1
ATOM 2567 N N . LEU A 1 325 ? 39.630 -13.721 -6.202 1.00 74.94 325 LEU A N 1
ATOM 2568 C CA . LEU A 1 325 ? 38.615 -14.434 -5.424 1.00 74.94 325 LEU A CA 1
ATOM 2569 C C . LEU A 1 325 ? 38.761 -14.166 -3.915 1.00 74.94 325 LEU A C 1
ATOM 2571 O O . LEU A 1 325 ? 37.865 -14.516 -3.150 1.00 74.94 325 LEU A O 1
ATOM 2575 N N . GLY A 1 326 ? 39.871 -13.549 -3.496 1.00 70.00 326 GLY A N 1
ATOM 2576 C CA . GLY A 1 326 ? 40.147 -13.116 -2.125 1.00 70.00 326 GLY A CA 1
ATOM 2577 C C . GLY A 1 326 ? 39.777 -11.661 -1.819 1.00 70.00 326 GLY A C 1
ATOM 2578 O O . GLY A 1 326 ? 40.109 -11.175 -0.738 1.00 70.00 326 GLY A O 1
ATOM 2579 N N . ASP A 1 327 ? 39.112 -10.944 -2.729 1.00 75.25 327 ASP A N 1
ATOM 2580 C CA . ASP A 1 327 ? 38.781 -9.533 -2.511 1.00 75.25 327 ASP A CA 1
ATOM 2581 C C . ASP A 1 327 ? 37.869 -9.343 -1.283 1.00 75.25 327 ASP A C 1
ATOM 2583 O O . ASP A 1 327 ? 36.863 -10.033 -1.108 1.00 75.25 327 ASP A O 1
ATOM 2587 N N . GLY A 1 328 ? 38.256 -8.430 -0.387 1.00 70.50 328 GLY A N 1
ATOM 2588 C CA . GLY A 1 328 ? 37.585 -8.193 0.897 1.00 70.50 328 GLY A CA 1
ATOM 2589 C C . GLY A 1 328 ? 37.765 -9.287 1.962 1.00 70.50 328 GLY A C 1
ATOM 2590 O O . GLY A 1 328 ? 37.294 -9.108 3.088 1.00 70.50 328 GLY A O 1
ATOM 2591 N N . LEU A 1 329 ? 38.463 -10.390 1.667 1.00 72.94 329 LEU A N 1
ATOM 2592 C CA . LEU A 1 329 ? 38.671 -11.485 2.618 1.00 72.94 329 LEU A CA 1
ATOM 2593 C C . LEU A 1 329 ? 39.581 -11.063 3.780 1.00 72.94 329 LEU A C 1
ATOM 2595 O O . LEU A 1 329 ? 39.270 -11.360 4.932 1.00 72.94 329 LEU A O 1
ATOM 2599 N N . ASP A 1 330 ? 40.637 -10.298 3.496 1.00 68.44 330 ASP A N 1
ATOM 2600 C CA . ASP A 1 330 ? 41.580 -9.810 4.511 1.00 68.44 330 ASP A CA 1
ATOM 2601 C C . ASP A 1 330 ? 40.876 -8.982 5.596 1.00 68.44 330 ASP A C 1
ATOM 2603 O O . ASP A 1 330 ? 41.096 -9.211 6.781 1.00 68.44 330 ASP A O 1
ATOM 2607 N N . SER A 1 331 ? 39.931 -8.113 5.213 1.00 76.44 331 SER A N 1
ATOM 2608 C CA . SER A 1 331 ? 39.157 -7.317 6.180 1.00 76.44 331 SER A CA 1
ATOM 2609 C C . SER A 1 331 ? 38.286 -8.156 7.118 1.00 76.44 331 SER A C 1
ATOM 2611 O O . SER A 1 331 ? 38.042 -7.746 8.245 1.00 76.44 331 SER A O 1
ATOM 2613 N N . ARG A 1 332 ? 37.844 -9.344 6.686 1.00 70.00 332 ARG A N 1
ATOM 2614 C CA . ARG A 1 332 ? 37.060 -10.262 7.527 1.00 70.00 332 ARG A CA 1
ATOM 2615 C C . ARG A 1 332 ? 37.927 -11.188 8.370 1.00 70.00 332 ARG A C 1
ATOM 2617 O O . ARG A 1 332 ? 37.493 -11.624 9.429 1.00 70.00 332 ARG A O 1
ATOM 2624 N N . LEU A 1 333 ? 39.134 -11.503 7.903 1.00 73.94 333 LEU A N 1
ATOM 2625 C CA . LEU A 1 333 ? 40.101 -12.314 8.645 1.00 73.94 333 LEU A CA 1
ATOM 2626 C C . LEU A 1 333 ? 40.854 -11.500 9.711 1.00 73.94 333 LEU A C 1
ATOM 2628 O O . LEU A 1 333 ? 41.433 -12.089 10.621 1.00 73.94 333 LEU A O 1
ATOM 2632 N N . GLU A 1 334 ? 40.857 -10.167 9.621 1.00 70.00 334 GLU A N 1
ATOM 2633 C CA . GLU A 1 334 ? 41.398 -9.275 10.659 1.00 70.00 334 GLU A CA 1
ATOM 2634 C C . GLU A 1 334 ? 40.487 -9.138 11.891 1.00 70.00 334 GLU A C 1
ATOM 2636 O O . GLU A 1 334 ? 40.983 -8.821 12.972 1.00 70.00 334 GLU A O 1
ATOM 2641 N N . GLU A 1 335 ? 39.183 -9.399 11.760 1.00 70.62 335 GLU A N 1
ATOM 2642 C CA . GLU A 1 335 ? 38.209 -9.249 12.853 1.00 70.62 335 GLU A CA 1
ATOM 2643 C C . GLU A 1 335 ? 38.309 -10.360 13.920 1.00 70.62 335 GLU A C 1
ATOM 2645 O O . GLU A 1 335 ? 37.879 -10.146 15.055 1.00 70.62 335 GLU A O 1
ATOM 2650 N N . ASP A 1 336 ? 38.887 -11.526 13.593 1.00 74.06 336 ASP A N 1
ATOM 2651 C CA . ASP A 1 336 ? 38.950 -12.684 14.497 1.00 74.06 336 ASP A CA 1
ATOM 2652 C C . ASP A 1 336 ? 40.167 -13.601 14.221 1.00 74.06 336 ASP A C 1
ATOM 2654 O O . ASP A 1 336 ? 40.337 -14.187 13.147 1.00 74.06 336 ASP A O 1
ATOM 2658 N N . GLU A 1 337 ? 41.015 -13.765 15.239 1.00 75.25 337 GLU A N 1
ATOM 2659 C CA . GLU A 1 337 ? 42.265 -14.535 15.199 1.00 75.25 337 GLU A CA 1
ATOM 2660 C C . GLU A 1 337 ? 42.042 -16.058 15.033 1.00 75.25 337 GLU A C 1
ATOM 2662 O O . GLU A 1 337 ? 42.861 -16.755 14.421 1.00 75.25 337 GLU A O 1
ATOM 2667 N N . LEU A 1 338 ? 40.903 -16.588 15.500 1.00 76.81 338 LEU A N 1
ATOM 2668 C CA . LEU A 1 338 ? 40.531 -18.002 15.331 1.00 76.81 338 LEU A CA 1
ATOM 2669 C C . LEU A 1 338 ? 40.079 -18.307 13.894 1.00 76.81 338 LEU A C 1
ATOM 2671 O O . LEU A 1 338 ? 40.367 -19.377 13.356 1.00 76.81 338 LEU A O 1
ATOM 2675 N N . LEU A 1 339 ? 39.415 -17.354 13.238 1.00 76.38 339 LEU A N 1
ATOM 2676 C CA . LEU A 1 339 ? 39.021 -17.459 11.828 1.00 76.38 339 LEU A CA 1
ATOM 2677 C C . LEU A 1 339 ? 40.238 -17.440 10.896 1.00 76.38 339 LEU A C 1
ATOM 2679 O O . LEU A 1 339 ? 40.301 -18.208 9.933 1.00 76.38 339 LEU A O 1
ATOM 2683 N N . ARG A 1 340 ? 41.235 -16.609 11.212 1.00 78.00 340 ARG A N 1
ATOM 2684 C CA . ARG A 1 340 ? 42.484 -16.514 10.446 1.00 78.00 340 ARG A CA 1
ATOM 2685 C C . ARG A 1 340 ? 43.314 -17.796 10.505 1.00 78.00 340 ARG A C 1
ATOM 2687 O O . ARG A 1 340 ? 43.861 -18.221 9.489 1.00 78.00 340 ARG A O 1
ATOM 2694 N N . THR A 1 341 ? 43.398 -18.418 11.677 1.00 77.44 341 THR A N 1
ATOM 2695 C CA . THR A 1 341 ? 44.107 -19.696 11.862 1.00 77.44 341 THR A CA 1
ATOM 2696 C C . THR A 1 341 ? 43.375 -20.854 11.181 1.00 77.44 341 THR A C 1
ATOM 2698 O O . THR A 1 341 ? 44.012 -21.663 10.512 1.00 77.44 341 THR A O 1
ATOM 2701 N N . TRP A 1 342 ? 42.038 -20.888 11.222 1.00 82.25 342 TRP A N 1
ATOM 2702 C CA . TRP A 1 342 ? 41.251 -21.847 10.438 1.00 82.25 342 TRP A CA 1
ATOM 2703 C C . TRP A 1 342 ? 41.464 -21.701 8.921 1.00 82.25 342 TRP A C 1
ATOM 2705 O O . TRP A 1 342 ? 41.636 -22.706 8.235 1.00 82.25 342 TRP A O 1
ATOM 2715 N N . TRP A 1 343 ? 41.498 -20.476 8.388 1.00 79.69 343 TRP A N 1
ATOM 2716 C CA . TRP A 1 343 ? 41.684 -20.243 6.950 1.00 79.69 343 TRP A CA 1
ATOM 2717 C C . TRP A 1 343 ? 43.092 -20.599 6.446 1.00 79.69 343 TRP A C 1
ATOM 2719 O O . TRP A 1 343 ? 43.230 -21.101 5.329 1.00 79.69 343 TRP A O 1
ATOM 2729 N N . ASN A 1 344 ? 44.127 -20.358 7.257 1.00 74.94 344 ASN A N 1
ATOM 2730 C CA . ASN A 1 344 ? 45.517 -20.624 6.873 1.00 74.94 344 ASN A CA 1
ATOM 2731 C C . ASN A 1 344 ? 45.942 -22.080 7.117 1.00 74.94 344 ASN A C 1
ATOM 2733 O O . ASN A 1 344 ? 46.607 -22.656 6.260 1.00 74.94 344 ASN A O 1
ATOM 2737 N N . ASP A 1 345 ? 45.534 -22.680 8.243 1.00 73.06 345 ASP A N 1
ATOM 2738 C CA . ASP A 1 345 ? 46.045 -23.985 8.694 1.00 73.06 345 ASP A CA 1
ATOM 2739 C C . ASP A 1 345 ? 44.976 -25.097 8.702 1.00 73.06 345 ASP A C 1
ATOM 2741 O O . ASP A 1 345 ? 45.311 -26.280 8.685 1.00 73.06 345 ASP A O 1
ATOM 2745 N N . GLY A 1 346 ? 43.685 -24.742 8.742 1.00 66.50 346 GLY A N 1
ATOM 2746 C CA . GLY A 1 346 ? 42.548 -25.670 8.868 1.00 66.50 346 GLY A CA 1
ATOM 2747 C C . GLY A 1 346 ? 41.670 -25.792 7.618 1.00 66.50 346 GLY A C 1
ATOM 2748 O O . GLY A 1 346 ? 40.566 -26.343 7.685 1.00 66.50 346 GLY A O 1
ATOM 2749 N N . ARG A 1 347 ? 42.127 -25.249 6.487 1.00 72.88 347 ARG A N 1
ATOM 2750 C CA . ARG A 1 347 ? 41.378 -25.227 5.231 1.00 72.88 347 ARG A CA 1
ATOM 2751 C C . ARG A 1 347 ? 41.266 -26.638 4.628 1.00 72.88 347 ARG A C 1
ATOM 2753 O O . ARG A 1 347 ? 42.259 -27.361 4.612 1.00 72.88 347 ARG A O 1
ATOM 2760 N N . PRO A 1 348 ? 40.096 -27.038 4.094 1.00 71.31 348 PRO A N 1
ATOM 2761 C CA . PRO A 1 348 ? 39.955 -28.311 3.386 1.00 71.31 348 PRO A CA 1
ATOM 2762 C C . PRO A 1 348 ? 40.934 -28.406 2.204 1.00 71.31 348 PRO A C 1
ATOM 2764 O O . PRO A 1 348 ? 40.987 -27.475 1.400 1.00 71.31 348 PRO A O 1
ATOM 2767 N N . GLU A 1 349 ? 41.658 -29.526 2.070 1.00 65.31 349 GLU A N 1
ATOM 2768 C CA . GLU A 1 349 ? 42.662 -29.753 1.006 1.00 65.31 349 GLU A CA 1
ATOM 2769 C C . GLU A 1 349 ? 42.091 -29.589 -0.417 1.00 65.31 349 GLU A C 1
ATOM 2771 O O . GLU A 1 349 ? 42.808 -29.203 -1.335 1.00 65.31 349 GLU A O 1
ATOM 2776 N N . ASP A 1 350 ? 40.786 -29.813 -0.596 1.00 68.06 350 ASP A N 1
ATOM 2777 C CA . ASP A 1 350 ? 40.092 -29.697 -1.886 1.00 68.06 350 ASP A CA 1
ATOM 2778 C C . ASP A 1 350 ? 39.845 -28.246 -2.335 1.00 68.06 350 ASP A C 1
ATOM 2780 O O . ASP A 1 350 ? 39.465 -27.991 -3.482 1.00 68.06 350 ASP A O 1
ATOM 2784 N N . LEU A 1 351 ? 40.013 -27.275 -1.436 1.00 70.50 351 LEU A N 1
ATOM 2785 C CA . LEU A 1 351 ? 39.783 -25.872 -1.732 1.00 70.50 351 LEU A CA 1
ATOM 2786 C C . LEU A 1 351 ? 41.145 -25.237 -2.032 1.00 70.50 351 LEU A C 1
ATOM 2788 O O . LEU A 1 351 ? 41.800 -24.769 -1.117 1.00 70.50 351 LEU A O 1
ATOM 2792 N N . ASP A 1 352 ? 41.555 -25.145 -3.295 1.00 78.00 352 ASP A N 1
ATOM 2793 C CA . ASP A 1 352 ? 42.773 -24.428 -3.718 1.00 78.00 352 ASP A CA 1
ATOM 2794 C C . ASP A 1 352 ? 42.390 -23.169 -4.519 1.00 78.00 352 ASP A C 1
ATOM 2796 O O . ASP A 1 352 ? 42.170 -23.199 -5.731 1.00 78.00 352 ASP A O 1
ATOM 2800 N N . VAL A 1 353 ? 42.227 -22.051 -3.803 1.00 78.69 353 VAL A N 1
ATOM 2801 C CA . VAL A 1 353 ? 41.846 -20.750 -4.389 1.00 78.69 353 VAL A CA 1
ATOM 2802 C C . VAL A 1 353 ? 42.968 -20.192 -5.267 1.00 78.69 353 VAL A C 1
ATOM 2804 O O . VAL A 1 353 ? 42.647 -19.807 -6.388 1.00 78.69 353 VAL A O 1
ATOM 2807 N N . PRO A 1 354 ? 44.254 -20.216 -4.856 1.00 79.12 354 PRO A N 1
ATOM 2808 C CA . PRO A 1 354 ? 45.353 -19.803 -5.728 1.00 79.12 354 PRO A CA 1
ATOM 2809 C C . PRO A 1 354 ? 45.405 -20.569 -7.059 1.00 79.12 354 PRO A C 1
ATOM 2811 O O . PRO A 1 354 ? 45.538 -19.951 -8.118 1.00 79.12 354 PRO A O 1
ATOM 2814 N N . ALA A 1 355 ? 45.235 -21.897 -7.049 1.00 81.19 355 ALA A N 1
ATOM 2815 C CA . ALA A 1 355 ? 45.203 -22.674 -8.291 1.00 81.19 355 ALA A CA 1
ATOM 2816 C C . ALA A 1 355 ? 43.964 -22.367 -9.149 1.00 81.19 355 ALA A C 1
ATOM 2818 O O . ALA A 1 355 ? 44.055 -22.324 -10.380 1.00 81.19 355 ALA A O 1
ATOM 2819 N N . ALA A 1 356 ? 42.806 -22.122 -8.525 1.00 81.44 356 ALA A N 1
ATOM 2820 C CA . ALA A 1 356 ? 41.592 -21.715 -9.231 1.00 81.44 356 ALA A CA 1
ATOM 2821 C C . ALA A 1 356 ? 41.727 -20.318 -9.871 1.00 81.44 356 ALA A C 1
ATOM 2823 O O . ALA A 1 356 ? 41.342 -20.147 -11.029 1.00 81.44 356 ALA A O 1
ATOM 2824 N N . GLU A 1 357 ? 42.319 -19.347 -9.169 1.00 83.69 357 GLU A N 1
ATOM 2825 C CA . GLU A 1 357 ? 42.616 -17.997 -9.675 1.00 83.69 357 GLU A CA 1
ATOM 2826 C C . GLU A 1 357 ? 43.606 -18.028 -10.837 1.00 83.69 357 GLU A C 1
ATOM 2828 O O . GLU A 1 357 ? 43.393 -17.362 -11.857 1.00 83.69 357 GLU A O 1
ATOM 2833 N N . GLN A 1 358 ? 44.665 -18.835 -10.716 1.00 84.19 358 GLN A N 1
ATOM 2834 C CA . GLN A 1 358 ? 45.642 -19.021 -11.781 1.00 84.19 358 GLN A CA 1
ATOM 2835 C C . GLN A 1 358 ? 44.974 -19.615 -13.027 1.00 84.19 358 GLN A C 1
ATOM 2837 O O . GLN A 1 358 ? 45.100 -19.058 -14.118 1.00 84.19 358 GLN A O 1
ATOM 2842 N N . LYS A 1 359 ? 44.196 -20.693 -12.868 1.00 84.88 359 LYS A N 1
ATOM 2843 C CA . LYS A 1 359 ? 43.494 -21.353 -13.977 1.00 84.88 359 LYS A CA 1
ATOM 2844 C C . LYS A 1 359 ? 42.448 -20.444 -14.633 1.00 84.88 359 LYS A C 1
ATOM 2846 O O . LYS A 1 359 ? 42.313 -20.447 -15.857 1.00 84.88 359 LYS A O 1
ATOM 2851 N N . ALA A 1 360 ? 41.723 -19.648 -13.845 1.00 83.75 360 ALA A N 1
ATOM 2852 C CA . ALA A 1 360 ? 40.778 -18.657 -14.356 1.00 83.75 360 ALA A CA 1
ATOM 2853 C C . ALA A 1 360 ? 41.498 -17.547 -15.139 1.00 83.75 360 ALA A C 1
ATOM 2855 O O . ALA A 1 360 ? 41.097 -17.220 -16.256 1.00 83.75 360 ALA A O 1
ATOM 2856 N N . SER A 1 361 ? 42.606 -17.028 -14.604 1.00 86.31 361 SER A N 1
ATOM 2857 C CA . SER A 1 361 ? 43.425 -16.004 -15.262 1.00 86.31 361 SER A CA 1
ATOM 2858 C C . SER A 1 361 ? 44.043 -16.502 -16.574 1.00 86.31 361 SER A C 1
ATOM 2860 O O . SER A 1 361 ? 44.054 -15.773 -17.566 1.00 86.31 361 SER A O 1
ATOM 2862 N N . GLU A 1 362 ? 44.526 -17.748 -16.613 1.00 87.00 362 GLU A N 1
ATOM 2863 C CA . GLU A 1 362 ? 45.027 -18.402 -17.829 1.00 87.00 362 GLU A CA 1
ATOM 2864 C C . GLU A 1 362 ? 43.920 -18.569 -18.882 1.00 87.00 362 GLU A C 1
ATOM 2866 O O . GLU A 1 362 ? 44.134 -18.254 -20.054 1.00 87.00 362 GLU A O 1
ATOM 2871 N N . GLY A 1 363 ? 42.717 -18.984 -18.468 1.00 86.38 363 GLY A N 1
ATOM 2872 C CA . GLY A 1 363 ? 41.553 -19.096 -19.352 1.00 86.38 363 GLY A CA 1
ATOM 2873 C C . GLY A 1 363 ? 41.119 -17.756 -19.958 1.00 86.38 363 GLY A C 1
ATOM 2874 O O . GLY A 1 363 ? 40.849 -17.681 -21.158 1.00 86.38 363 GLY A O 1
ATOM 2875 N N . ILE A 1 364 ? 41.107 -16.682 -19.159 1.00 86.88 364 ILE A N 1
ATOM 2876 C CA . ILE A 1 364 ? 40.777 -15.328 -19.634 1.00 86.88 364 ILE A CA 1
ATOM 2877 C C . ILE A 1 364 ? 41.851 -14.818 -20.605 1.00 86.88 364 ILE A C 1
ATOM 2879 O O . ILE A 1 364 ? 41.510 -14.272 -21.655 1.00 86.88 364 ILE A O 1
ATOM 2883 N N . ARG A 1 365 ? 43.143 -15.042 -20.321 1.00 88.31 365 ARG A N 1
ATOM 2884 C CA . ARG A 1 365 ? 44.239 -14.684 -21.243 1.00 88.31 365 ARG A CA 1
ATOM 2885 C C . ARG A 1 365 ? 44.127 -15.417 -22.580 1.00 88.31 365 ARG A C 1
ATOM 2887 O O . ARG A 1 365 ? 44.196 -14.773 -23.621 1.00 88.31 365 ARG A O 1
ATOM 2894 N N . ALA A 1 366 ? 43.852 -16.721 -22.560 1.00 88.56 366 ALA A N 1
ATOM 2895 C CA . ALA A 1 366 ? 43.636 -17.498 -23.781 1.00 88.56 366 ALA A CA 1
ATOM 2896 C C . ALA A 1 366 ? 42.442 -16.975 -24.606 1.00 88.56 366 ALA A C 1
ATOM 2898 O O . ALA A 1 366 ? 42.497 -16.941 -25.837 1.00 88.56 366 ALA A O 1
ATOM 2899 N N . ALA A 1 367 ? 41.371 -16.527 -23.942 1.00 86.56 367 ALA A N 1
ATOM 2900 C CA . ALA A 1 367 ? 40.232 -15.901 -24.607 1.00 86.56 367 ALA A CA 1
ATOM 2901 C C . ALA A 1 367 ? 40.589 -14.534 -25.224 1.00 86.56 367 ALA A C 1
ATOM 2903 O O . ALA A 1 367 ? 40.170 -14.248 -26.346 1.00 86.56 367 ALA A O 1
ATOM 2904 N N . ILE A 1 368 ? 41.393 -13.711 -24.539 1.00 88.69 368 ILE A N 1
ATOM 2905 C CA . ILE A 1 368 ? 41.904 -12.436 -25.072 1.00 88.69 368 ILE A CA 1
ATOM 2906 C C . ILE A 1 368 ? 42.756 -12.673 -26.327 1.00 88.69 368 ILE A C 1
ATOM 2908 O O . ILE A 1 368 ? 42.529 -12.016 -27.346 1.00 88.69 368 ILE A O 1
ATOM 2912 N N . ASP A 1 369 ? 43.667 -13.648 -26.292 1.00 88.44 369 ASP A N 1
ATOM 2913 C CA . ASP A 1 369 ? 44.522 -13.997 -27.433 1.00 88.44 369 ASP A CA 1
ATOM 2914 C C . ASP A 1 369 ? 43.696 -14.480 -28.637 1.00 88.44 369 ASP A C 1
ATOM 2916 O O . ASP A 1 369 ? 43.972 -14.120 -29.786 1.00 88.44 369 ASP A O 1
ATOM 2920 N N . ALA A 1 370 ? 42.627 -15.246 -28.391 1.00 88.38 370 ALA A N 1
ATOM 2921 C CA . ALA A 1 370 ? 41.693 -15.665 -29.434 1.00 88.38 370 ALA A CA 1
ATOM 2922 C C . ALA A 1 370 ? 40.956 -14.473 -30.078 1.00 88.38 370 ALA A C 1
ATOM 2924 O O . ALA A 1 370 ? 40.776 -14.453 -31.302 1.00 88.38 370 ALA A O 1
ATOM 2925 N N . MET A 1 371 ? 40.569 -13.463 -29.288 1.00 87.81 371 MET A N 1
ATOM 2926 C CA . MET A 1 371 ? 39.955 -12.230 -29.802 1.00 87.81 371 MET A CA 1
ATOM 2927 C C . MET A 1 371 ? 40.945 -11.399 -30.629 1.00 87.81 371 MET A C 1
ATOM 2929 O O . MET A 1 371 ? 40.574 -10.882 -31.685 1.00 87.81 371 MET A O 1
ATOM 2933 N N . ASP A 1 372 ? 42.217 -11.321 -30.224 1.00 87.44 372 ASP A N 1
ATOM 2934 C CA . ASP A 1 372 ? 43.264 -10.649 -31.007 1.00 87.44 372 ASP A CA 1
ATOM 2935 C C . ASP A 1 372 ? 43.561 -11.373 -32.329 1.00 87.44 372 ASP A C 1
ATOM 2937 O O . ASP A 1 372 ? 43.689 -10.729 -33.377 1.00 87.44 372 ASP A O 1
ATOM 2941 N N . ALA A 1 373 ? 43.595 -12.708 -32.316 1.00 88.44 373 ALA A N 1
ATOM 2942 C CA . ALA A 1 373 ? 43.749 -13.511 -33.526 1.00 88.44 373 ALA A CA 1
ATOM 2943 C C . ALA A 1 373 ? 42.569 -13.322 -34.498 1.00 88.44 373 ALA A C 1
ATOM 2945 O O . ALA A 1 373 ? 42.772 -13.213 -35.713 1.00 88.44 373 ALA A O 1
ATOM 2946 N N . LEU A 1 374 ? 41.337 -13.247 -33.981 1.00 89.38 374 LEU A N 1
ATOM 2947 C CA . LEU A 1 374 ? 40.149 -12.938 -34.779 1.00 89.38 374 LEU A CA 1
ATOM 2948 C C . LEU A 1 374 ? 40.239 -11.532 -35.387 1.00 89.38 374 LEU A C 1
ATOM 2950 O O . LEU A 1 374 ? 40.010 -11.375 -36.587 1.00 89.38 374 LEU A O 1
ATOM 2954 N N . ARG A 1 375 ? 40.638 -10.528 -34.598 1.00 87.00 375 ARG A N 1
ATOM 2955 C CA . ARG A 1 375 ? 40.828 -9.148 -35.071 1.00 87.00 375 ARG A CA 1
ATOM 2956 C C . ARG A 1 375 ? 41.859 -9.066 -36.197 1.00 87.00 375 ARG A C 1
ATOM 2958 O O . ARG A 1 375 ? 41.611 -8.403 -37.200 1.00 87.00 375 ARG A O 1
ATOM 2965 N N . GLY A 1 376 ? 42.972 -9.795 -36.089 1.00 85.44 376 GLY A N 1
ATOM 2966 C CA . GLY A 1 376 ? 43.976 -9.879 -37.156 1.00 85.44 376 GLY A CA 1
ATOM 2967 C C . GLY A 1 376 ? 43.402 -10.399 -38.481 1.00 85.44 376 GLY A C 1
ATOM 2968 O O . GLY A 1 376 ? 43.660 -9.822 -39.538 1.00 85.44 376 GLY A O 1
ATOM 2969 N N . LYS A 1 377 ? 42.558 -11.440 -38.430 1.00 88.06 377 LYS A N 1
ATOM 2970 C CA . LYS A 1 377 ? 41.862 -11.976 -39.616 1.00 88.06 377 LYS A CA 1
ATOM 2971 C C . LYS A 1 377 ? 40.828 -10.995 -40.179 1.00 88.06 377 LYS A C 1
ATOM 2973 O O . LYS A 1 377 ? 40.711 -10.872 -41.397 1.00 88.06 377 LYS A O 1
ATOM 2978 N N . LEU A 1 378 ? 40.102 -10.282 -39.315 1.00 86.88 378 LEU A N 1
ATOM 2979 C CA . LEU A 1 378 ? 39.121 -9.269 -39.725 1.00 86.88 378 LEU A CA 1
ATOM 2980 C C . LEU A 1 378 ? 39.785 -8.089 -40.441 1.00 86.88 378 LEU A C 1
ATOM 2982 O O . LEU A 1 378 ? 39.295 -7.672 -41.487 1.00 86.88 378 LEU A O 1
ATOM 2986 N N . LEU A 1 379 ? 40.931 -7.610 -39.946 1.00 85.25 379 LEU A N 1
ATOM 2987 C CA . LEU A 1 379 ? 41.706 -6.544 -40.590 1.00 85.25 379 LEU A CA 1
ATOM 2988 C C . LEU A 1 379 ? 42.182 -6.943 -41.994 1.00 85.25 379 LEU A C 1
ATOM 2990 O O . LEU A 1 379 ? 42.088 -6.143 -42.926 1.00 85.25 379 LEU A O 1
ATOM 2994 N N . GLN A 1 380 ? 42.633 -8.189 -42.173 1.00 85.31 380 GLN A N 1
ATOM 2995 C CA . GLN A 1 380 ? 43.023 -8.714 -43.487 1.00 85.31 380 GLN A CA 1
ATOM 2996 C C . GLN A 1 380 ? 41.829 -8.812 -44.448 1.00 85.31 380 GLN A C 1
ATOM 2998 O O . GLN A 1 380 ? 41.918 -8.362 -45.591 1.00 85.31 380 GLN A O 1
ATOM 3003 N N . ALA A 1 381 ? 40.694 -9.344 -43.983 1.00 85.19 381 ALA A N 1
ATOM 3004 C CA . ALA A 1 381 ? 39.472 -9.428 -44.781 1.00 85.19 381 ALA A CA 1
ATOM 3005 C C . ALA A 1 381 ? 38.941 -8.035 -45.170 1.00 85.19 381 ALA A C 1
ATOM 3007 O O . ALA A 1 381 ? 38.529 -7.820 -46.308 1.00 85.19 381 ALA A O 1
ATOM 3008 N N . LYS A 1 382 ? 39.005 -7.068 -44.249 1.00 83.69 382 LYS A N 1
ATOM 3009 C CA . LYS A 1 382 ? 38.602 -5.675 -44.472 1.00 83.69 382 LYS A CA 1
ATOM 3010 C C . LYS A 1 382 ? 39.488 -4.983 -45.502 1.00 83.69 382 LYS A C 1
ATOM 3012 O O . LYS A 1 382 ? 38.967 -4.296 -46.375 1.00 83.69 382 LYS A O 1
ATOM 3017 N N . ALA A 1 383 ? 40.804 -5.195 -45.445 1.00 83.50 383 ALA A N 1
ATOM 3018 C CA . ALA A 1 383 ? 41.733 -4.659 -46.437 1.00 83.50 383 ALA A CA 1
ATOM 3019 C C . ALA A 1 383 ? 41.416 -5.172 -47.853 1.00 83.50 383 ALA A C 1
ATOM 3021 O O . ALA A 1 383 ? 41.369 -4.373 -48.784 1.00 83.50 383 ALA A O 1
ATOM 3022 N N . ALA A 1 384 ? 41.119 -6.468 -48.003 1.00 83.31 384 ALA A N 1
ATOM 3023 C CA . ALA A 1 384 ? 40.745 -7.053 -49.291 1.00 83.31 384 ALA A CA 1
ATOM 3024 C C . ALA A 1 384 ? 39.443 -6.451 -49.854 1.00 83.31 384 ALA A C 1
ATOM 3026 O O . ALA A 1 384 ? 39.411 -6.007 -50.997 1.00 83.31 384 ALA A O 1
ATOM 3027 N N . VAL A 1 385 ? 38.390 -6.349 -49.034 1.00 83.19 385 VAL A N 1
ATOM 3028 C CA . VAL A 1 385 ? 37.103 -5.774 -49.469 1.00 83.19 385 VAL A CA 1
ATOM 3029 C C . VAL A 1 385 ? 37.212 -4.267 -49.750 1.00 83.19 385 VAL A C 1
ATOM 3031 O O . VAL A 1 385 ? 36.534 -3.763 -50.643 1.00 83.19 385 VAL A O 1
ATOM 3034 N N . ASN A 1 386 ? 38.070 -3.536 -49.031 1.00 81.50 386 ASN A N 1
ATOM 3035 C CA . ASN A 1 386 ? 38.318 -2.117 -49.300 1.00 81.50 386 ASN A CA 1
ATOM 3036 C C . ASN A 1 386 ? 39.001 -1.890 -50.651 1.00 81.50 386 ASN A C 1
ATOM 3038 O O . ASN A 1 386 ? 38.663 -0.925 -51.330 1.00 81.50 386 ASN A O 1
ATOM 3042 N N . ILE A 1 387 ? 39.924 -2.766 -51.055 1.00 81.50 387 ILE A N 1
ATOM 3043 C CA . ILE A 1 387 ? 40.549 -2.698 -52.384 1.00 81.50 387 ILE A CA 1
ATOM 3044 C C . ILE A 1 387 ? 39.477 -2.864 -53.472 1.00 81.50 387 ILE A C 1
ATOM 3046 O O . ILE A 1 387 ? 39.407 -2.043 -54.387 1.00 81.50 387 ILE A O 1
ATOM 3050 N N . ASP A 1 388 ? 38.583 -3.845 -53.320 1.00 78.00 388 ASP A N 1
ATOM 3051 C CA . ASP A 1 388 ? 37.464 -4.064 -54.247 1.00 78.00 388 ASP A CA 1
ATOM 3052 C C . ASP A 1 388 ? 36.491 -2.868 -54.279 1.00 78.00 388 ASP A C 1
ATOM 3054 O O . ASP A 1 388 ? 36.011 -2.471 -55.341 1.00 78.00 388 ASP A O 1
ATOM 3058 N N . ALA A 1 389 ? 36.207 -2.260 -53.121 1.00 75.75 389 ALA A N 1
ATOM 3059 C CA . ALA A 1 389 ? 35.329 -1.095 -53.019 1.00 75.75 389 ALA A CA 1
ATOM 3060 C C . ALA A 1 389 ? 35.932 0.160 -53.674 1.00 75.75 389 ALA A C 1
ATOM 3062 O O . ALA A 1 389 ? 35.201 0.913 -54.315 1.00 75.75 389 ALA A O 1
ATOM 3063 N N . VAL A 1 390 ? 37.246 0.379 -53.537 1.00 76.56 390 VAL A N 1
ATOM 3064 C CA . VAL A 1 390 ? 37.960 1.496 -54.179 1.00 76.56 390 VAL A CA 1
ATOM 3065 C C . VAL A 1 390 ? 37.963 1.333 -55.699 1.00 76.56 390 VAL A C 1
ATOM 3067 O O . VAL A 1 390 ? 37.661 2.293 -56.401 1.00 76.56 390 VAL A O 1
ATOM 3070 N N . ALA A 1 391 ? 38.201 0.120 -56.207 1.00 78.12 391 ALA A N 1
ATOM 3071 C CA . ALA A 1 391 ? 38.143 -0.160 -57.643 1.00 78.12 391 ALA A CA 1
ATOM 3072 C C . ALA A 1 391 ? 36.735 0.070 -58.234 1.00 78.12 391 ALA A C 1
ATOM 3074 O O . ALA A 1 391 ? 36.597 0.600 -59.336 1.00 78.12 391 ALA A O 1
ATOM 3075 N N . LEU A 1 392 ? 35.676 -0.288 -57.497 1.00 73.19 392 LEU A N 1
ATOM 3076 C CA . LEU A 1 392 ? 34.288 -0.016 -57.896 1.00 73.19 392 LEU A CA 1
ATOM 3077 C C . LEU A 1 392 ? 33.936 1.482 -57.847 1.00 73.19 392 LEU A C 1
ATOM 3079 O O . LEU A 1 392 ? 33.197 1.956 -58.710 1.00 73.19 392 LEU A O 1
ATOM 3083 N N . ASP A 1 393 ? 34.458 2.235 -56.871 1.00 69.00 393 ASP A N 1
ATOM 3084 C CA . ASP A 1 393 ? 34.273 3.695 -56.785 1.00 69.00 393 ASP A CA 1
ATOM 3085 C C . ASP A 1 393 ? 34.980 4.416 -57.944 1.00 69.00 393 ASP A C 1
ATOM 3087 O O . ASP A 1 393 ? 34.427 5.350 -58.522 1.00 69.00 393 ASP A O 1
ATOM 3091 N N . GLU A 1 394 ? 36.164 3.947 -58.338 1.00 71.62 394 GLU A N 1
ATOM 3092 C CA . GLU A 1 394 ? 36.921 4.470 -59.480 1.00 71.62 394 GLU A CA 1
ATOM 3093 C C . GLU A 1 394 ? 36.179 4.235 -60.808 1.00 71.62 394 GLU A C 1
ATOM 3095 O O . GLU A 1 394 ? 35.958 5.182 -61.564 1.00 71.62 394 GLU A O 1
ATOM 3100 N N . GLN A 1 395 ? 35.647 3.026 -61.031 1.00 71.56 395 GLN A N 1
ATOM 3101 C CA . GLN A 1 395 ? 34.800 2.715 -62.197 1.00 71.56 395 GLN A CA 1
ATOM 3102 C C . GLN A 1 395 ? 33.507 3.544 -62.250 1.00 71.56 395 GLN A C 1
ATOM 3104 O O . GLN A 1 395 ? 33.000 3.855 -63.333 1.00 71.56 395 GLN A O 1
ATOM 3109 N N . LEU A 1 396 ? 32.942 3.889 -61.090 1.00 69.69 396 LEU A N 1
ATOM 3110 C CA . LEU A 1 396 ? 31.781 4.774 -60.999 1.00 69.69 396 LEU A CA 1
ATOM 3111 C C . LEU A 1 396 ? 32.149 6.217 -61.355 1.00 69.69 396 LEU A C 1
ATOM 3113 O O . LEU A 1 396 ? 31.407 6.859 -62.094 1.00 69.69 396 LEU A O 1
ATOM 3117 N N . ARG A 1 397 ? 33.298 6.722 -60.892 1.00 66.81 397 ARG A N 1
ATOM 3118 C CA . ARG A 1 397 ? 33.774 8.070 -61.240 1.00 66.81 397 ARG A CA 1
ATOM 3119 C C . ARG A 1 397 ? 34.081 8.205 -62.728 1.00 66.81 397 ARG A C 1
ATOM 3121 O O . ARG A 1 397 ? 33.718 9.222 -63.304 1.00 66.81 397 ARG A O 1
ATOM 3128 N N . GLU A 1 398 ? 34.668 7.188 -63.359 1.00 67.88 398 GLU A N 1
ATOM 3129 C CA . GLU A 1 398 ? 34.958 7.187 -64.803 1.00 67.88 398 GLU A CA 1
ATOM 3130 C C . GLU A 1 398 ? 33.700 7.178 -65.683 1.00 67.88 398 GLU A C 1
ATOM 3132 O O . GLU A 1 398 ? 33.669 7.816 -66.733 1.00 67.88 398 GLU A O 1
ATOM 3137 N N . ARG A 1 399 ? 32.639 6.471 -65.273 1.00 65.44 399 ARG A N 1
ATOM 3138 C CA . ARG A 1 399 ? 31.368 6.452 -66.019 1.00 65.44 399 ARG A CA 1
ATOM 3139 C C . ARG A 1 399 ? 30.558 7.736 -65.848 1.00 65.44 399 ARG A C 1
ATOM 3141 O O . ARG A 1 399 ? 29.837 8.116 -66.763 1.00 65.44 399 ARG A O 1
ATOM 3148 N N . VAL A 1 400 ? 30.688 8.398 -64.700 1.00 59.53 400 VAL A N 1
ATOM 3149 C CA . VAL A 1 400 ? 29.931 9.606 -64.335 1.00 59.53 400 VAL A CA 1
ATOM 3150 C C . VAL A 1 400 ? 30.639 10.902 -64.782 1.00 59.53 400 VAL A C 1
ATOM 3152 O O . VAL A 1 400 ? 29.980 11.916 -65.001 1.00 59.53 400 VAL A O 1
ATOM 3155 N N . SER A 1 401 ? 31.962 10.885 -64.991 1.00 51.50 401 SER A N 1
ATOM 3156 C CA . SER A 1 401 ? 32.780 12.046 -65.400 1.00 51.50 401 SER A CA 1
ATOM 3157 C C . SER A 1 401 ? 32.579 12.522 -66.847 1.00 51.50 401 SER A C 1
ATOM 3159 O O . SER A 1 401 ? 33.183 13.512 -67.259 1.00 51.50 401 SER A O 1
ATOM 3161 N N . THR A 1 402 ? 31.721 11.864 -67.629 1.00 53.69 402 THR A N 1
ATOM 3162 C CA . THR A 1 402 ? 31.369 12.318 -68.985 1.00 53.69 402 THR A CA 1
ATOM 3163 C C . THR A 1 402 ? 30.352 13.466 -68.998 1.00 53.69 402 THR A C 1
ATOM 3165 O O . THR A 1 402 ? 30.272 14.172 -70.001 1.00 53.69 402 THR A O 1
ATOM 3168 N N . ASP A 1 403 ? 29.664 13.734 -67.880 1.00 51.19 403 ASP A N 1
ATOM 3169 C CA . ASP A 1 403 ? 28.751 14.871 -67.710 1.00 51.19 403 ASP A CA 1
ATOM 3170 C C . ASP A 1 403 ? 29.178 15.741 -66.513 1.00 51.19 403 ASP A C 1
ATOM 3172 O O . ASP A 1 403 ? 29.040 15.359 -65.349 1.00 51.19 403 ASP A O 1
ATOM 3176 N N . ALA A 1 404 ? 29.635 16.970 -66.778 1.00 47.22 404 ALA A N 1
ATOM 3177 C CA . ALA A 1 404 ? 30.139 17.925 -65.774 1.00 47.22 404 ALA A CA 1
ATOM 3178 C C . ALA A 1 404 ? 29.116 18.323 -64.676 1.00 47.22 404 ALA A C 1
ATOM 3180 O O . ALA A 1 404 ? 29.465 18.985 -63.699 1.00 47.22 404 ALA A O 1
ATOM 3181 N N . GLY A 1 405 ? 27.847 17.919 -64.806 1.00 53.69 405 GLY A N 1
ATOM 3182 C CA . GLY A 1 405 ? 26.818 18.067 -63.772 1.00 53.69 405 GLY A CA 1
ATOM 3183 C C . GLY A 1 405 ? 26.784 16.940 -62.728 1.00 53.69 405 GLY A C 1
ATOM 3184 O O . GLY A 1 405 ? 26.135 17.105 -61.691 1.00 53.69 405 GLY A O 1
ATOM 3185 N N . GLN A 1 406 ? 27.462 15.809 -62.967 1.00 55.66 406 GLN A N 1
ATOM 3186 C CA . GLN A 1 406 ? 27.293 14.582 -62.178 1.00 55.66 406 GLN A CA 1
ATOM 3187 C C . GLN A 1 406 ? 28.457 14.215 -61.239 1.00 55.66 406 GLN A C 1
ATOM 3189 O O . GLN A 1 406 ? 28.273 13.358 -60.374 1.00 55.66 406 GLN A O 1
ATOM 3194 N N . GLU A 1 407 ? 29.606 14.901 -61.280 1.00 52.97 407 GLU A N 1
ATOM 3195 C CA . GLU A 1 407 ? 30.745 14.625 -60.374 1.00 52.97 407 GLU A CA 1
ATOM 3196 C C . GLU A 1 407 ? 30.388 14.752 -58.873 1.00 52.97 407 GLU A C 1
ATOM 3198 O O . GLU A 1 407 ? 30.996 14.115 -58.015 1.00 52.97 407 GLU A O 1
ATOM 3203 N N . GLY A 1 408 ? 29.340 15.515 -58.531 1.00 60.47 408 GLY A N 1
ATOM 3204 C CA . GLY A 1 408 ? 28.806 15.628 -57.166 1.00 60.47 408 GLY A CA 1
ATOM 3205 C C . GLY A 1 408 ? 27.695 14.629 -56.805 1.00 60.47 408 GLY A C 1
ATOM 3206 O O . GLY A 1 408 ? 27.253 14.606 -55.653 1.00 60.47 408 GLY A O 1
ATOM 3207 N N . MET A 1 409 ? 27.204 13.828 -57.754 1.00 63.38 409 MET A N 1
ATOM 3208 C CA . MET A 1 409 ? 26.042 12.950 -57.571 1.00 63.38 409 MET A CA 1
ATOM 3209 C C . MET A 1 409 ? 26.351 11.780 -56.628 1.00 63.38 409 MET A C 1
ATOM 3211 O O . MET A 1 409 ? 25.576 11.513 -55.710 1.00 63.38 409 MET A O 1
ATOM 3215 N N . VAL A 1 410 ? 27.515 11.140 -56.781 1.00 63.25 410 VAL A N 1
ATOM 3216 C CA . VAL A 1 410 ? 27.940 9.998 -55.947 1.00 63.25 410 VAL A CA 1
ATOM 3217 C C . VAL A 1 410 ? 28.066 10.407 -54.473 1.00 63.25 410 VAL A C 1
ATOM 3219 O O . VAL A 1 410 ? 27.518 9.744 -53.590 1.00 63.25 410 VAL A O 1
ATOM 3222 N N . ALA A 1 411 ? 28.695 11.554 -54.196 1.00 65.88 411 ALA A N 1
ATOM 3223 C CA . ALA A 1 411 ? 28.833 12.086 -52.839 1.00 65.88 411 ALA A CA 1
ATOM 3224 C C . ALA A 1 411 ? 27.476 12.492 -52.225 1.00 65.88 411 ALA A C 1
ATOM 3226 O O . ALA A 1 411 ? 27.206 12.204 -51.056 1.00 65.88 411 ALA A O 1
ATOM 3227 N N . ARG A 1 412 ? 26.585 13.116 -53.010 1.00 71.25 412 ARG A N 1
ATOM 3228 C CA . ARG A 1 412 ? 25.228 13.490 -52.563 1.00 71.25 412 ARG A CA 1
ATOM 3229 C C . ARG A 1 412 ? 24.353 12.264 -52.288 1.00 71.25 412 ARG A C 1
ATOM 3231 O O . ARG A 1 412 ? 23.646 12.255 -51.278 1.00 71.25 412 ARG A O 1
ATOM 3238 N N . ARG A 1 413 ? 24.461 11.203 -53.098 1.00 73.12 413 ARG A N 1
ATOM 3239 C CA . ARG A 1 413 ? 23.797 9.906 -52.874 1.00 73.12 413 ARG A CA 1
ATOM 3240 C C . ARG A 1 413 ? 24.300 9.235 -51.598 1.00 73.12 413 ARG A C 1
ATOM 3242 O O . ARG A 1 413 ? 23.484 8.809 -50.786 1.00 73.12 413 ARG A O 1
ATOM 3249 N N . GLN A 1 414 ? 25.616 9.186 -51.371 1.00 68.00 414 GLN A N 1
ATOM 3250 C CA . GLN A 1 414 ? 26.192 8.616 -50.143 1.00 68.00 414 GLN A CA 1
ATOM 3251 C C . GLN A 1 414 ? 25.732 9.377 -48.887 1.00 68.00 414 GLN A C 1
ATOM 3253 O O . GLN A 1 414 ? 25.334 8.756 -47.898 1.00 68.00 414 GLN A O 1
ATOM 3258 N N . GLN A 1 415 ? 25.689 10.713 -48.936 1.00 75.50 415 GLN A N 1
ATOM 3259 C CA . GLN A 1 415 ? 25.143 11.529 -47.846 1.00 75.50 415 GLN A CA 1
ATOM 3260 C C . GLN A 1 415 ? 23.638 11.292 -47.634 1.00 75.50 415 GLN A C 1
ATOM 3262 O O . GLN A 1 415 ? 23.194 11.163 -46.491 1.00 75.50 415 GLN A O 1
ATOM 3267 N N . ALA A 1 416 ? 22.849 11.190 -48.709 1.00 73.75 416 ALA A N 1
ATOM 3268 C CA . ALA A 1 416 ? 21.419 10.888 -48.637 1.00 73.75 416 ALA A CA 1
ATOM 3269 C C . ALA A 1 416 ? 21.155 9.488 -48.056 1.00 73.75 416 ALA A C 1
ATOM 3271 O O . ALA A 1 416 ? 20.317 9.341 -47.165 1.00 73.75 416 ALA A O 1
ATOM 3272 N N . LYS A 1 417 ? 21.928 8.480 -48.477 1.00 76.06 417 LYS A N 1
ATOM 3273 C CA . LYS A 1 417 ? 21.883 7.106 -47.957 1.00 76.06 417 LYS A CA 1
ATOM 3274 C C . LYS A 1 417 ? 22.246 7.047 -46.474 1.00 76.06 417 LYS A C 1
ATOM 3276 O O . LYS A 1 417 ? 21.564 6.377 -45.702 1.00 76.06 417 LYS A O 1
ATOM 3281 N N . GLY A 1 418 ? 23.289 7.769 -46.061 1.00 74.75 418 GLY A N 1
ATOM 3282 C CA . GLY A 1 418 ? 23.704 7.868 -44.661 1.00 74.75 418 GLY A CA 1
ATOM 3283 C C . GLY A 1 418 ? 22.617 8.474 -43.770 1.00 74.75 418 GLY A C 1
ATOM 3284 O O . GLY A 1 418 ? 22.303 7.910 -42.721 1.00 74.75 418 GLY A O 1
ATOM 3285 N N . ARG A 1 419 ? 21.988 9.573 -44.212 1.00 78.25 419 ARG A N 1
ATOM 3286 C CA . ARG A 1 419 ? 20.857 10.204 -43.505 1.00 78.25 419 ARG A CA 1
ATOM 3287 C C . ARG A 1 419 ? 19.642 9.279 -43.438 1.00 78.25 419 ARG A C 1
ATOM 3289 O O . ARG A 1 419 ? 19.089 9.080 -42.362 1.00 78.25 419 ARG A O 1
ATOM 3296 N N . LEU A 1 420 ? 19.288 8.622 -44.546 1.00 79.38 420 LEU A N 1
ATOM 3297 C CA . LEU A 1 420 ? 18.183 7.662 -44.584 1.00 79.38 420 LEU A CA 1
ATOM 3298 C C . LEU A 1 420 ? 18.425 6.460 -43.660 1.00 79.38 420 LEU A C 1
ATOM 3300 O O . LEU A 1 420 ? 17.512 6.058 -42.943 1.00 79.38 420 LEU A O 1
ATOM 3304 N N . LYS A 1 421 ? 19.644 5.903 -43.630 1.00 78.75 421 LYS A N 1
ATOM 3305 C CA . LYS A 1 421 ? 19.999 4.778 -42.748 1.00 78.75 421 LYS A CA 1
ATOM 3306 C C . LYS A 1 421 ? 19.896 5.170 -41.273 1.00 78.75 421 LYS A C 1
ATOM 3308 O O . LYS A 1 421 ? 19.313 4.417 -40.495 1.00 78.75 421 LYS A O 1
ATOM 3313 N N . LYS A 1 422 ? 20.400 6.352 -40.900 1.00 77.88 422 LYS A N 1
ATOM 3314 C CA . LYS A 1 422 ? 20.273 6.897 -39.537 1.00 77.88 422 LYS A CA 1
ATOM 3315 C C . LYS A 1 422 ? 18.807 7.111 -39.155 1.00 77.88 422 LYS A C 1
ATOM 3317 O O . LYS A 1 422 ? 18.344 6.511 -38.188 1.00 77.88 422 LYS A O 1
ATOM 3322 N N . ALA A 1 423 ? 18.047 7.849 -39.967 1.00 81.38 423 ALA A N 1
ATOM 3323 C CA . ALA A 1 423 ? 16.626 8.098 -39.727 1.00 81.38 423 ALA A CA 1
ATOM 3324 C C . ALA A 1 423 ? 15.802 6.797 -39.676 1.00 81.38 423 ALA A C 1
ATOM 3326 O O . ALA A 1 423 ? 14.895 6.665 -38.857 1.00 81.38 423 ALA A O 1
ATOM 3327 N N . SER A 1 424 ? 16.128 5.803 -40.512 1.00 81.56 424 SER A N 1
ATOM 3328 C CA . SER A 1 424 ? 15.471 4.491 -40.501 1.00 81.56 424 SER A CA 1
ATOM 3329 C C . SER A 1 424 ? 15.785 3.687 -39.238 1.00 81.56 424 SER A C 1
ATOM 3331 O O . SER A 1 424 ? 14.891 3.029 -38.712 1.00 81.56 424 SER A O 1
ATOM 3333 N N . GLY A 1 425 ? 17.021 3.751 -38.731 1.00 82.56 425 GLY A N 1
ATOM 3334 C CA . GLY A 1 425 ? 17.407 3.101 -37.476 1.00 82.56 425 GLY A CA 1
ATOM 3335 C C . GLY A 1 425 ? 16.671 3.691 -36.273 1.00 82.56 425 GLY A C 1
ATOM 3336 O O . GLY A 1 425 ? 16.089 2.952 -35.478 1.00 82.56 425 GLY A O 1
ATOM 3337 N N . ILE A 1 426 ? 16.610 5.024 -36.177 1.00 82.38 426 ILE A N 1
ATOM 3338 C CA . ILE A 1 426 ? 15.864 5.701 -35.107 1.00 82.38 426 ILE A CA 1
ATOM 3339 C C . ILE A 1 426 ? 14.360 5.406 -35.240 1.00 82.38 426 ILE A C 1
ATOM 3341 O O . ILE A 1 426 ? 13.719 5.056 -34.251 1.00 82.38 426 ILE A O 1
ATOM 3345 N N . ARG A 1 427 ? 13.799 5.425 -36.461 1.00 84.06 427 ARG A N 1
ATOM 3346 C CA . ARG A 1 427 ? 12.396 5.053 -36.711 1.00 84.06 427 ARG A CA 1
ATOM 3347 C C . ARG A 1 427 ? 12.088 3.618 -36.285 1.00 84.06 427 ARG A C 1
ATOM 3349 O O . ARG A 1 427 ? 11.034 3.377 -35.709 1.00 84.06 427 ARG A O 1
ATOM 3356 N N . GLN A 1 428 ? 12.974 2.662 -36.556 1.00 86.44 428 GLN A N 1
ATOM 3357 C CA . GLN A 1 428 ? 12.762 1.274 -36.148 1.00 86.44 428 GLN A CA 1
ATOM 3358 C C . GLN A 1 428 ? 12.751 1.140 -34.621 1.00 86.44 428 GLN A C 1
ATOM 3360 O O . GLN A 1 428 ? 11.848 0.503 -34.084 1.00 86.44 428 GLN A O 1
ATOM 3365 N N . ARG A 1 429 ? 13.687 1.796 -33.918 1.00 86.12 429 ARG A N 1
ATOM 3366 C CA . ARG A 1 429 ? 13.669 1.862 -32.446 1.00 86.12 429 ARG A CA 1
ATOM 3367 C C . ARG A 1 429 ? 12.375 2.491 -31.931 1.00 86.12 429 ARG A C 1
ATOM 3369 O O . ARG A 1 429 ? 11.748 1.934 -31.035 1.00 86.12 429 ARG A O 1
ATOM 3376 N N . TYR A 1 430 ? 11.945 3.597 -32.540 1.00 87.94 430 TYR A N 1
ATOM 3377 C CA . TYR A 1 430 ? 10.690 4.265 -32.203 1.00 87.94 430 TYR A CA 1
ATOM 3378 C C . TYR A 1 430 ? 9.484 3.336 -32.377 1.00 87.94 430 TYR A C 1
ATOM 3380 O O . TYR A 1 430 ? 8.677 3.228 -31.467 1.00 87.94 430 TYR A O 1
ATOM 3388 N N . LEU A 1 431 ? 9.372 2.624 -33.503 1.00 87.75 431 LEU A N 1
ATOM 3389 C CA . LEU A 1 431 ? 8.248 1.720 -33.775 1.00 87.75 431 LEU A CA 1
ATOM 3390 C C . LEU A 1 431 ? 8.193 0.532 -32.810 1.00 87.75 431 LEU A C 1
ATOM 3392 O O . LEU A 1 431 ? 7.106 0.144 -32.393 1.00 87.75 431 LEU A O 1
ATOM 3396 N N . VAL A 1 432 ? 9.345 -0.027 -32.429 1.00 89.69 432 VAL A N 1
ATOM 3397 C CA . VAL A 1 432 ? 9.403 -1.086 -31.407 1.00 89.69 432 VAL A CA 1
ATOM 3398 C C . VAL A 1 432 ? 8.872 -0.557 -30.074 1.00 89.69 432 VAL A C 1
ATOM 3400 O O . VAL A 1 432 ? 7.997 -1.175 -29.475 1.00 89.69 432 VAL A O 1
ATOM 3403 N N . LYS A 1 433 ? 9.334 0.623 -29.646 1.00 88.88 433 LYS A N 1
ATOM 3404 C CA . LYS A 1 433 ? 8.873 1.263 -28.405 1.00 88.88 433 LYS A CA 1
ATOM 3405 C C . LYS A 1 433 ? 7.417 1.722 -28.466 1.00 88.88 433 LYS A C 1
ATOM 3407 O O . LYS A 1 433 ? 6.723 1.682 -27.456 1.00 88.88 433 LYS A O 1
ATOM 3412 N N . TRP A 1 434 ? 6.941 2.121 -29.640 1.00 89.69 434 TRP A N 1
ATOM 3413 C CA . TRP A 1 434 ? 5.548 2.481 -29.871 1.00 89.69 434 TRP A CA 1
ATOM 3414 C C . TRP A 1 434 ? 4.638 1.267 -29.697 1.00 89.69 434 TRP A C 1
ATOM 3416 O O . TRP A 1 434 ? 3.640 1.353 -28.992 1.00 89.69 434 TRP A O 1
ATOM 3426 N N . LYS A 1 435 ? 5.033 0.116 -30.250 1.00 91.31 435 LYS A N 1
ATOM 3427 C CA . LYS A 1 435 ? 4.303 -1.139 -30.062 1.00 91.31 435 LYS A CA 1
ATOM 3428 C C . LYS A 1 435 ? 4.275 -1.578 -28.593 1.00 91.31 435 LYS A C 1
ATOM 3430 O O . LYS A 1 435 ? 3.216 -1.934 -28.096 1.00 91.31 435 LYS A O 1
ATOM 3435 N N . GLU A 1 436 ? 5.403 -1.475 -27.877 1.00 90.25 436 GLU A N 1
ATOM 3436 C CA . GLU A 1 436 ? 5.437 -1.710 -26.420 1.00 90.25 436 GLU A CA 1
ATOM 3437 C C . GLU A 1 436 ? 4.426 -0.813 -25.677 1.00 90.25 436 GLU A C 1
ATOM 3439 O O . GLU A 1 436 ? 3.759 -1.264 -24.746 1.00 90.25 436 GLU A O 1
ATOM 3444 N N . LEU A 1 437 ? 4.300 0.459 -26.078 1.00 90.56 437 LEU A N 1
ATOM 3445 C CA . LEU A 1 437 ? 3.331 1.385 -25.491 1.00 90.56 437 LEU A CA 1
ATOM 3446 C C . LEU A 1 437 ? 1.884 0.995 -25.832 1.00 90.56 437 LEU A C 1
ATOM 3448 O O . LEU A 1 437 ? 1.037 1.030 -24.942 1.00 90.56 437 LEU A O 1
ATOM 3452 N N . GLU A 1 438 ? 1.590 0.630 -27.082 1.00 88.44 438 GLU A N 1
ATOM 3453 C CA . GLU A 1 438 ? 0.255 0.171 -27.497 1.00 88.44 438 GLU A CA 1
ATOM 3454 C C . GLU A 1 438 ? -0.192 -1.056 -26.693 1.00 88.44 438 GLU A C 1
ATOM 3456 O O . GLU A 1 438 ? -1.305 -1.065 -26.162 1.00 88.44 438 GLU A O 1
ATOM 3461 N N . ASP A 1 439 ? 0.696 -2.040 -26.523 1.00 89.50 439 ASP A N 1
ATOM 3462 C CA . ASP A 1 439 ? 0.428 -3.247 -25.737 1.00 89.50 439 ASP A CA 1
ATOM 3463 C C . ASP A 1 439 ? 0.153 -2.905 -24.256 1.00 89.50 439 ASP A C 1
ATOM 3465 O O . ASP A 1 439 ? -0.784 -3.434 -23.648 1.00 89.50 439 ASP A O 1
ATOM 3469 N N . LEU A 1 440 ? 0.910 -1.966 -23.673 1.00 89.00 440 LEU A N 1
ATOM 3470 C CA . LEU A 1 440 ? 0.687 -1.489 -22.301 1.00 89.00 440 LEU A CA 1
ATOM 3471 C C . LEU A 1 440 ? -0.644 -0.741 -22.141 1.00 89.00 440 LEU A C 1
ATOM 3473 O O . LEU A 1 440 ? -1.348 -0.950 -21.151 1.00 89.00 440 LEU A O 1
ATOM 3477 N N . VAL A 1 441 ? -1.007 0.114 -23.101 1.00 86.75 441 VAL A N 1
ATOM 3478 C CA . VAL A 1 441 ? -2.278 0.857 -23.088 1.00 86.75 441 VAL A CA 1
ATOM 3479 C C . VAL A 1 441 ? -3.465 -0.097 -23.243 1.00 86.75 441 VAL A C 1
ATOM 3481 O O . VAL A 1 441 ? -4.451 0.037 -22.515 1.00 86.75 441 VAL A O 1
ATOM 3484 N N . ALA A 1 442 ? -3.361 -1.099 -24.120 1.00 85.06 442 ALA A N 1
ATOM 3485 C CA . ALA A 1 442 ? -4.372 -2.145 -24.260 1.00 85.06 442 ALA A CA 1
ATOM 3486 C C . ALA A 1 442 ? -4.531 -2.954 -22.960 1.00 85.06 442 ALA A C 1
ATOM 3488 O O . ALA A 1 442 ? -5.653 -3.165 -22.490 1.00 85.06 442 ALA A O 1
ATOM 3489 N N . GLY A 1 443 ? -3.416 -3.333 -22.324 1.00 87.00 443 GLY A N 1
ATOM 3490 C CA . GLY A 1 443 ? -3.417 -4.004 -21.022 1.00 87.00 443 GLY A CA 1
ATOM 3491 C C . GLY A 1 443 ? -4.057 -3.165 -19.908 1.00 87.00 443 GLY A C 1
ATOM 3492 O O . GLY A 1 443 ? -4.835 -3.689 -19.110 1.00 87.00 443 GLY A O 1
ATOM 3493 N N . HIS A 1 444 ? -3.789 -1.857 -19.880 1.00 86.62 444 HIS A N 1
ATOM 3494 C CA . HIS A 1 444 ? -4.419 -0.921 -18.945 1.00 86.62 444 HIS A CA 1
ATOM 3495 C C . HIS A 1 444 ? -5.939 -0.825 -19.169 1.00 86.62 444 HIS A C 1
ATOM 3497 O O . HIS A 1 444 ? -6.712 -0.827 -18.209 1.00 86.62 444 HIS A O 1
ATOM 3503 N N . GLY A 1 445 ? -6.392 -0.801 -20.428 1.00 82.56 445 GLY A N 1
ATOM 3504 C CA . GLY A 1 445 ? -7.817 -0.853 -20.778 1.00 82.56 445 GLY A CA 1
ATOM 3505 C C . GLY A 1 445 ? -8.504 -2.130 -20.278 1.00 82.56 445 GLY A C 1
ATOM 3506 O O . GLY A 1 445 ? -9.578 -2.060 -19.678 1.00 82.56 445 GLY A O 1
ATOM 3507 N N . GLY A 1 446 ? -7.852 -3.287 -20.434 1.00 85.44 446 GLY A N 1
ATOM 3508 C CA . GLY A 1 446 ? -8.342 -4.567 -19.911 1.00 85.44 446 GLY A CA 1
ATOM 3509 C C . GLY A 1 446 ? -8.550 -4.555 -18.391 1.00 85.44 446 GLY A C 1
ATOM 3510 O O . GLY A 1 446 ? -9.623 -4.923 -17.911 1.00 85.44 446 GLY A O 1
ATOM 3511 N N . LYS A 1 447 ? -7.575 -4.044 -17.628 1.00 86.88 447 LYS A N 1
ATOM 3512 C CA . LYS A 1 447 ? -7.696 -3.917 -16.163 1.00 86.88 447 LYS A CA 1
ATOM 3513 C C . LYS A 1 447 ? -8.755 -2.903 -15.728 1.00 86.88 447 LYS A C 1
ATOM 3515 O O . LYS A 1 447 ? -9.412 -3.094 -14.707 1.00 86.88 447 LYS A O 1
ATOM 3520 N N . ALA A 1 448 ? -8.972 -1.836 -16.498 1.00 84.25 448 ALA A N 1
ATOM 3521 C CA . ALA A 1 448 ? -10.050 -0.887 -16.220 1.00 84.25 448 ALA A CA 1
ATOM 3522 C C . ALA A 1 448 ? -11.441 -1.543 -16.351 1.00 84.25 448 ALA A C 1
ATOM 3524 O O . ALA A 1 448 ? -12.331 -1.275 -15.537 1.00 84.25 448 ALA A O 1
ATOM 3525 N N . ILE A 1 449 ? -11.621 -2.447 -17.322 1.00 84.88 449 ILE A N 1
ATOM 3526 C CA . ILE A 1 449 ? -12.843 -3.255 -17.471 1.00 84.88 449 ILE A CA 1
ATOM 3527 C C . ILE A 1 449 ? -12.996 -4.225 -16.293 1.00 84.88 449 ILE A C 1
ATOM 3529 O O . ILE A 1 449 ? -14.089 -4.352 -15.736 1.00 84.88 449 ILE A O 1
ATOM 3533 N N . GLU A 1 450 ? -11.909 -4.868 -15.866 1.00 89.00 450 GLU A N 1
ATOM 3534 C CA . GLU A 1 450 ? -11.906 -5.743 -14.689 1.00 89.00 450 GLU A CA 1
ATOM 3535 C C . GLU A 1 450 ? -12.341 -4.989 -13.422 1.00 89.00 450 GLU A C 1
ATOM 3537 O O . GLU A 1 450 ? -13.245 -5.435 -12.708 1.00 89.00 450 GLU A O 1
ATOM 3542 N N . LEU A 1 451 ? -11.794 -3.787 -13.196 1.00 87.94 451 LEU A N 1
ATOM 3543 C CA . LEU A 1 451 ? -12.185 -2.913 -12.090 1.00 87.94 451 LEU A CA 1
ATOM 3544 C C . LEU A 1 451 ? -13.685 -2.583 -12.127 1.00 87.94 451 LEU A C 1
ATOM 3546 O O . LEU A 1 451 ? -14.343 -2.587 -11.083 1.00 87.94 451 LEU A O 1
ATOM 3550 N N . ARG A 1 452 ? -14.242 -2.321 -13.319 1.00 84.38 452 ARG A N 1
ATOM 3551 C CA . ARG A 1 452 ? -15.684 -2.088 -13.514 1.00 84.38 452 ARG A CA 1
ATOM 3552 C C . ARG A 1 452 ? -16.489 -3.323 -13.101 1.00 84.38 452 ARG A C 1
ATOM 3554 O O . ARG A 1 452 ? -17.460 -3.203 -12.356 1.00 84.38 452 ARG A O 1
ATOM 3561 N N . GLY A 1 453 ? -16.049 -4.512 -13.514 1.00 88.25 453 GLY A N 1
ATOM 3562 C CA . GLY A 1 453 ? -16.658 -5.785 -13.126 1.00 88.25 453 GLY A CA 1
ATOM 3563 C C . GLY A 1 453 ? -16.703 -5.983 -11.608 1.00 88.25 453 GLY A C 1
ATOM 3564 O O . GLY A 1 453 ? -17.757 -6.312 -11.059 1.00 88.25 453 GLY A O 1
ATOM 3565 N N . VAL A 1 454 ? -15.596 -5.713 -10.910 1.00 89.38 454 VAL A N 1
ATOM 3566 C CA . VAL A 1 454 ? -15.531 -5.796 -9.440 1.00 89.38 454 VAL A CA 1
ATOM 3567 C C . VAL A 1 454 ? -16.465 -4.778 -8.778 1.00 89.38 454 VAL A C 1
ATOM 3569 O O . VAL A 1 454 ? -17.176 -5.119 -7.835 1.00 89.38 454 VAL A O 1
ATOM 3572 N N . GLN A 1 455 ? -16.549 -3.547 -9.285 1.00 86.62 455 GLN A N 1
ATOM 3573 C CA . GLN A 1 455 ? -17.450 -2.523 -8.735 1.00 86.62 455 GLN A CA 1
ATOM 3574 C C . GLN A 1 455 ? -18.938 -2.868 -8.904 1.00 86.62 455 GLN A C 1
ATOM 3576 O O . GLN A 1 455 ? -19.743 -2.593 -8.005 1.00 86.62 455 GLN A O 1
ATOM 3581 N N . VAL A 1 456 ? -19.311 -3.494 -10.024 1.00 87.44 456 VAL A N 1
ATOM 3582 C CA . VAL A 1 456 ? -20.675 -3.997 -10.247 1.00 87.44 456 VAL A CA 1
ATOM 3583 C C . VAL A 1 456 ? -20.993 -5.127 -9.268 1.00 87.44 456 VAL A C 1
ATOM 3585 O O . VAL A 1 456 ? -22.039 -5.080 -8.618 1.00 87.44 456 VAL A O 1
ATOM 3588 N N . LYS A 1 457 ? -20.078 -6.091 -9.095 1.00 90.00 457 LYS A N 1
ATOM 3589 C CA . LYS A 1 457 ? -20.218 -7.174 -8.104 1.00 90.00 457 LYS A CA 1
ATOM 3590 C C . LYS A 1 457 ? -20.394 -6.622 -6.687 1.00 90.00 457 LYS A C 1
ATOM 3592 O O . LYS A 1 457 ? -21.356 -6.971 -6.011 1.00 90.00 457 LYS A O 1
ATOM 3597 N N . LEU A 1 458 ? -19.530 -5.690 -6.282 1.00 88.06 458 LEU A N 1
ATOM 3598 C CA . LEU A 1 458 ? -19.570 -5.015 -4.981 1.00 88.06 458 LEU A CA 1
ATOM 3599 C C . LEU A 1 458 ? -20.919 -4.319 -4.736 1.00 88.06 458 LEU A C 1
ATOM 3601 O O . LEU A 1 458 ? -21.474 -4.383 -3.642 1.00 88.06 458 LEU A O 1
ATOM 3605 N N . SER A 1 459 ? -21.462 -3.658 -5.762 1.00 87.62 459 SER A N 1
ATOM 3606 C CA . SER A 1 459 ? -22.776 -3.012 -5.681 1.00 87.62 459 SER A CA 1
ATOM 3607 C C . SER A 1 459 ? -23.907 -4.035 -5.544 1.00 87.62 459 SER A C 1
ATOM 3609 O O . SER A 1 459 ? -24.818 -3.822 -4.754 1.00 87.62 459 SER A O 1
ATOM 3611 N N . GLY A 1 460 ? -23.829 -5.165 -6.254 1.00 89.25 460 GLY A N 1
ATOM 3612 C CA . GLY A 1 460 ? -24.799 -6.257 -6.136 1.00 89.25 460 GLY A CA 1
ATOM 3613 C C . GLY A 1 460 ? -24.817 -6.904 -4.748 1.00 89.25 460 GLY A C 1
ATOM 3614 O O . GLY A 1 460 ? -25.893 -7.096 -4.185 1.00 89.25 460 GLY A O 1
ATOM 3615 N N . ILE A 1 461 ? -23.641 -7.173 -4.169 1.00 89.50 461 ILE A N 1
ATOM 3616 C CA . ILE A 1 461 ? -23.508 -7.706 -2.801 1.00 89.50 461 ILE A CA 1
ATOM 3617 C C . ILE A 1 461 ? -24.171 -6.755 -1.801 1.00 89.50 461 ILE A C 1
ATOM 3619 O O . ILE A 1 461 ? -25.015 -7.168 -1.006 1.00 89.50 461 ILE A O 1
ATOM 3623 N N . ARG A 1 462 ? -23.857 -5.459 -1.892 1.00 89.50 462 ARG A N 1
ATOM 3624 C CA . ARG A 1 462 ? -24.465 -4.429 -1.043 1.00 89.50 462 ARG A CA 1
ATOM 3625 C C . ARG A 1 462 ? -25.984 -4.388 -1.164 1.00 89.50 462 ARG A C 1
ATOM 3627 O O . ARG A 1 462 ? -26.662 -4.414 -0.142 1.00 89.50 462 ARG A O 1
ATOM 3634 N N . ASP A 1 463 ? -26.506 -4.374 -2.389 1.00 88.19 463 ASP A N 1
ATOM 3635 C CA . ASP A 1 463 ? -27.950 -4.335 -2.635 1.00 88.19 463 ASP A CA 1
ATOM 3636 C C . ASP A 1 463 ? -28.658 -5.563 -2.036 1.00 88.19 463 ASP A C 1
ATOM 3638 O O . ASP A 1 463 ? -29.731 -5.430 -1.450 1.00 88.19 463 ASP A O 1
ATOM 3642 N N . SER A 1 464 ? -28.039 -6.746 -2.116 1.00 88.88 464 SER A N 1
ATOM 3643 C CA . SER A 1 464 ? -28.587 -7.979 -1.533 1.00 88.88 464 SER A CA 1
ATOM 3644 C C . SER A 1 464 ? -28.608 -7.975 0.002 1.00 88.88 464 SER A C 1
ATOM 3646 O O . SER A 1 464 ? -29.507 -8.552 0.614 1.00 88.88 464 SER A O 1
ATOM 3648 N N . ALA A 1 465 ? -27.660 -7.279 0.635 1.00 88.81 465 ALA A N 1
ATOM 3649 C CA . ALA A 1 465 ? -27.532 -7.224 2.087 1.00 88.81 465 ALA A CA 1
ATOM 3650 C C . ALA A 1 465 ? -28.412 -6.146 2.749 1.00 88.81 465 ALA A C 1
ATOM 3652 O O . ALA A 1 465 ? -28.638 -6.208 3.961 1.00 88.81 465 ALA A O 1
ATOM 3653 N N . LEU A 1 466 ? -28.929 -5.176 1.982 1.00 87.50 466 LEU A N 1
ATOM 3654 C CA . LEU A 1 466 ? -29.693 -4.033 2.503 1.00 87.50 466 LEU A CA 1
ATOM 3655 C C . LEU A 1 466 ? -30.864 -4.446 3.399 1.00 87.50 466 LEU A C 1
ATOM 3657 O O . LEU A 1 466 ? -30.986 -3.924 4.505 1.00 87.50 466 LEU A O 1
ATOM 3661 N N . GLY A 1 467 ? -31.683 -5.409 2.963 1.00 85.69 467 GLY A N 1
ATOM 3662 C CA . GLY A 1 467 ? -32.847 -5.858 3.737 1.00 85.69 467 GLY A CA 1
ATOM 3663 C C . GLY A 1 467 ? -32.461 -6.437 5.103 1.00 85.69 467 GLY A C 1
ATOM 3664 O O . GLY A 1 467 ? -33.014 -6.045 6.127 1.00 85.69 467 GLY A O 1
ATOM 3665 N N . SER A 1 468 ? -31.436 -7.295 5.137 1.00 88.00 468 SER A N 1
ATOM 3666 C CA . SER A 1 468 ? -30.911 -7.883 6.381 1.00 88.00 468 SER A CA 1
ATOM 3667 C C . SER A 1 468 ? -30.331 -6.820 7.322 1.00 88.00 468 SER A C 1
ATOM 3669 O O . SER A 1 468 ? -30.531 -6.867 8.540 1.00 88.00 468 SER A O 1
ATOM 3671 N N . ILE A 1 469 ? -29.642 -5.818 6.770 1.00 86.62 469 ILE A N 1
ATOM 3672 C CA . ILE A 1 469 ? -29.110 -4.697 7.551 1.00 86.62 469 ILE A CA 1
ATOM 3673 C C . ILE A 1 469 ? -30.251 -3.871 8.153 1.00 86.62 469 ILE A C 1
ATOM 3675 O O . ILE A 1 469 ? -30.221 -3.591 9.352 1.00 86.62 469 ILE A O 1
ATOM 3679 N N . GLU A 1 470 ? -31.268 -3.513 7.366 1.00 87.81 470 GLU A N 1
ATOM 3680 C CA . GLU A 1 470 ? -32.434 -2.775 7.861 1.00 87.81 470 GLU A CA 1
ATOM 3681 C C . GLU A 1 470 ? -33.164 -3.540 8.971 1.00 87.81 470 GLU A C 1
ATOM 3683 O O . GLU A 1 470 ? -33.489 -2.956 10.007 1.00 87.81 470 GLU A O 1
ATOM 3688 N N . GLU A 1 471 ? -33.380 -4.847 8.813 1.00 86.94 471 GLU A N 1
ATOM 3689 C CA . GLU A 1 471 ? -33.992 -5.687 9.848 1.00 86.94 471 GLU A CA 1
ATOM 3690 C C . GLU A 1 471 ? -33.167 -5.706 11.140 1.00 86.94 471 GLU A C 1
ATOM 3692 O O . GLU A 1 471 ? -33.711 -5.540 12.237 1.00 86.94 471 GLU A O 1
ATOM 3697 N N . ARG A 1 472 ? -31.840 -5.866 11.033 1.00 85.06 472 ARG A N 1
ATOM 3698 C CA . ARG A 1 472 ? -30.932 -5.849 12.192 1.00 85.06 472 ARG A CA 1
ATOM 3699 C C . ARG A 1 472 ? -30.950 -4.504 12.910 1.00 85.06 472 ARG A C 1
ATOM 3701 O O . ARG A 1 472 ? -30.988 -4.491 14.137 1.00 85.06 472 ARG A O 1
ATOM 3708 N N . LEU A 1 473 ? -30.933 -3.395 12.173 1.00 83.44 473 LEU A N 1
ATOM 3709 C CA . LEU A 1 473 ? -30.951 -2.048 12.749 1.00 83.44 473 LEU A CA 1
ATOM 3710 C C . LEU A 1 473 ? -32.283 -1.748 13.446 1.00 83.44 473 LEU A C 1
ATOM 3712 O O . LEU A 1 473 ? -32.294 -1.196 14.546 1.00 83.44 473 LEU A O 1
ATOM 3716 N N . ASN A 1 474 ? -33.403 -2.163 12.852 1.00 84.88 474 ASN A N 1
ATOM 3717 C CA . ASN A 1 474 ? -34.729 -1.928 13.419 1.00 84.88 474 ASN A CA 1
ATOM 3718 C C . ASN A 1 474 ? -35.062 -2.847 14.608 1.00 84.88 474 ASN A C 1
ATOM 3720 O O . ASN A 1 474 ? -35.915 -2.489 15.417 1.00 84.88 474 ASN A O 1
ATOM 3724 N N . ARG A 1 475 ? -34.366 -3.982 14.788 1.00 81.88 475 ARG A N 1
ATOM 3725 C CA . ARG A 1 475 ? -34.572 -4.900 15.930 1.00 81.88 475 ARG A CA 1
ATOM 3726 C C . ARG A 1 475 ? -34.366 -4.238 17.299 1.00 81.88 475 ARG A C 1
ATOM 3728 O O . ARG A 1 475 ? -34.986 -4.650 18.274 1.00 81.88 475 ARG A O 1
ATOM 3735 N N . PHE A 1 476 ? -33.486 -3.241 17.379 1.00 66.69 476 PHE A N 1
ATOM 3736 C CA . PHE A 1 476 ? -33.094 -2.598 18.639 1.00 66.69 476 PHE A CA 1
ATOM 3737 C C . PHE A 1 476 ? -33.841 -1.292 18.930 1.00 66.69 476 PHE A C 1
ATOM 3739 O O . PHE A 1 476 ? -33.634 -0.693 19.987 1.00 66.69 476 PHE A O 1
ATOM 3746 N N . LEU A 1 477 ? -34.687 -0.826 18.010 1.00 67.94 477 LEU A N 1
ATOM 3747 C CA . LEU A 1 477 ? -35.365 0.457 18.146 1.00 67.94 477 LEU A CA 1
ATOM 3748 C C . LEU A 1 477 ? -36.717 0.319 18.843 1.00 67.94 477 LEU A C 1
ATOM 3750 O O . LEU A 1 477 ? -37.458 -0.644 18.659 1.00 67.94 477 LEU A O 1
ATOM 3754 N N . ALA A 1 478 ? -37.054 1.334 19.640 1.00 60.50 478 ALA A N 1
ATOM 3755 C CA . ALA A 1 478 ? -38.401 1.494 20.167 1.00 60.50 478 ALA A CA 1
ATOM 3756 C C . ALA A 1 478 ? -39.401 1.629 19.007 1.00 60.50 478 ALA A C 1
ATOM 3758 O O . ALA A 1 478 ? -39.068 2.192 17.965 1.00 60.50 478 ALA A O 1
ATOM 3759 N N . THR A 1 479 ? -40.654 1.223 19.224 1.00 65.94 479 THR A N 1
ATOM 3760 C CA . THR A 1 479 ? -41.765 1.231 18.244 1.00 65.94 479 THR A CA 1
ATOM 3761 C C . THR A 1 479 ? -42.019 2.559 17.508 1.00 65.94 479 THR A C 1
ATOM 3763 O O . THR A 1 479 ? -42.829 2.597 16.588 1.00 65.94 479 THR A O 1
ATOM 3766 N N . LYS A 1 480 ? -41.348 3.653 17.887 1.00 74.50 480 LYS A N 1
ATOM 3767 C CA . LYS A 1 480 ? -41.487 4.996 17.307 1.00 74.50 480 LYS A CA 1
ATOM 3768 C C . LYS A 1 480 ? -40.405 5.372 16.284 1.00 74.50 480 LYS A C 1
ATOM 3770 O O . LYS A 1 480 ? -40.523 6.431 15.676 1.00 74.50 480 LYS A O 1
ATOM 3775 N N . LEU A 1 481 ? -39.352 4.573 16.109 1.00 78.75 481 LEU A N 1
ATOM 3776 C CA . LEU A 1 481 ? -38.230 4.885 15.214 1.00 78.75 481 LEU A CA 1
ATOM 3777 C C . LEU A 1 481 ? -38.044 3.763 14.191 1.00 78.75 481 LEU A C 1
ATOM 3779 O O . LEU A 1 481 ? -37.927 2.602 14.571 1.00 78.75 481 LEU A O 1
ATOM 3783 N N . LYS A 1 482 ? -37.992 4.126 12.904 1.00 81.38 482 LYS A N 1
ATOM 3784 C CA . LYS A 1 482 ? -37.680 3.212 11.799 1.00 81.38 482 LYS A CA 1
ATOM 3785 C C . LYS A 1 482 ? -36.491 3.754 11.011 1.00 81.38 482 LYS A C 1
ATOM 3787 O O . LYS A 1 482 ? -36.523 4.901 10.573 1.00 81.38 482 LYS A O 1
ATOM 3792 N N . ILE A 1 483 ? -35.459 2.937 10.835 1.00 83.31 483 ILE A N 1
ATOM 3793 C CA . ILE A 1 483 ? -34.304 3.239 9.984 1.00 83.31 483 ILE A CA 1
ATOM 3794 C C . ILE A 1 483 ? -34.547 2.625 8.605 1.00 83.31 483 ILE A C 1
ATOM 3796 O O . ILE A 1 483 ? -34.894 1.448 8.513 1.00 83.31 483 ILE A O 1
ATOM 3800 N N . GLY A 1 484 ? -34.351 3.426 7.557 1.00 84.38 484 GLY A N 1
ATOM 3801 C CA . GLY A 1 484 ? -34.257 2.969 6.171 1.00 84.38 484 GLY A CA 1
ATOM 3802 C C . GLY A 1 484 ? -32.885 3.317 5.596 1.00 84.38 484 GLY A C 1
ATOM 3803 O O . GLY A 1 484 ? -32.334 4.376 5.906 1.00 84.38 484 GLY A O 1
ATOM 3804 N N . VAL A 1 485 ? -32.332 2.429 4.780 1.00 85.19 485 VAL A N 1
ATOM 3805 C CA . VAL A 1 485 ? -31.022 2.559 4.145 1.00 85.19 485 VAL A CA 1
ATOM 3806 C C . VAL A 1 485 ? -31.219 2.515 2.635 1.00 85.19 485 VAL A C 1
ATOM 3808 O O . VAL A 1 485 ? -31.679 1.527 2.076 1.00 85.19 485 VAL A O 1
ATOM 3811 N N . ALA A 1 486 ? -30.831 3.589 1.952 1.00 83.50 486 ALA A N 1
ATOM 3812 C CA . ALA A 1 486 ? -30.850 3.651 0.496 1.00 83.50 486 ALA A CA 1
ATOM 3813 C C . ALA A 1 486 ? -29.419 3.766 -0.033 1.00 83.50 486 ALA A C 1
ATOM 3815 O O . ALA A 1 486 ? -28.704 4.714 0.297 1.00 83.50 486 ALA A O 1
ATOM 3816 N N . MET A 1 487 ? -29.007 2.824 -0.881 1.00 82.25 487 MET A N 1
ATOM 3817 C CA . MET A 1 487 ? -27.739 2.906 -1.603 1.00 82.25 487 MET A CA 1
ATOM 3818 C C . MET A 1 487 ? -27.989 3.296 -3.055 1.00 82.25 487 MET A C 1
ATOM 3820 O O . MET A 1 487 ? -28.818 2.713 -3.748 1.00 82.25 487 MET A O 1
ATOM 3824 N N . LYS A 1 488 ? -27.255 4.305 -3.528 1.00 81.25 488 LYS A N 1
ATOM 3825 C CA . LYS A 1 488 ? -27.273 4.725 -4.930 1.00 81.25 488 LYS A CA 1
ATOM 3826 C C . LYS A 1 488 ? -26.004 4.227 -5.610 1.00 81.25 488 LYS A C 1
ATOM 3828 O O . LYS A 1 488 ? -24.907 4.677 -5.269 1.00 81.25 488 LYS A O 1
ATOM 3833 N N . ARG A 1 489 ? -26.156 3.327 -6.585 1.00 79.38 489 ARG A N 1
ATOM 3834 C CA . ARG A 1 489 ? -25.047 2.885 -7.444 1.00 79.38 489 ARG A CA 1
ATOM 3835 C C . ARG A 1 489 ? -24.374 4.102 -8.084 1.00 79.38 489 ARG A C 1
ATOM 3837 O O . ARG A 1 489 ? -25.058 5.036 -8.500 1.00 79.38 489 ARG A O 1
ATOM 3844 N N . GLU A 1 490 ? -23.040 4.115 -8.080 1.00 72.94 490 GLU A N 1
ATOM 3845 C CA . GLU A 1 490 ? -22.209 5.210 -8.619 1.00 72.94 490 GLU A CA 1
ATOM 3846 C C . GLU A 1 490 ? -22.505 6.612 -8.041 1.00 72.94 490 GLU A C 1
ATOM 3848 O O . GLU A 1 490 ? -22.214 7.640 -8.662 1.00 72.94 490 GLU A O 1
ATOM 3853 N N . GLY A 1 491 ? -23.094 6.676 -6.842 1.00 71.56 491 GLY A N 1
ATOM 3854 C CA . GLY A 1 491 ? -23.440 7.941 -6.194 1.00 71.56 491 GLY A CA 1
ATOM 3855 C C . GLY A 1 491 ? -22.232 8.736 -5.687 1.00 71.56 491 GLY A C 1
ATOM 3856 O O . GLY A 1 491 ? -22.306 9.961 -5.587 1.00 71.56 491 GLY A O 1
ATOM 3857 N N . ASP A 1 492 ? -21.111 8.070 -5.389 1.00 74.94 492 ASP A N 1
ATOM 3858 C CA . ASP A 1 492 ? -19.895 8.731 -4.911 1.00 74.94 492 ASP A CA 1
ATOM 3859 C C . ASP A 1 492 ? -19.046 9.255 -6.075 1.00 74.94 492 ASP A C 1
ATOM 3861 O O . ASP A 1 492 ? -18.227 8.547 -6.658 1.00 74.94 492 ASP A O 1
ATOM 3865 N N . ARG A 1 493 ? -19.261 10.530 -6.414 1.00 75.62 493 ARG A N 1
ATOM 3866 C CA . ARG A 1 493 ? -18.571 11.221 -7.515 1.00 75.62 493 ARG A CA 1
ATOM 3867 C C . ARG A 1 493 ? -17.590 12.292 -7.035 1.00 75.62 493 ARG A C 1
ATOM 3869 O O . ARG A 1 493 ? -17.143 13.104 -7.843 1.00 75.62 493 ARG A O 1
ATOM 3876 N N . LYS A 1 494 ? -17.247 12.338 -5.739 1.00 75.50 494 LYS A N 1
ATOM 3877 C CA . LYS A 1 494 ? -16.400 13.405 -5.161 1.00 75.50 494 LYS A CA 1
ATOM 3878 C C . LYS A 1 494 ? -15.008 13.426 -5.804 1.00 75.50 494 LYS A C 1
ATOM 3880 O O . LYS A 1 494 ? -14.561 14.471 -6.282 1.00 75.50 494 LYS A O 1
ATOM 3885 N N . THR A 1 495 ? -14.367 12.262 -5.892 1.00 75.75 495 THR A N 1
ATOM 3886 C CA . THR A 1 495 ? -13.036 12.105 -6.502 1.00 75.75 495 THR A CA 1
ATOM 3887 C C . THR A 1 495 ? -13.063 12.380 -8.000 1.00 75.75 495 THR A C 1
ATOM 3889 O O . THR A 1 495 ? -12.223 13.127 -8.498 1.00 75.75 495 THR A O 1
ATOM 3892 N N . PHE A 1 496 ? -14.071 11.860 -8.710 1.00 80.38 496 PHE A N 1
ATOM 3893 C CA . PHE A 1 496 ? -14.243 12.115 -10.142 1.00 80.38 496 PHE A CA 1
ATOM 3894 C C . PHE A 1 496 ? -14.395 13.608 -10.429 1.00 80.38 496 PHE A C 1
ATOM 3896 O O . PHE A 1 496 ? -13.656 14.162 -11.235 1.00 80.38 496 PHE A O 1
ATOM 3903 N N . LYS A 1 497 ? -15.250 14.298 -9.666 1.00 77.75 497 LYS A N 1
ATOM 3904 C CA . LYS A 1 497 ? -15.394 15.754 -9.729 1.00 77.75 497 LYS A CA 1
ATOM 3905 C C . LYS A 1 497 ? -14.051 16.464 -9.568 1.00 77.75 497 LYS A C 1
ATOM 3907 O O . LYS A 1 497 ? -13.807 17.422 -10.293 1.00 77.75 497 LYS A O 1
ATOM 3912 N N . LYS A 1 498 ? -13.216 16.075 -8.598 1.00 79.44 498 LYS A N 1
ATOM 3913 C CA . LYS A 1 498 ? -11.891 16.690 -8.385 1.00 79.44 498 LYS A CA 1
ATOM 3914 C C . LYS A 1 498 ? -10.970 16.461 -9.591 1.00 79.44 498 LYS A C 1
ATOM 3916 O O . LYS A 1 498 ? -10.376 17.411 -10.081 1.00 79.44 498 LYS A O 1
ATOM 3921 N N . LYS A 1 499 ? -10.926 15.238 -10.122 1.00 79.06 499 LYS A N 1
ATOM 3922 C CA . LYS A 1 499 ? -10.104 14.895 -11.293 1.00 79.06 499 LYS A CA 1
ATOM 3923 C C . LYS A 1 499 ? -10.562 15.590 -12.577 1.00 79.06 499 LYS A C 1
ATOM 3925 O O . LYS A 1 499 ? -9.722 16.075 -13.325 1.00 79.06 499 LYS A O 1
ATOM 3930 N N . CYS A 1 500 ? -11.870 15.734 -12.799 1.00 76.19 500 CYS A N 1
ATOM 3931 C CA . CYS A 1 500 ? -12.386 16.554 -13.897 1.00 76.19 500 CYS A CA 1
ATOM 3932 C C . CYS A 1 500 ? -11.928 18.010 -13.780 1.00 76.19 500 CYS A C 1
ATOM 3934 O O . CYS A 1 500 ? -11.617 18.616 -14.791 1.00 76.19 500 CYS A O 1
ATOM 3936 N N . GLN A 1 501 ? -11.862 18.574 -12.569 1.00 72.44 501 GLN A N 1
ATOM 3937 C CA . GLN A 1 501 ? -11.389 19.947 -12.372 1.00 72.44 501 GLN A CA 1
ATOM 3938 C C . GLN A 1 501 ? -9.911 20.101 -12.757 1.00 72.44 501 GLN A C 1
ATOM 3940 O O . GLN A 1 501 ? -9.568 21.048 -13.456 1.00 72.44 501 GLN A O 1
ATOM 3945 N N . GLU A 1 502 ? -9.059 19.158 -12.345 1.00 76.25 502 GLU A N 1
ATOM 3946 C CA . GLU A 1 502 ? -7.639 19.125 -12.731 1.00 76.25 502 GLU A CA 1
ATOM 3947 C C . GLU A 1 502 ? -7.473 19.039 -14.261 1.00 76.25 502 GLU A C 1
ATOM 3949 O O . GLU A 1 502 ? -6.619 19.713 -14.829 1.00 76.25 502 GLU A O 1
ATOM 3954 N N . PHE A 1 503 ? -8.324 18.255 -14.933 1.00 74.19 503 PHE A N 1
ATOM 3955 C CA . PHE A 1 503 ? -8.313 18.098 -16.389 1.00 74.19 503 PHE A CA 1
ATOM 3956 C C . PHE A 1 503 ? -8.875 19.309 -17.149 1.00 74.19 503 PHE A C 1
ATOM 3958 O O . PHE A 1 503 ? -8.335 19.696 -18.173 1.00 74.19 503 PHE A O 1
ATOM 3965 N N . ILE A 1 504 ? -9.953 19.935 -16.673 1.00 72.94 504 ILE A N 1
ATOM 3966 C CA . ILE A 1 504 ? -10.523 21.130 -17.319 1.00 72.94 504 ILE A CA 1
ATOM 3967 C C . ILE A 1 504 ? -9.555 22.311 -17.195 1.00 72.94 504 ILE A C 1
ATOM 3969 O O . ILE A 1 504 ? -9.340 23.029 -18.171 1.00 72.94 504 ILE A O 1
ATOM 3973 N N . GLY A 1 505 ? -8.924 22.465 -16.025 1.00 65.00 505 GLY A N 1
ATOM 3974 C CA . GLY A 1 505 ? -7.947 23.524 -15.780 1.00 65.00 505 GLY A CA 1
ATOM 3975 C C . GLY A 1 505 ? -6.709 23.439 -16.679 1.00 65.00 505 GL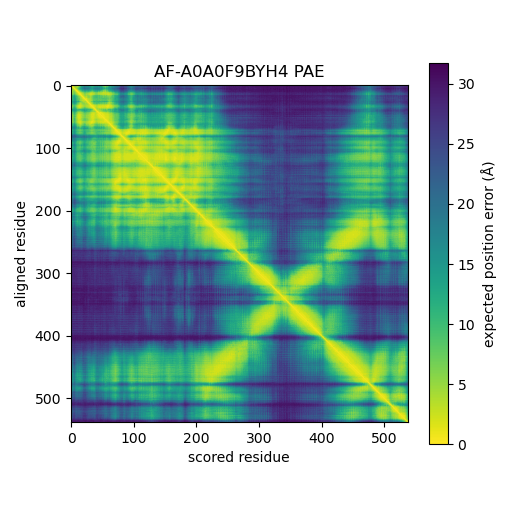Y A C 1
ATOM 3976 O O . GLY A 1 505 ? -6.062 24.456 -16.907 1.00 65.00 505 GLY A O 1
ATOM 3977 N N . SER A 1 506 ? -6.388 22.266 -17.239 1.00 66.94 506 SER A N 1
ATOM 3978 C CA . SER A 1 506 ? -5.308 22.131 -18.224 1.00 66.94 506 SER A CA 1
ATOM 3979 C C . SER A 1 506 ? -5.725 22.476 -19.662 1.00 66.94 506 SER A C 1
ATOM 3981 O O . SER A 1 506 ? -4.853 22.599 -20.519 1.00 66.94 506 SER A O 1
ATOM 3983 N N . ILE A 1 507 ? -7.025 22.656 -19.934 1.00 66.81 507 ILE A N 1
ATOM 3984 C CA . ILE A 1 507 ? -7.597 22.895 -21.277 1.00 66.81 507 ILE A CA 1
ATOM 3985 C C . ILE A 1 507 ? -8.065 24.361 -21.451 1.00 66.81 507 ILE A C 1
ATOM 3987 O O . ILE A 1 507 ? -8.563 24.733 -22.508 1.00 66.81 507 ILE A O 1
ATOM 3991 N N . ASP A 1 508 ? -7.859 25.225 -20.448 1.00 61.66 508 ASP A N 1
ATOM 3992 C CA . ASP A 1 508 ? -8.170 26.671 -20.479 1.00 61.66 508 ASP A CA 1
ATOM 3993 C C . ASP A 1 508 ? -9.626 26.979 -20.908 1.00 61.66 508 ASP A C 1
ATOM 3995 O O . ASP A 1 508 ? -9.932 27.887 -21.690 1.00 61.66 508 ASP A O 1
ATOM 3999 N N . LEU A 1 509 ? -10.572 26.170 -20.417 1.00 61.78 509 LEU A N 1
ATOM 4000 C CA . LEU A 1 509 ? -11.994 26.337 -20.707 1.00 61.78 509 LEU A CA 1
ATOM 4001 C C . LEU A 1 509 ? -12.572 27.481 -19.862 1.00 61.78 509 LEU A C 1
ATOM 4003 O O . LEU A 1 509 ? -12.645 27.411 -18.641 1.00 61.78 509 LEU A O 1
ATOM 4007 N N . ARG A 1 510 ? -13.086 28.533 -20.511 1.00 52.22 510 ARG A N 1
ATOM 4008 C CA . ARG A 1 510 ? -13.773 29.663 -19.850 1.00 52.22 510 ARG A CA 1
ATOM 4009 C C . ARG A 1 510 ? -15.128 29.248 -19.235 1.00 52.22 510 ARG A C 1
ATOM 4011 O O . ARG A 1 510 ? -16.170 29.595 -19.784 1.00 52.22 510 ARG A O 1
ATOM 4018 N N . ASN A 1 511 ? -15.121 28.467 -18.146 1.00 58.75 511 ASN A N 1
ATOM 4019 C CA . ASN A 1 511 ? -16.161 28.253 -17.110 1.00 58.75 511 ASN A CA 1
ATOM 4020 C C . ASN A 1 511 ? -15.972 26.881 -16.420 1.00 58.75 511 ASN A C 1
ATOM 4022 O O . ASN A 1 511 ? -16.839 26.004 -16.508 1.00 58.75 511 ASN A O 1
ATOM 4026 N N . ASP A 1 512 ? -14.860 26.700 -15.703 1.00 62.09 512 ASP A N 1
ATOM 4027 C CA . ASP A 1 512 ? -14.477 25.425 -15.068 1.00 62.09 512 ASP A CA 1
ATOM 4028 C C . ASP A 1 512 ? -15.566 24.792 -14.193 1.00 62.09 512 ASP A C 1
ATOM 4030 O O . ASP A 1 512 ? -15.740 23.570 -14.158 1.00 62.09 512 ASP A O 1
ATOM 4034 N N . GLN A 1 513 ? -16.337 25.622 -13.489 1.00 63.38 513 GLN A N 1
ATOM 4035 C CA . GLN A 1 513 ? -17.303 25.147 -12.503 1.00 63.38 513 GLN A CA 1
ATOM 4036 C C . GLN A 1 513 ? -18.537 24.491 -13.144 1.00 63.38 513 GLN A C 1
ATOM 4038 O O . GLN A 1 513 ? -19.001 23.462 -12.656 1.00 63.38 513 GLN A O 1
ATOM 4043 N N . LYS A 1 514 ? -19.033 25.031 -14.267 1.00 72.00 514 LYS A N 1
ATOM 4044 C CA . LYS A 1 514 ? -20.232 24.505 -14.946 1.00 72.00 514 LYS A CA 1
ATOM 4045 C C . LYS A 1 514 ? -19.948 23.183 -15.656 1.00 72.00 514 LYS A C 1
ATOM 4047 O O . LYS A 1 514 ? -20.729 22.244 -15.532 1.00 72.00 514 LYS A O 1
ATOM 4052 N N . TRP A 1 515 ? -18.818 23.079 -16.354 1.00 71.31 515 TRP A N 1
ATOM 4053 C CA . TRP A 1 515 ? -18.450 21.856 -17.075 1.00 71.31 515 TRP A CA 1
ATOM 4054 C C . TRP A 1 515 ? -18.205 20.679 -16.137 1.00 71.31 515 TRP A C 1
ATOM 4056 O O . TRP A 1 515 ? -18.673 19.573 -16.399 1.00 71.31 515 TRP A O 1
ATOM 4066 N N . ARG A 1 516 ? -17.572 20.932 -14.987 1.00 71.12 516 ARG A N 1
ATOM 4067 C CA . ARG A 1 516 ? -17.389 19.926 -13.938 1.00 71.12 516 ARG A CA 1
ATOM 4068 C C . ARG A 1 516 ? -18.720 19.352 -13.453 1.00 71.12 516 ARG A C 1
ATOM 4070 O O . ARG A 1 516 ? -18.845 18.136 -13.302 1.00 71.12 516 ARG A O 1
ATOM 4077 N N . GLU A 1 517 ? -19.703 20.204 -13.173 1.00 75.00 517 GLU A N 1
ATOM 4078 C CA . GLU A 1 517 ? -21.025 19.767 -12.710 1.00 75.00 517 GLU A CA 1
ATOM 4079 C C . GLU A 1 517 ? -21.764 18.972 -13.785 1.00 75.00 517 GLU A C 1
ATOM 4081 O O . GLU A 1 517 ? -22.288 17.903 -13.485 1.00 75.00 517 GLU A O 1
ATOM 4086 N N . VAL A 1 518 ? -21.718 19.428 -15.038 1.00 77.00 518 VAL A N 1
ATOM 4087 C CA . VAL A 1 518 ? -22.344 18.745 -16.178 1.00 77.00 518 VAL A CA 1
ATOM 4088 C C . VAL A 1 518 ? -21.711 17.371 -16.409 1.00 77.00 518 VAL A C 1
ATOM 4090 O O . VAL A 1 518 ? -22.413 16.361 -16.413 1.00 77.00 518 VAL A O 1
ATOM 4093 N N . TRP A 1 519 ? -20.387 17.282 -16.540 1.00 77.06 519 TRP A N 1
ATOM 4094 C CA . TRP A 1 519 ? -19.731 16.004 -16.830 1.00 77.06 519 TRP A CA 1
ATOM 4095 C C . TRP A 1 519 ? -19.887 15.006 -15.691 1.00 77.06 519 TRP A C 1
ATOM 4097 O O . TRP A 1 519 ? -20.232 13.852 -15.923 1.00 77.06 519 TRP A O 1
ATOM 4107 N N . SER A 1 520 ? -19.730 15.465 -14.449 1.00 72.56 520 SER A N 1
ATOM 4108 C CA . SER A 1 520 ? -19.941 14.610 -13.281 1.00 72.56 520 SER A CA 1
ATOM 4109 C C . SER A 1 520 ? -21.401 14.258 -13.016 1.00 72.56 520 SER A C 1
ATOM 4111 O O . SER A 1 520 ? -21.643 13.369 -12.203 1.00 72.56 520 SER A O 1
ATOM 4113 N N . ALA A 1 521 ? -22.372 14.912 -13.657 1.00 76.25 521 ALA A N 1
ATOM 4114 C CA . ALA A 1 521 ? -23.778 14.519 -13.612 1.00 76.25 521 ALA A CA 1
ATOM 4115 C C . ALA A 1 521 ? -24.112 13.486 -14.699 1.00 76.25 521 ALA A C 1
ATOM 4117 O O . ALA A 1 521 ? -24.810 12.513 -14.411 1.00 76.25 521 ALA A O 1
ATOM 4118 N N . HIS A 1 522 ? -23.577 13.659 -15.909 1.00 77.56 522 HIS A N 1
ATOM 4119 C CA . HIS A 1 522 ? -23.976 12.880 -17.084 1.00 77.56 522 HIS A CA 1
ATOM 4120 C C . HIS A 1 522 ? -23.107 11.657 -17.384 1.00 77.56 522 HIS A C 1
ATOM 4122 O O . HIS A 1 522 ? -23.623 10.712 -17.970 1.00 77.56 522 HIS A O 1
ATOM 4128 N N . TYR A 1 523 ? -21.842 11.640 -16.958 1.00 74.44 523 TYR A N 1
ATOM 4129 C CA . TYR A 1 523 ? -20.919 10.544 -17.252 1.00 74.44 523 TYR A CA 1
ATOM 4130 C C . TYR A 1 523 ? -20.425 9.866 -15.976 1.00 74.44 523 TYR A C 1
ATOM 4132 O O . TYR A 1 523 ? -20.104 10.524 -14.979 1.00 74.44 523 TYR A O 1
ATOM 4140 N N . ALA A 1 524 ? -20.347 8.538 -16.018 1.00 71.19 524 ALA A N 1
ATOM 4141 C CA . ALA A 1 524 ? -19.516 7.781 -15.093 1.00 71.19 524 ALA A CA 1
ATOM 4142 C C . ALA A 1 524 ? -18.022 7.957 -15.463 1.00 71.19 524 ALA A C 1
ATOM 4144 O O . ALA A 1 524 ? -17.717 8.300 -16.611 1.00 71.19 524 ALA A O 1
ATOM 4145 N N . PRO A 1 525 ? -17.071 7.787 -14.522 1.00 72.62 525 PRO A N 1
ATOM 4146 C CA . PRO A 1 525 ? -15.651 8.059 -14.776 1.00 72.62 525 PRO A CA 1
ATOM 4147 C C . PRO A 1 525 ? -15.080 7.296 -15.972 1.00 72.62 525 PRO A C 1
ATOM 4149 O O . PRO A 1 525 ? -14.290 7.823 -16.744 1.00 72.62 525 PRO A O 1
ATOM 4152 N N . ASP A 1 526 ? -15.516 6.059 -16.122 1.00 66.12 526 ASP A N 1
ATOM 4153 C CA . ASP A 1 526 ? -15.184 5.137 -17.191 1.00 66.12 526 ASP A CA 1
ATOM 4154 C C . ASP A 1 526 ? -15.801 5.558 -18.532 1.00 66.12 526 ASP A C 1
ATOM 4156 O O . ASP A 1 526 ? -15.083 5.654 -19.520 1.00 66.12 526 ASP A O 1
ATOM 4160 N N . GLN A 1 527 ? -17.085 5.934 -18.555 1.00 71.94 527 GLN A N 1
ATOM 4161 C CA . GLN A 1 527 ? -17.741 6.478 -19.752 1.00 71.94 527 GLN A CA 1
ATOM 4162 C C . GLN A 1 527 ? -17.081 7.775 -20.231 1.00 71.94 527 GLN A C 1
ATOM 4164 O O . GLN A 1 527 ? -16.985 8.027 -21.428 1.00 71.94 527 GLN A O 1
ATOM 4169 N N . PHE A 1 528 ? -16.628 8.606 -19.291 1.00 76.31 528 PHE A N 1
ATOM 4170 C CA . PHE A 1 528 ? -15.921 9.842 -19.599 1.00 76.31 528 PHE A CA 1
ATOM 4171 C C . PHE A 1 528 ? -14.548 9.572 -20.224 1.00 76.31 528 PHE A C 1
ATOM 4173 O O . PHE A 1 528 ? -14.172 10.238 -21.185 1.00 76.31 528 PHE A O 1
ATOM 4180 N N . VAL A 1 529 ? -13.812 8.577 -19.720 1.00 70.94 529 VAL A N 1
ATOM 4181 C CA . VAL A 1 529 ? -12.536 8.149 -20.314 1.00 70.94 529 VAL A CA 1
ATOM 4182 C C . VAL A 1 529 ? -12.756 7.537 -21.698 1.00 70.94 529 VAL A C 1
ATOM 4184 O O . VAL A 1 529 ? -12.054 7.916 -22.632 1.00 70.94 529 VAL A O 1
ATOM 4187 N N . ASP A 1 530 ? -13.757 6.669 -21.857 1.00 68.19 530 ASP A N 1
ATOM 4188 C CA . ASP A 1 530 ? -14.117 6.079 -23.152 1.00 68.19 530 ASP A CA 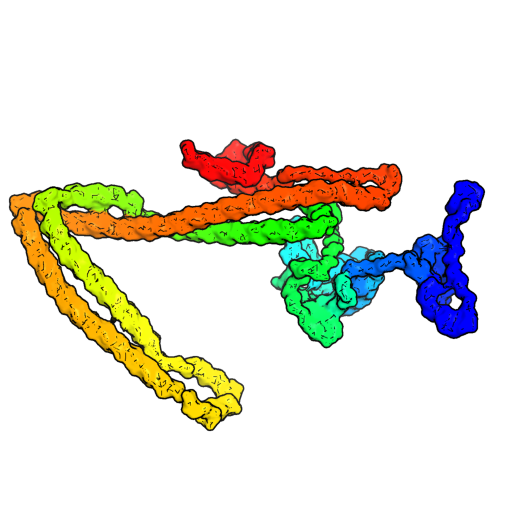1
ATOM 4189 C C . ASP A 1 530 ? -14.474 7.176 -24.173 1.00 68.19 530 ASP A C 1
ATOM 4191 O O . ASP A 1 530 ? -14.046 7.125 -25.326 1.00 68.19 530 ASP A O 1
ATOM 4195 N N . LEU A 1 531 ? -15.191 8.220 -23.744 1.00 74.38 531 LEU A N 1
ATOM 4196 C CA . LEU A 1 531 ? -15.512 9.380 -24.577 1.00 74.38 531 LEU A CA 1
ATOM 4197 C C . LEU A 1 531 ? -14.264 10.187 -24.973 1.00 74.38 531 LEU A C 1
ATOM 4199 O O . LEU A 1 531 ? -14.175 10.647 -26.107 1.00 74.38 531 LEU A O 1
ATOM 4203 N N . LEU A 1 532 ? -13.286 10.345 -24.077 1.00 70.38 532 LEU A N 1
ATOM 4204 C CA . LEU A 1 532 ? -12.025 11.037 -24.375 1.00 70.38 532 LEU A CA 1
ATOM 4205 C C . LEU A 1 532 ? -11.098 10.242 -25.303 1.00 70.38 532 LEU A C 1
ATOM 4207 O O . LEU A 1 532 ? -10.355 10.837 -26.081 1.00 70.38 532 LEU A O 1
ATOM 4211 N N . LEU A 1 533 ? -11.103 8.913 -25.204 1.00 65.50 533 LEU A N 1
ATOM 4212 C CA . LEU A 1 533 ? -10.270 8.050 -26.042 1.00 65.50 533 LEU A CA 1
ATOM 4213 C C . LEU A 1 533 ? -10.868 7.878 -27.443 1.00 65.50 533 LEU A C 1
ATOM 4215 O O . LEU A 1 533 ? -10.128 7.922 -28.423 1.00 65.50 533 LEU A O 1
ATOM 4219 N N . ASN A 1 534 ? -12.195 7.761 -27.546 1.00 62.06 534 ASN A N 1
ATOM 4220 C CA . ASN A 1 534 ? -12.893 7.566 -28.819 1.00 62.06 534 ASN A CA 1
ATOM 4221 C C . ASN A 1 534 ? -13.203 8.875 -29.570 1.00 62.06 534 ASN A C 1
ATOM 4223 O O . ASN A 1 534 ? -13.562 8.832 -30.745 1.00 62.06 534 ASN A O 1
ATOM 4227 N N . SER A 1 535 ? -13.036 10.048 -28.947 1.00 55.47 535 SER A N 1
ATOM 4228 C CA . SER A 1 535 ? -13.204 11.347 -29.626 1.00 55.47 535 SER A CA 1
ATOM 4229 C C . SER A 1 535 ? -12.051 11.718 -30.564 1.00 55.47 535 SER A C 1
ATOM 4231 O O . SER A 1 535 ? -12.157 12.688 -31.302 1.00 55.47 535 SER A O 1
ATOM 4233 N N . LYS A 1 536 ? -10.956 10.946 -30.575 1.00 45.56 536 LYS A N 1
ATOM 4234 C CA . LYS A 1 536 ? -9.836 11.116 -31.518 1.00 45.56 536 LYS A CA 1
ATOM 4235 C C . LYS A 1 536 ? -10.075 10.484 -32.896 1.00 45.56 536 LYS A C 1
ATOM 4237 O O . LYS A 1 536 ? -9.169 10.508 -33.725 1.00 45.56 536 LYS A O 1
ATOM 4242 N N . THR A 1 537 ? -11.251 9.899 -33.121 1.00 34.09 537 THR A N 1
ATOM 4243 C CA . THR A 1 537 ? -11.598 9.188 -34.363 1.00 34.09 537 THR A CA 1
ATOM 4244 C C . THR A 1 537 ? -12.450 9.995 -35.349 1.00 34.09 537 THR A C 1
ATOM 4246 O O . THR A 1 537 ? -12.803 9.447 -36.390 1.00 34.09 537 THR A O 1
ATOM 4249 N N . GLU A 1 538 ? -12.738 11.272 -35.071 1.00 27.75 538 GLU A N 1
ATOM 4250 C CA . GLU A 1 538 ? -13.391 12.204 -36.013 1.00 27.75 538 GLU A CA 1
ATOM 4251 C C . GLU A 1 538 ? -12.511 13.408 -36.359 1.00 27.75 538 GLU A C 1
ATOM 4253 O O . GLU A 1 538 ? -11.929 14.016 -35.428 1.00 27.75 538 GLU A O 1
#

Solvent-accessible surface area (backbone atoms only — not comparable to full-atom values): 30749 Å² total; per-residue (Å²): 88,77,46,76,60,91,92,41,78,41,76,49,63,74,74,66,79,76,89,61,90,51,76,74,55,72,70,40,68,84,59,42,63,48,71,56,48,87,33,73,72,94,42,36,70,60,14,48,53,55,22,48,76,42,27,85,84,20,49,41,42,60,93,66,54,77,77,78,68,68,55,40,67,46,30,41,36,35,37,25,46,79,90,48,18,71,48,41,72,45,78,47,79,49,57,83,73,85,78,85,89,83,75,62,92,88,69,50,68,64,52,58,56,51,51,54,37,42,51,42,30,54,49,69,49,29,71,80,75,38,57,69,71,54,34,51,48,52,54,50,50,44,58,64,33,36,32,63,20,41,38,35,35,36,36,30,35,76,87,70,47,61,37,38,41,34,21,61,51,50,92,92,47,55,62,64,45,44,39,25,38,86,87,67,52,76,50,95,56,85,44,56,56,81,65,59,75,62,85,75,90,84,72,64,89,73,42,65,61,44,44,77,70,35,70,69,52,42,47,52,62,54,41,74,76,38,76,76,46,53,63,50,48,52,54,46,51,50,52,51,52,52,49,54,53,50,50,53,51,50,53,52,48,52,53,52,50,53,48,62,53,52,42,88,82,27,45,50,78,42,36,69,59,32,49,53,57,40,57,74,68,60,51,88,89,54,43,67,63,48,50,53,39,51,49,34,52,46,52,44,53,52,47,50,52,52,45,51,51,40,50,52,53,38,50,57,54,51,73,53,57,80,58,63,93,61,71,72,44,62,71,61,38,72,78,35,73,68,58,38,48,39,63,74,75,62,55,61,87,88,68,55,64,71,61,50,36,50,54,49,46,51,52,48,50,54,52,43,52,52,38,52,55,49,44,56,50,44,54,53,54,42,53,56,46,48,54,56,33,50,55,46,51,50,55,50,49,65,70,37,61,82,42,93,86,38,74,60,46,65,61,51,42,52,52,31,48,52,51,33,53,51,20,49,51,53,43,51,56,47,52,56,55,47,50,56,46,52,55,50,53,53,51,50,53,54,51,54,52,51,47,50,52,44,51,53,50,50,50,52,55,51,64,70,43,43,63,62,50,37,52,60,61,40,70,79,45,59,100,88,58,83,67,83,83,86,85,62,86,86,64,83,46,67,67,55,38,53,52,45,45,60,56,40,68,73,65,75,55,99,55,61,70,60,55,33,54,51,48,60,70,77,40,55,76,65,58,46,49,52,51,63,64,59,58,75,78,116

Foldseek 3Di:
DWDDDPNDTDDFQDAADQPDPDPVSVPPLQRDKFFAFPPCPPCNVVRVVVRRVPVVVGIDGPVRDDDQDPWDWQWKWKDFDPPQAQPNTDIGGDDSDDDDDDDDPPNCPLVVLLLVCQLQLVLVCLPVQDDPVVNVVSLVVCRRHQGGMKMWIWIQWNVRFIKIWIDRDDSVDSHDIWIDGPVRHGDPCPHNNVVPRGDDDGAHDCRVVVCVVDPVNVVVVLCVVFPVLVVLVVVLVVLVVVLVVLVVVLVVLVVVLVCLCPPPNRLLVCLVVLVVLLVVLCDPPCNVLVVQLVVLVVQLVVLVVLLVVLVVVLVVLVVCPQPDPCVCVVVVCVVDVVSVCCVPPVDDPPDDPVVVSVVVNVVSVVSNVVSVVVNVVSVVVSVVSVVVSVVSVVVVCVVQVVDPVRNCSVVSSVVSVVSSVVSVVSVVVSVVSVVVSVVSVVVSVVSVVVSVVSLVVSVVSSVVCQVVVQVVVCVPDDPPDGDHDDDDRLPPCPVVLVVQLVVVVVVPDPPSVVVSVVCSVPDDSSRVVVCVVCVVVD

Sequence (538 aa):
RWIDTGGSARRIPTVLGLDAHCVEDYHQPDRTTLIKMTFPKDRALDGIRDALAFADTRIRFPNDLPSPPSPRLVGIVIKGTEGQTFFPDITVAFSENLNCIIGPRGAGKSTLVEALRYVFGYNRTLDDELDPELAKRVRSLQKATLQGATIRVYYKTTDEETLALEATYDVAEDYGTRVYRLDGSDTQIQDVEQSGDFPLRLYGWSEIEMLGREGGRQRAALDRMIPEVLECTLDRDRIRSELAQQLAQIQGKITELQSILREDGGEVQRWAEHKAKFAEYDTDEVRDLFQSLDLAQSKVGVLDKVEENAQAAKTTLQDTLPVNLGDGLDSRLEEDELLRTWWNDGRPEDLDVPAAEQKASEGIRAAIDAMDALRGKLLQAKAAVNIDAVALDEQLRERVSTDAGQEGMVARRQQAKGRLKKASGIRQRYLVKWKELEDLVAGHGGKAIELRGVQVKLSGIRDSALGSIEERLNRFLATKLKIGVAMKREGDRKTFKKKCQEFIGSIDLRNDQKWREVWSAHYAPDQFVDLLLNSKTE

Mean predicted aligned error: 16.5 Å